Protein AF-A0A931WJX2-F1 (afdb_monomer_lite)

Secondary structure (DSSP, 8-state):
--GGG-TT--TTS------GGGS---HHHHHHHHTT--SHHHHHHHHTT--SS-EEEEEE-TTS-EEEEEES--B--SS---SS---SSSSTT----B--GGGS-EEES-TTS----SSS--S-TTS-S---S-PPPTHHHHHHHHHHHT-SS--HHHHHHHTT--B-HHHHHHHHHHHHHHHHHHHH-HHHHHHHHHHHH--SB--TT-HHHHHHHHHHHHHHHHHHHHHHHHHHHHHHHTSTTTTHHHHHHHHH-TT-TT--TT-HHHHHHHHHHHHHHHHHHHH-S-GGG--GGGTSEEEEE-GGGGSTTTHHHHEEEEEE----TTSSS--B-BTTBTT-B-B--S-EEE--TT-GGG-EEE-SS-S---TTSGGGSTTHHHHHHT--EEPP--HHHHHTS-----PPPP-

Radius of gyration: 24.76 Å; chains: 1; bounding box: 63×55×70 Å

Structure (mmCIF, N/CA/C/O backbone):
data_AF-A0A931WJX2-F1
#
_entry.id   AF-A0A931WJX2-F1
#
loop_
_atom_site.group_PDB
_atom_site.id
_atom_site.type_symbol
_atom_site.label_atom_id
_atom_site.label_alt_id
_atom_site.label_comp_id
_atom_site.label_asym_id
_atom_site.label_entity_id
_atom_site.label_seq_id
_atom_site.pdbx_PDB_ins_code
_atom_site.Cartn_x
_atom_site.Cartn_y
_atom_site.Cartn_z
_atom_site.occupancy
_atom_site.B_iso_or_equiv
_atom_site.auth_seq_id
_atom_site.auth_comp_id
_atom_site.auth_asym_id
_atom_site.auth_atom_id
_atom_site.pdbx_PDB_model_num
ATOM 1 N N . VAL A 1 1 ? -27.799 8.468 -10.205 1.00 85.56 1 VAL A N 1
ATOM 2 C CA . VAL A 1 1 ? -27.253 8.020 -11.503 1.00 85.56 1 VAL A CA 1
ATOM 3 C C . VAL A 1 1 ? -25.796 8.450 -11.545 1.00 85.56 1 VAL A C 1
ATOM 5 O O . VAL A 1 1 ? -25.515 9.565 -11.134 1.00 85.56 1 VAL A O 1
ATOM 8 N N . ILE A 1 2 ? -24.864 7.566 -11.906 1.00 89.44 2 ILE A N 1
ATOM 9 C CA . ILE A 1 2 ? -23.428 7.899 -11.946 1.00 89.44 2 ILE A CA 1
ATOM 10 C C . ILE A 1 2 ? -22.993 8.450 -13.304 1.00 89.44 2 ILE A C 1
ATOM 12 O O . ILE A 1 2 ? -22.030 9.207 -13.354 1.00 89.44 2 ILE A O 1
ATOM 16 N N . SER A 1 3 ? -23.714 8.132 -14.385 1.00 88.25 3 SER A N 1
ATOM 17 C CA . SER A 1 3 ? -23.428 8.688 -15.715 1.00 88.25 3 SER A CA 1
ATOM 18 C C . SER A 1 3 ? -23.551 10.212 -15.769 1.00 88.25 3 SER A C 1
ATOM 20 O O . SER A 1 3 ? -22.863 10.830 -16.569 1.00 88.25 3 SER A O 1
ATOM 22 N N . ASP A 1 4 ? -24.325 10.830 -14.871 1.00 85.69 4 ASP A N 1
ATOM 23 C CA . ASP A 1 4 ? -24.457 12.294 -14.769 1.00 85.69 4 ASP A CA 1
ATOM 24 C C . ASP A 1 4 ? -23.135 12.993 -14.404 1.00 85.69 4 ASP A C 1
ATOM 26 O O . ASP A 1 4 ? -22.969 14.186 -14.647 1.00 85.69 4 ASP A O 1
ATOM 30 N N . PHE A 1 5 ? -22.186 12.251 -13.828 1.00 84.19 5 PHE A N 1
ATOM 31 C CA . PHE A 1 5 ? -20.874 12.748 -13.410 1.00 84.19 5 PHE A CA 1
ATOM 32 C C . PHE A 1 5 ? -19.739 12.285 -14.333 1.00 84.19 5 PHE A C 1
ATOM 34 O O . PHE A 1 5 ? -18.572 12.551 -14.049 1.00 84.19 5 PHE A O 1
ATOM 41 N N . LEU A 1 6 ? -20.059 11.579 -15.423 1.00 79.62 6 LEU A N 1
ATOM 42 C CA . LEU A 1 6 ? -19.090 11.074 -16.390 1.00 79.62 6 LEU A CA 1
ATOM 43 C C . LEU A 1 6 ? -19.110 11.964 -17.644 1.00 79.62 6 LEU A C 1
ATOM 45 O O . LEU A 1 6 ? -20.083 11.912 -18.395 1.00 79.62 6 LEU A O 1
ATOM 49 N N . PRO A 1 7 ? -18.047 12.750 -17.912 1.00 72.19 7 PRO A N 1
ATOM 50 C CA . PRO A 1 7 ? -18.023 13.714 -19.019 1.00 72.19 7 PRO A CA 1
ATOM 51 C C . PRO A 1 7 ? -18.296 13.095 -20.397 1.00 72.19 7 PRO A C 1
ATOM 53 O O . PRO A 1 7 ? -18.894 13.742 -21.252 1.00 72.19 7 PRO A O 1
ATOM 56 N N . ASP A 1 8 ? -17.885 11.836 -20.578 1.00 74.56 8 ASP A N 1
ATOM 57 C CA . ASP A 1 8 ? -17.949 11.103 -21.847 1.00 74.56 8 ASP A CA 1
ATOM 58 C C . ASP A 1 8 ? -19.025 9.998 -21.853 1.00 74.56 8 ASP A C 1
ATOM 60 O O . ASP A 1 8 ? -19.031 9.149 -22.746 1.00 74.56 8 ASP A O 1
ATOM 64 N N . ALA A 1 9 ? -19.908 9.931 -20.847 1.00 71.81 9 ALA A N 1
ATOM 65 C CA . ALA A 1 9 ? -20.937 8.892 -20.826 1.00 71.81 9 ALA A CA 1
ATOM 66 C C . ALA A 1 9 ? -21.975 9.114 -21.933 1.00 71.81 9 ALA A C 1
ATOM 68 O O . ALA A 1 9 ? -22.427 10.235 -22.182 1.00 71.81 9 ALA A O 1
ATOM 69 N N . SER A 1 10 ? -22.384 8.019 -22.581 1.00 70.94 10 SER A N 1
ATOM 70 C CA . SER A 1 10 ? -23.485 8.062 -23.539 1.00 70.94 10 SER A CA 1
ATOM 71 C C . SER A 1 10 ? -24.748 8.596 -22.865 1.00 70.94 10 SER A C 1
ATOM 73 O O . SER A 1 10 ? -25.113 8.162 -21.776 1.00 70.94 10 SER A O 1
ATOM 75 N N . LYS A 1 11 ? -25.464 9.497 -23.544 1.00 70.31 11 LYS A N 1
ATOM 76 C CA . LYS A 1 11 ? -26.788 9.956 -23.095 1.00 70.31 11 LYS A CA 1
ATOM 77 C C . LYS A 1 11 ? -27.898 8.935 -23.369 1.00 70.31 11 LYS A C 1
ATOM 79 O O . LYS A 1 11 ? -29.012 9.128 -22.895 1.00 70.31 11 LYS A O 1
ATOM 84 N N . SER A 1 12 ? -27.618 7.887 -24.150 1.00 78.38 12 SER A N 1
ATOM 85 C CA . SER A 1 12 ? -28.596 6.845 -24.483 1.00 78.38 12 SER A CA 1
ATOM 86 C C . SER A 1 12 ? -28.717 5.759 -23.414 1.00 78.38 12 SER A C 1
ATOM 88 O O . SER A 1 12 ? -29.736 5.079 -23.372 1.00 78.38 12 SER A O 1
ATOM 90 N N . GLU A 1 13 ? -27.706 5.588 -22.557 1.00 79.88 13 GLU A N 1
ATOM 91 C CA . GLU A 1 13 ? -27.680 4.559 -21.517 1.00 79.88 13 GLU A CA 1
ATOM 92 C C . GLU A 1 13 ? -27.303 5.172 -20.170 1.00 79.88 13 GLU A C 1
ATOM 94 O O . GLU A 1 13 ? -26.271 5.820 -20.012 1.00 79.88 13 GLU A O 1
ATOM 99 N N . ILE A 1 14 ? -28.165 4.959 -19.180 1.00 88.81 14 ILE A N 1
ATOM 100 C CA . ILE A 1 14 ? -28.001 5.507 -17.838 1.00 88.81 14 ILE A CA 1
ATOM 101 C C . ILE A 1 14 ? -27.232 4.498 -16.987 1.00 88.81 14 ILE A C 1
ATOM 103 O O . ILE A 1 14 ? -27.689 3.374 -16.778 1.00 88.81 14 ILE A O 1
ATOM 107 N N . LEU A 1 15 ? -26.098 4.918 -16.425 1.00 91.25 15 LEU A N 1
ATOM 108 C CA . LEU A 1 15 ? -25.364 4.111 -15.453 1.00 91.25 15 LEU A CA 1
ATOM 109 C C . LEU A 1 15 ? -25.856 4.430 -14.042 1.00 91.25 15 LEU A C 1
ATOM 111 O O . LEU A 1 15 ? -25.784 5.570 -13.579 1.00 91.25 15 LEU A O 1
ATOM 115 N N . ALA A 1 16 ? -26.327 3.414 -13.325 1.00 91.31 16 ALA A N 1
ATOM 116 C CA . ALA A 1 16 ? -26.722 3.514 -11.925 1.00 91.31 16 ALA A CA 1
ATOM 117 C C . ALA A 1 16 ? -25.776 2.701 -11.034 1.00 91.31 16 ALA A C 1
ATOM 119 O O . ALA A 1 16 ? -25.249 1.669 -11.438 1.00 91.31 16 ALA A O 1
ATOM 120 N N . PHE A 1 17 ? -25.575 3.168 -9.802 1.00 92.00 17 PHE A N 1
ATOM 121 C CA . PHE A 1 17 ? -24.733 2.501 -8.814 1.00 92.00 17 PHE A CA 1
ATOM 122 C C . PHE A 1 17 ? -25.573 2.090 -7.607 1.00 92.00 17 PHE A C 1
ATOM 124 O O . PHE A 1 17 ? -26.242 2.925 -6.997 1.00 92.00 17 PHE A O 1
ATOM 131 N N . LYS A 1 18 ? -25.524 0.799 -7.265 1.00 91.62 18 LYS A N 1
ATOM 132 C CA . LYS A 1 18 ? -26.160 0.225 -6.076 1.00 91.62 18 LYS A CA 1
ATOM 133 C C . LYS A 1 18 ? -25.072 -0.268 -5.129 1.00 91.62 18 LYS A C 1
ATOM 135 O O . LYS A 1 18 ? -24.287 -1.142 -5.492 1.00 91.62 18 LYS A O 1
ATOM 140 N N . TRP A 1 19 ? -25.038 0.291 -3.924 1.00 92.44 19 TRP A N 1
ATOM 141 C CA . TRP A 1 19 ? -24.033 -0.001 -2.905 1.00 92.44 19 TRP A CA 1
ATOM 142 C C . TRP A 1 19 ? -24.701 -0.218 -1.555 1.00 92.44 19 TRP A C 1
ATOM 144 O O . TRP A 1 19 ? -25.616 0.520 -1.203 1.00 92.44 19 TRP A O 1
ATOM 154 N N . SER A 1 20 ? -24.237 -1.213 -0.797 1.00 92.94 20 SER A N 1
ATOM 155 C CA . SER A 1 20 ? -24.755 -1.510 0.541 1.00 92.94 20 SER A CA 1
ATOM 156 C C . SER A 1 20 ? -24.604 -0.334 1.508 1.00 92.94 20 SER A C 1
ATOM 158 O O . SER A 1 20 ? -25.434 -0.191 2.395 1.00 92.94 20 SER A O 1
ATOM 160 N N . ALA A 1 21 ? -23.625 0.558 1.305 1.00 92.94 21 ALA A N 1
ATOM 161 C CA . ALA A 1 21 ? -23.468 1.768 2.118 1.00 92.94 21 ALA A CA 1
ATOM 162 C C . ALA A 1 21 ? -24.577 2.815 1.917 1.00 92.94 21 ALA A C 1
ATOM 164 O O . ALA A 1 21 ? -24.629 3.794 2.652 1.00 92.94 21 ALA A O 1
ATOM 165 N N . HIS A 1 22 ? -25.450 2.640 0.921 1.00 92.81 22 HIS A N 1
ATOM 166 C CA . HIS A 1 22 ? -26.639 3.477 0.756 1.00 92.81 22 HIS A CA 1
ATOM 167 C C . HIS A 1 22 ? -27.839 2.970 1.577 1.00 92.81 22 HIS A C 1
ATOM 169 O O . HIS A 1 22 ? -28.900 3.590 1.537 1.00 92.81 22 HIS A O 1
ATOM 175 N N . GLU A 1 23 ? -27.711 1.846 2.289 1.00 90.44 23 GLU A N 1
ATOM 176 C CA . GLU A 1 23 ? -28.765 1.344 3.174 1.00 90.44 23 GLU A CA 1
ATOM 177 C C . GLU A 1 23 ? -28.666 1.942 4.586 1.00 90.44 23 GLU A C 1
ATOM 179 O O . GLU A 1 23 ? -27.559 2.189 5.063 1.00 90.44 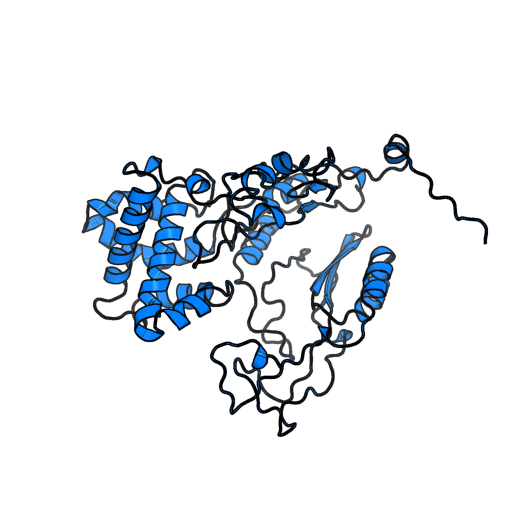23 GLU A O 1
ATOM 184 N N . PRO A 1 24 ? -29.798 2.118 5.299 1.00 92.06 24 PRO A N 1
ATOM 185 C CA . PRO A 1 24 ? -29.788 2.479 6.713 1.00 92.06 24 PRO A CA 1
ATOM 186 C C . PRO A 1 24 ? -29.029 1.454 7.549 1.00 92.06 24 PRO A C 1
ATOM 188 O O . PRO A 1 24 ? -29.237 0.248 7.400 1.00 92.06 24 PRO A O 1
ATOM 191 N N . SER A 1 25 ? -28.202 1.940 8.467 1.00 91.00 25 SER A N 1
ATOM 192 C CA . SER A 1 25 ? -27.205 1.119 9.136 1.00 91.00 25 SER A CA 1
ATOM 193 C C . SER A 1 25 ? -26.960 1.517 10.597 1.00 91.00 25 SER A C 1
ATOM 195 O O . SER A 1 25 ? -27.459 2.536 11.077 1.00 91.00 25 SER A O 1
ATOM 197 N N . GLN A 1 26 ? -26.276 0.645 11.348 1.00 94.00 26 GLN A N 1
ATOM 198 C CA . GLN A 1 26 ? -26.074 0.766 12.800 1.00 94.00 26 GLN A CA 1
ATOM 199 C C . GLN A 1 26 ? -24.585 0.689 13.183 1.00 94.00 26 GLN A C 1
ATOM 201 O O . GLN A 1 26 ? -24.239 0.155 14.235 1.00 94.00 26 GLN A O 1
ATOM 206 N N . GLU A 1 27 ? -23.677 1.234 12.371 1.00 93.94 27 GLU A N 1
ATOM 207 C CA . GLU A 1 27 ? -22.226 1.160 12.611 1.00 93.94 27 GLU A CA 1
ATOM 208 C C . GLU A 1 27 ? -21.826 1.758 13.966 1.00 93.94 27 GLU A C 1
ATOM 210 O O . GLU A 1 27 ? -20.918 1.248 14.613 1.00 93.94 27 GLU A O 1
ATOM 215 N N . PHE A 1 28 ? -22.526 2.779 14.473 1.00 94.88 28 PHE A N 1
ATOM 216 C CA . PHE A 1 28 ? -22.262 3.296 15.824 1.00 94.88 28 PHE A CA 1
ATOM 217 C C . PHE A 1 28 ? -22.515 2.255 16.921 1.00 94.88 28 PHE A C 1
ATOM 219 O O . PHE A 1 28 ? -21.766 2.196 17.896 1.00 94.88 28 PHE A O 1
ATOM 226 N N . ARG A 1 29 ? -23.527 1.395 16.750 1.00 95.88 29 ARG A N 1
ATOM 227 C CA . ARG A 1 29 ? -23.770 0.260 17.648 1.00 95.88 29 ARG A CA 1
ATOM 228 C C . ARG A 1 29 ? -22.640 -0.757 17.549 1.00 95.88 29 ARG A C 1
ATOM 230 O O . ARG A 1 29 ? -22.229 -1.283 18.579 1.00 95.88 29 ARG A O 1
ATOM 237 N N . VAL A 1 30 ? -22.129 -1.000 16.341 1.00 96.94 30 VAL A N 1
ATOM 238 C CA . VAL A 1 30 ? -20.972 -1.876 16.112 1.00 96.94 30 VAL A CA 1
ATOM 239 C C . VAL A 1 30 ? -19.754 -1.343 16.862 1.00 96.94 30 VAL A C 1
ATOM 241 O O . VAL A 1 30 ? -19.161 -2.070 17.653 1.00 96.94 30 VAL A O 1
ATOM 244 N N . VAL A 1 31 ? -19.417 -0.062 16.670 1.00 96.19 31 VAL A N 1
ATOM 245 C CA . VAL A 1 31 ? -18.280 0.589 17.335 1.00 96.19 31 VAL A CA 1
ATOM 246 C C . VAL A 1 31 ? -18.440 0.529 18.853 1.00 96.19 31 VAL A C 1
ATOM 248 O O . VAL A 1 31 ? -17.511 0.112 19.539 1.00 96.19 31 VAL A O 1
ATOM 251 N N . TYR A 1 32 ? -19.609 0.884 19.389 1.00 97.56 32 TYR A N 1
ATOM 252 C CA . TYR A 1 32 ? -19.867 0.804 20.827 1.00 97.56 32 TYR A CA 1
ATOM 253 C C . TYR A 1 32 ? -19.722 -0.628 21.360 1.00 97.56 32 TYR A C 1
ATOM 255 O O . TYR A 1 32 ? -19.003 -0.854 22.329 1.00 97.56 32 TYR A O 1
ATOM 263 N N . GLY A 1 33 ? -20.372 -1.597 20.712 1.00 98.00 33 GLY A N 1
ATOM 264 C CA . GLY A 1 33 ? -20.390 -2.990 21.148 1.00 98.00 33 GLY A CA 1
ATOM 265 C C . GLY A 1 33 ? -19.013 -3.648 21.094 1.00 98.00 33 GLY A C 1
ATOM 266 O O . GLY A 1 33 ? -18.593 -4.257 22.072 1.00 98.00 33 GLY A O 1
ATOM 267 N N . VAL A 1 34 ? -18.253 -3.438 20.014 1.00 97.38 34 VAL A N 1
ATOM 268 C CA . VAL A 1 34 ? -16.877 -3.947 19.881 1.00 97.38 34 VAL A CA 1
ATOM 269 C C . VAL A 1 34 ? -15.968 -3.416 20.991 1.00 97.38 34 VAL A C 1
ATOM 271 O O . VAL A 1 34 ? -15.200 -4.186 21.557 1.00 97.38 34 VAL A O 1
ATOM 274 N N . ASN A 1 35 ? -16.081 -2.134 21.354 1.00 96.19 35 ASN A N 1
ATOM 275 C CA . ASN A 1 35 ? -15.284 -1.540 22.436 1.00 96.19 35 ASN A CA 1
ATOM 276 C C . ASN A 1 35 ? -15.730 -1.979 23.846 1.00 96.19 35 ASN A C 1
ATOM 278 O O . ASN A 1 35 ? -15.063 -1.662 24.830 1.00 96.19 35 ASN A O 1
ATOM 282 N N . ARG A 1 36 ? -16.864 -2.677 23.968 1.00 97.06 36 ARG A N 1
ATOM 283 C CA . ARG A 1 36 ? -17.419 -3.180 25.236 1.00 97.06 36 ARG A CA 1
ATOM 284 C C . ARG A 1 36 ? -17.397 -4.704 25.342 1.00 97.06 36 ARG A C 1
ATOM 286 O O . ARG A 1 36 ? -17.668 -5.222 26.422 1.00 97.06 36 ARG A O 1
ATOM 293 N N . ALA A 1 37 ? -17.093 -5.400 24.250 1.00 98.00 37 ALA A N 1
ATOM 294 C CA . ALA A 1 37 ? -17.086 -6.850 24.190 1.00 98.00 37 ALA A CA 1
ATOM 295 C C . ALA A 1 37 ? -16.006 -7.430 25.109 1.00 98.00 37 ALA A C 1
ATOM 297 O O . ALA A 1 37 ? -14.830 -7.083 25.007 1.00 98.00 37 ALA A O 1
ATOM 298 N N . SER A 1 38 ? -16.409 -8.357 25.971 1.00 96.44 38 SER A N 1
ATOM 299 C CA . SER A 1 38 ? -15.513 -9.033 26.915 1.00 96.44 38 SER A CA 1
ATOM 300 C C . SER A 1 38 ? -14.989 -10.364 26.374 1.00 96.44 38 SER A C 1
ATOM 302 O O . SER A 1 38 ? -14.020 -10.908 26.894 1.00 96.44 38 SER A O 1
ATOM 304 N N . HIS A 1 39 ? -15.619 -10.901 25.326 1.00 97.31 39 HIS A N 1
ATOM 305 C CA . HIS A 1 39 ? -15.236 -12.164 24.702 1.00 97.31 39 HIS A CA 1
ATOM 306 C C . HIS A 1 39 ? -15.654 -12.229 23.224 1.00 97.31 39 HIS A C 1
ATOM 308 O O . HIS A 1 39 ? -16.495 -11.459 22.754 1.00 97.31 39 HIS A O 1
ATOM 314 N N . TRP A 1 40 ? -15.131 -13.222 22.501 1.00 98.00 40 TRP A N 1
ATOM 315 C CA . TRP A 1 40 ? -15.363 -13.434 21.066 1.00 98.00 40 TRP A CA 1
ATOM 316 C C . TRP A 1 40 ? -16.837 -13.387 20.638 1.00 98.00 40 TRP A C 1
ATOM 318 O O . TRP A 1 40 ? -17.182 -12.736 19.656 1.00 98.00 40 TRP A O 1
ATOM 328 N N . LYS A 1 41 ? -17.735 -14.039 21.387 1.00 98.00 41 LYS A N 1
ATOM 329 C CA . LYS A 1 41 ? -19.167 -14.030 21.049 1.00 98.00 41 LYS A CA 1
ATOM 330 C C . LYS A 1 41 ? -19.796 -12.626 21.100 1.00 98.00 41 LYS A C 1
ATOM 332 O O . LYS A 1 41 ? -20.479 -12.264 20.156 1.00 98.00 41 LYS A O 1
ATOM 337 N N . GLU A 1 42 ? -19.545 -11.819 22.134 1.00 98.31 42 GLU A N 1
ATOM 338 C CA . GLU A 1 42 ? -20.048 -10.433 22.206 1.00 98.31 42 GLU A CA 1
ATOM 339 C C . GLU A 1 42 ? -19.462 -9.550 21.096 1.00 98.31 42 GLU A C 1
ATOM 341 O O . GLU A 1 42 ? -20.147 -8.680 20.549 1.00 98.31 42 GLU A O 1
ATOM 346 N N . PHE A 1 43 ? -18.202 -9.805 20.732 1.00 98.31 43 PHE A N 1
ATOM 347 C CA . PHE A 1 43 ? -17.547 -9.150 19.606 1.00 98.31 43 PHE A CA 1
ATOM 348 C C . PHE A 1 43 ? -18.282 -9.466 18.293 1.00 98.31 43 PHE A C 1
ATOM 350 O O . PHE A 1 43 ? -18.669 -8.547 17.574 1.00 98.31 43 PHE A O 1
ATOM 357 N N . LEU A 1 44 ? -18.574 -10.742 18.017 1.00 98.31 44 LEU A N 1
ATOM 358 C CA . LEU A 1 44 ? -19.362 -11.156 16.849 1.00 98.31 44 LEU A CA 1
ATOM 359 C C . LEU A 1 44 ? -20.799 -10.619 16.871 1.00 98.31 44 LEU A C 1
ATOM 361 O O . LEU A 1 44 ? -21.276 -10.124 15.850 1.00 98.31 44 LEU A O 1
ATOM 365 N N . ASP A 1 45 ? -21.475 -10.684 18.019 1.00 97.75 45 ASP A N 1
ATOM 366 C CA . ASP A 1 45 ? -22.843 -10.183 18.183 1.00 97.75 45 ASP A CA 1
ATOM 367 C C . ASP A 1 45 ? -22.904 -8.686 17.817 1.00 97.75 45 ASP A C 1
ATOM 369 O O . ASP A 1 45 ? -23.821 -8.247 17.121 1.00 97.75 45 ASP A O 1
ATOM 373 N N . SER A 1 46 ? -21.878 -7.911 18.189 1.00 97.75 46 SER A N 1
ATOM 374 C CA . SER A 1 46 ? -21.745 -6.495 17.819 1.00 97.75 46 SER A CA 1
ATOM 375 C C . SER A 1 46 ? -21.489 -6.297 16.323 1.00 97.75 46 SER A C 1
ATOM 377 O O . SER A 1 46 ? -22.111 -5.437 15.701 1.00 97.75 46 SER A O 1
ATOM 379 N N . LEU A 1 47 ? -20.607 -7.103 15.726 1.00 97.81 47 LEU A N 1
ATOM 380 C CA . LEU A 1 47 ? -20.269 -7.024 14.301 1.00 97.81 47 LEU A CA 1
ATOM 381 C C . LEU A 1 47 ? -21.409 -7.449 13.369 1.00 97.81 47 LEU A C 1
ATOM 383 O O . LEU A 1 47 ? -21.422 -7.036 12.211 1.00 97.81 47 LEU A O 1
ATOM 387 N N . SER A 1 48 ? -22.398 -8.199 13.861 1.00 96.44 48 SER A N 1
ATOM 388 C CA . SER A 1 48 ? -23.585 -8.574 13.079 1.00 96.44 48 SER A CA 1
ATOM 389 C C . SER A 1 48 ? -24.413 -7.371 12.588 1.00 96.44 48 SER A C 1
ATOM 391 O O . SER A 1 48 ? -25.179 -7.496 11.633 1.00 96.44 48 SER A O 1
ATOM 393 N N . PHE A 1 49 ? -24.230 -6.193 13.198 1.00 96.12 49 PHE A N 1
ATOM 394 C CA . PHE A 1 49 ? -24.874 -4.937 12.797 1.00 96.12 49 PHE A CA 1
ATOM 395 C C . PHE A 1 49 ? -24.097 -4.148 11.725 1.00 96.12 49 PHE A C 1
ATOM 397 O O . PHE A 1 49 ? -24.588 -3.117 11.264 1.00 96.12 49 PHE A O 1
ATOM 404 N N . GLN A 1 50 ? -22.904 -4.604 11.321 1.00 96.31 50 GLN A N 1
ATOM 405 C CA . GLN A 1 50 ? -22.071 -3.935 10.319 1.00 96.31 50 GLN A CA 1
ATOM 406 C C . GLN A 1 50 ? -22.682 -4.079 8.921 1.00 96.31 50 GLN A C 1
ATOM 408 O O . GLN A 1 50 ? -22.849 -5.193 8.419 1.00 96.31 50 GLN A O 1
ATOM 413 N N . ILE A 1 51 ? -22.963 -2.956 8.253 1.00 95.50 51 ILE A N 1
ATOM 414 C CA . ILE A 1 51 ? -23.472 -2.955 6.875 1.00 95.50 51 ILE A CA 1
ATOM 415 C C . ILE A 1 51 ? -22.384 -2.548 5.896 1.00 95.50 51 ILE A C 1
ATOM 417 O O . ILE A 1 51 ? -22.101 -3.297 4.957 1.00 95.50 51 ILE A O 1
ATOM 421 N N . ALA A 1 52 ? -21.768 -1.389 6.112 1.00 94.06 52 ALA A N 1
ATOM 422 C CA . ALA A 1 52 ? -20.694 -0.896 5.269 1.00 94.06 52 ALA A CA 1
ATOM 423 C C . ALA A 1 52 ? -19.755 0.050 6.047 1.00 94.06 52 ALA A C 1
ATOM 425 O O . ALA A 1 52 ? -20.169 0.669 7.021 1.00 94.06 52 ALA A O 1
ATOM 426 N N . PRO A 1 53 ? -18.494 0.210 5.615 1.00 93.38 53 PRO A N 1
ATOM 427 C CA . PRO A 1 53 ? -17.823 -0.611 4.611 1.00 93.38 53 PRO A CA 1
ATOM 428 C C . PRO A 1 53 ? -17.634 -2.054 5.099 1.00 93.38 53 PRO A C 1
ATOM 430 O O . PRO A 1 53 ? -17.689 -2.331 6.298 1.00 93.38 53 PRO A O 1
ATOM 433 N N . THR A 1 54 ? -17.424 -2.983 4.166 1.00 94.50 54 THR A N 1
ATOM 434 C CA . THR A 1 54 ? -17.016 -4.346 4.517 1.00 94.50 54 THR A CA 1
ATOM 435 C C . THR A 1 54 ? -15.569 -4.311 4.998 1.00 94.50 54 THR A C 1
ATOM 437 O O . THR A 1 54 ? -14.689 -3.865 4.260 1.00 94.50 54 THR A O 1
ATOM 440 N N . LEU A 1 55 ? -15.320 -4.760 6.227 1.00 95.81 55 LEU A N 1
ATOM 441 C CA . LEU A 1 55 ? -14.016 -4.665 6.881 1.00 95.81 55 LEU A CA 1
ATOM 442 C C . LEU A 1 55 ? -13.543 -6.023 7.400 1.00 95.81 55 LEU A C 1
ATOM 444 O O . LEU A 1 55 ? -14.330 -6.865 7.835 1.00 95.81 55 LEU A O 1
ATOM 448 N N . ASN A 1 56 ? -12.224 -6.190 7.381 1.00 97.56 56 ASN A N 1
ATOM 449 C CA . ASN A 1 56 ? -11.517 -7.245 8.092 1.00 97.56 56 ASN A CA 1
ATOM 450 C C . ASN A 1 56 ? -11.403 -6.849 9.569 1.00 97.56 56 ASN A C 1
ATOM 452 O O . ASN A 1 56 ? -10.674 -5.911 9.889 1.00 97.56 56 ASN A O 1
ATOM 456 N N . TYR A 1 57 ? -12.088 -7.563 10.458 1.00 97.75 57 TYR A N 1
ATOM 457 C CA . TYR A 1 57 ? -11.945 -7.392 11.901 1.00 97.75 57 TYR A CA 1
ATOM 458 C C . TYR A 1 57 ? -11.012 -8.462 12.454 1.00 97.75 57 TYR A C 1
ATOM 460 O O . TYR A 1 57 ? -11.209 -9.651 12.207 1.00 97.75 57 TYR A O 1
ATOM 468 N N . VAL A 1 58 ? -10.008 -8.034 13.216 1.00 97.69 58 VAL A N 1
ATOM 469 C CA . VAL A 1 58 ? -9.115 -8.914 13.977 1.00 97.69 58 VAL A CA 1
ATOM 470 C C . VAL A 1 58 ? -9.388 -8.741 15.468 1.00 97.69 58 VAL A C 1
ATOM 472 O O . VAL A 1 58 ? -9.663 -7.635 15.931 1.00 97.69 58 VAL A O 1
ATOM 475 N N . TYR A 1 59 ? -9.340 -9.844 16.203 1.00 98.12 59 TYR A N 1
ATOM 476 C CA . TYR A 1 59 ? -9.654 -9.937 17.624 1.00 98.12 59 TYR A CA 1
ATOM 477 C C . TYR A 1 59 ? -8.510 -10.617 18.362 1.00 98.12 59 TYR A C 1
ATOM 479 O O . TYR A 1 59 ? -7.902 -11.549 17.832 1.00 98.12 59 TYR A O 1
ATOM 487 N N . ALA A 1 60 ? -8.261 -10.188 19.593 1.00 97.38 60 ALA A N 1
ATOM 488 C CA . ALA A 1 60 ? -7.444 -10.923 20.540 1.00 97.38 60 ALA A CA 1
ATOM 489 C C . ALA A 1 60 ? -7.862 -10.581 21.982 1.00 97.38 60 ALA A C 1
ATOM 491 O O . ALA A 1 60 ? -8.372 -9.484 22.221 1.00 97.38 60 ALA A O 1
ATOM 492 N N . ASP A 1 61 ? -7.648 -11.494 22.934 1.00 96.25 61 ASP A N 1
ATOM 493 C CA . ASP A 1 61 ? -7.983 -11.285 24.351 1.00 96.25 61 ASP A CA 1
ATOM 494 C C . ASP A 1 61 ? -6.882 -11.704 25.341 1.00 96.25 61 ASP A C 1
ATOM 496 O O . ASP A 1 61 ? -5.858 -12.287 24.984 1.00 96.25 61 ASP A O 1
ATOM 500 N N . ILE A 1 62 ? -7.099 -11.380 26.621 1.00 95.38 62 ILE A N 1
ATOM 501 C CA . ILE A 1 62 ? -6.165 -11.680 27.720 1.00 95.38 62 ILE A CA 1
ATOM 502 C C . ILE A 1 62 ? -6.087 -13.173 28.074 1.00 95.38 62 ILE A C 1
ATOM 504 O O . ILE A 1 62 ? -5.238 -13.562 28.873 1.00 95.38 62 ILE A O 1
ATOM 508 N N . HIS A 1 63 ? -6.957 -14.008 27.502 1.00 95.81 63 HIS A N 1
ATOM 509 C CA . HIS A 1 63 ? -6.917 -15.462 27.652 1.00 95.81 63 HIS A CA 1
ATOM 510 C C . HIS A 1 63 ? -6.077 -16.128 26.553 1.00 95.81 63 HIS A C 1
ATOM 512 O O . HIS A 1 63 ? -5.922 -17.348 26.557 1.00 95.81 63 HIS A O 1
ATOM 518 N N . GLY A 1 64 ? -5.505 -15.334 25.642 1.00 95.06 64 GLY A N 1
ATOM 519 C CA . GLY A 1 64 ? -4.668 -15.809 24.548 1.00 95.06 64 GLY A CA 1
ATOM 520 C C . GLY A 1 64 ? -5.460 -16.240 23.318 1.00 95.06 64 GLY A C 1
ATOM 521 O O . GLY A 1 64 ? -4.877 -16.861 22.430 1.00 95.06 64 GLY A O 1
ATOM 522 N N . ASN A 1 65 ? -6.760 -15.927 23.240 1.00 98.00 65 ASN A N 1
ATOM 523 C CA . ASN A 1 65 ? -7.522 -16.195 22.029 1.00 98.00 65 ASN A CA 1
ATOM 524 C C . ASN A 1 65 ? -7.211 -15.150 20.957 1.00 98.00 65 ASN A C 1
ATOM 526 O O . ASN A 1 65 ? -7.014 -13.976 21.269 1.00 98.00 65 ASN A O 1
ATOM 530 N N . ILE A 1 66 ? -7.249 -15.565 19.691 1.00 98.19 66 ILE A N 1
ATOM 531 C CA . ILE A 1 66 ? -7.194 -14.684 18.522 1.00 98.19 66 ILE A CA 1
ATOM 532 C C . ILE A 1 66 ? -8.312 -15.040 17.542 1.00 98.19 66 ILE A C 1
ATOM 534 O O . ILE A 1 66 ? -8.680 -16.205 17.385 1.00 98.19 66 ILE A O 1
ATOM 538 N N . GLY A 1 67 ? -8.855 -14.037 16.863 1.00 98.31 67 GLY A N 1
ATOM 539 C CA . GLY A 1 67 ? -9.951 -14.216 15.920 1.00 98.31 67 GLY A CA 1
ATOM 540 C C . GLY A 1 67 ? -9.864 -13.291 14.716 1.00 98.31 67 GLY A C 1
ATOM 541 O O . GLY A 1 67 ? -9.221 -12.243 14.742 1.00 98.31 67 GLY A O 1
ATOM 542 N N . TYR A 1 68 ? -10.534 -13.698 13.649 1.00 98.12 68 TYR A N 1
ATOM 543 C CA . TYR A 1 68 ? -10.760 -12.910 12.450 1.00 98.12 68 TYR A CA 1
ATOM 544 C C . TYR A 1 68 ? -12.200 -13.100 12.005 1.00 98.12 68 TYR A C 1
ATOM 546 O O . TYR A 1 68 ? -12.719 -14.215 12.031 1.00 98.12 68 TYR A O 1
ATOM 554 N N . THR A 1 69 ? -12.836 -12.028 11.556 1.00 97.50 69 THR A N 1
ATOM 555 C CA . THR A 1 69 ? -14.076 -12.125 10.794 1.00 97.50 69 THR A CA 1
ATOM 556 C C . THR A 1 69 ? -14.134 -11.012 9.764 1.00 97.50 69 THR A C 1
ATOM 558 O O . THR A 1 69 ? -13.751 -9.870 10.027 1.00 97.50 69 THR A O 1
ATOM 561 N N . LEU A 1 70 ? -14.660 -11.335 8.591 1.00 97.75 70 LEU A N 1
ATOM 562 C CA . LEU A 1 70 ? -15.188 -10.326 7.690 1.00 97.75 70 LEU A CA 1
ATOM 563 C C . LEU A 1 70 ? -16.536 -9.846 8.244 1.00 97.75 70 LEU A C 1
ATOM 565 O O . LEU A 1 70 ? -17.351 -10.671 8.661 1.00 97.75 70 LEU A O 1
ATOM 569 N N . ALA A 1 71 ? -16.787 -8.538 8.253 1.00 97.00 71 ALA A N 1
ATOM 570 C CA . ALA A 1 71 ? -18.095 -7.994 8.616 1.00 97.00 71 ALA A CA 1
ATOM 571 C C . ALA A 1 71 ? -18.519 -6.886 7.647 1.00 97.00 71 ALA A C 1
ATOM 573 O O . ALA A 1 71 ? -17.702 -6.067 7.226 1.00 97.00 71 ALA A O 1
ATOM 574 N N . GLY A 1 72 ? -19.799 -6.887 7.283 1.00 96.06 72 GLY A N 1
ATOM 575 C CA . GLY A 1 72 ? -20.391 -6.043 6.247 1.00 96.06 72 GLY A CA 1
ATOM 576 C C . GLY A 1 72 ? -21.377 -6.832 5.389 1.00 96.06 72 GLY A C 1
ATOM 577 O O . GLY A 1 72 ? -21.260 -8.048 5.234 1.00 96.06 72 GLY A O 1
ATOM 578 N N . LYS A 1 73 ? -22.356 -6.144 4.802 1.00 95.69 73 LYS A N 1
ATOM 579 C CA . LYS A 1 73 ? -23.360 -6.767 3.938 1.00 95.69 73 LYS A CA 1
ATOM 580 C C . LYS A 1 73 ? -22.782 -7.073 2.560 1.00 95.69 73 LYS A C 1
ATOM 582 O O . LYS A 1 73 ? -22.413 -6.165 1.813 1.00 95.69 73 LYS A O 1
ATOM 587 N N . ILE A 1 74 ? -22.787 -8.354 2.195 1.00 95.00 74 ILE A N 1
ATOM 588 C CA . ILE A 1 74 ? -22.365 -8.837 0.875 1.00 95.00 74 ILE A CA 1
ATOM 589 C C . ILE A 1 74 ? -23.596 -9.316 0.105 1.00 95.00 74 ILE A C 1
ATOM 591 O O . ILE A 1 74 ? -24.292 -10.218 0.578 1.00 95.00 74 ILE A O 1
ATOM 595 N N . PRO A 1 75 ? -23.925 -8.709 -1.047 1.00 94.38 75 PRO A N 1
ATOM 596 C CA . PRO A 1 75 ? -25.138 -9.047 -1.775 1.00 94.38 75 PRO A CA 1
ATOM 597 C C . PRO A 1 75 ? -25.051 -10.430 -2.424 1.00 94.38 75 PRO A C 1
ATOM 599 O O . PRO A 1 75 ? -24.062 -10.757 -3.081 1.00 94.38 75 PRO A O 1
ATOM 602 N N . LYS A 1 76 ? -26.133 -11.206 -2.313 1.00 94.00 76 LYS A N 1
ATOM 603 C CA . LYS A 1 76 ? -26.317 -12.449 -3.073 1.00 94.00 76 LYS A CA 1
ATOM 604 C C . LYS A 1 76 ? -26.652 -12.096 -4.518 1.00 94.00 76 LYS A C 1
ATOM 606 O O . LYS A 1 76 ? -27.673 -11.455 -4.777 1.00 94.00 76 LYS A O 1
ATOM 611 N N . ARG A 1 77 ? -25.800 -12.501 -5.459 1.00 90.19 77 ARG A N 1
ATOM 612 C CA . ARG A 1 77 ? -26.004 -12.268 -6.896 1.00 90.19 77 ARG A CA 1
ATOM 613 C C . ARG A 1 77 ? -26.380 -13.583 -7.589 1.00 90.19 77 ARG A C 1
ATOM 615 O O . ARG A 1 77 ? -25.724 -14.585 -7.322 1.00 90.19 77 ARG A O 1
ATOM 622 N N . PRO A 1 78 ? -27.409 -13.594 -8.456 1.00 87.00 78 PRO A N 1
ATOM 623 C CA . PRO A 1 78 ? -27.872 -14.812 -9.131 1.00 87.00 78 PRO A CA 1
ATOM 624 C C . PRO A 1 78 ? -26.967 -15.258 -10.292 1.00 87.00 78 PRO A C 1
ATOM 626 O O . PRO A 1 78 ? -27.127 -16.361 -10.807 1.00 87.00 78 PRO A O 1
ATOM 629 N N . HIS A 1 79 ? -26.013 -14.417 -10.694 1.00 85.12 79 HIS A N 1
ATOM 630 C CA . HIS A 1 79 ? -25.098 -14.657 -11.805 1.00 85.12 79 HIS A CA 1
ATOM 631 C C . HIS A 1 79 ? -23.638 -14.517 -11.358 1.00 85.12 79 HIS A C 1
ATOM 633 O O . HIS A 1 79 ? -23.375 -13.860 -10.340 1.00 85.12 79 HIS A O 1
ATOM 639 N N . PRO A 1 80 ? -22.687 -15.087 -12.127 1.00 81.62 80 PRO A N 1
ATOM 640 C CA . PRO A 1 80 ? -21.266 -14.816 -11.953 1.00 81.62 80 PRO A CA 1
ATOM 641 C C . PRO A 1 80 ? -20.968 -13.315 -11.910 1.00 81.62 80 PRO A C 1
ATOM 643 O O . PRO A 1 80 ? -21.722 -12.481 -12.420 1.00 81.62 80 PRO A O 1
ATOM 646 N N . ASN A 1 81 ? -19.852 -12.967 -11.282 1.00 80.50 81 ASN A N 1
ATOM 647 C CA . ASN A 1 81 ? -19.379 -11.594 -11.232 1.00 80.50 81 ASN A CA 1
ATOM 648 C C . ASN A 1 81 ? -19.149 -11.023 -12.640 1.00 80.50 81 ASN A C 1
ATOM 650 O O . ASN A 1 81 ? -18.714 -11.710 -13.558 1.00 80.50 81 ASN A O 1
ATOM 654 N N . SER A 1 82 ? -19.417 -9.727 -12.779 1.00 83.88 82 SER A N 1
ATOM 655 C CA . SER A 1 82 ? -19.143 -8.959 -13.989 1.00 83.88 82 SER A CA 1
ATOM 656 C C . SER A 1 82 ? -18.287 -7.754 -13.630 1.00 83.88 82 SER A C 1
ATOM 658 O O . SER A 1 82 ? -18.542 -7.086 -12.625 1.00 83.88 82 SER A O 1
ATOM 660 N N . PHE A 1 83 ? -17.292 -7.470 -14.466 1.00 83.75 83 PHE A N 1
ATOM 661 C CA . PHE A 1 83 ? -16.533 -6.217 -14.428 1.00 83.75 83 PHE A CA 1
ATOM 662 C C . PHE A 1 83 ? -17.211 -5.094 -15.224 1.00 83.75 83 PHE A C 1
ATOM 664 O O . PHE A 1 83 ? -16.765 -3.951 -15.176 1.00 83.75 83 PHE A O 1
ATOM 671 N N . PHE A 1 84 ? -18.295 -5.409 -15.934 1.00 87.62 84 PHE A N 1
ATOM 672 C CA . PHE A 1 84 ? -19.075 -4.462 -16.720 1.00 87.62 84 PHE A CA 1
ATOM 673 C C . PHE A 1 84 ? -20.398 -4.123 -16.027 1.00 87.62 84 PHE A C 1
ATOM 675 O O . PHE A 1 84 ? -20.944 -4.974 -15.309 1.00 87.62 84 PHE A O 1
ATOM 682 N N . PRO A 1 85 ? -20.944 -2.914 -16.264 1.00 89.12 85 PRO A N 1
ATOM 683 C CA . PRO A 1 85 ? -22.320 -2.596 -15.908 1.00 89.12 85 PRO A CA 1
ATOM 684 C C . PRO A 1 85 ? -23.287 -3.664 -16.428 1.00 89.12 85 PRO A C 1
ATOM 686 O O . PRO A 1 85 ? -23.106 -4.206 -17.517 1.00 89.12 85 PRO A O 1
ATOM 689 N N . LEU A 1 86 ? -24.305 -3.975 -15.629 1.00 91.25 86 LEU A N 1
ATOM 690 C CA . LEU A 1 86 ? -25.290 -5.012 -15.927 1.00 91.25 86 LEU A CA 1
ATOM 691 C C . LEU A 1 86 ? -26.649 -4.378 -16.262 1.00 91.25 86 LEU A C 1
ATOM 693 O O . LEU A 1 86 ? -26.963 -3.322 -15.703 1.00 91.25 86 LEU A O 1
ATOM 697 N N . PRO A 1 87 ? -27.471 -5.013 -17.120 1.00 91.75 87 PRO A N 1
ATOM 698 C CA . PRO A 1 87 ? -28.833 -4.571 -17.406 1.00 91.75 87 PRO A CA 1
ATOM 699 C C . PRO A 1 87 ? -29.664 -4.371 -16.132 1.00 91.75 87 PRO A C 1
ATOM 701 O O . PRO A 1 87 ? -29.991 -5.323 -15.426 1.00 91.75 87 PRO A O 1
ATOM 704 N N . GLY A 1 88 ? -30.020 -3.120 -15.836 1.00 90.56 88 GLY A N 1
ATOM 705 C CA . GLY A 1 88 ? -30.826 -2.775 -14.658 1.00 90.56 88 GLY A CA 1
ATOM 706 C C . GLY A 1 88 ? -32.338 -2.883 -14.876 1.00 90.56 88 GLY A C 1
ATOM 707 O O . GLY A 1 88 ? -33.093 -2.839 -13.913 1.00 90.56 88 GLY A O 1
ATOM 708 N N . TRP A 1 89 ? -32.791 -3.002 -16.127 1.00 89.81 89 TRP A N 1
ATOM 709 C CA . TRP A 1 89 ? -34.215 -2.977 -16.489 1.00 89.81 89 TRP A CA 1
ATOM 710 C C . TRP A 1 89 ? -34.892 -4.352 -16.483 1.00 89.81 89 TRP A C 1
ATOM 712 O O . TRP A 1 89 ? -36.118 -4.404 -16.455 1.00 89.81 89 TRP A O 1
ATOM 722 N N . SER A 1 90 ? -34.136 -5.455 -16.533 1.00 91.06 90 SER A N 1
ATOM 723 C CA . SER A 1 90 ? -34.724 -6.803 -16.593 1.00 91.06 90 SER A CA 1
ATOM 724 C C . SER A 1 90 ? -35.023 -7.405 -15.217 1.00 91.06 90 SER A C 1
ATOM 726 O O . SER A 1 90 ? -35.839 -8.314 -15.114 1.00 91.06 90 SER A O 1
ATOM 728 N N . GLY A 1 91 ? -34.369 -6.917 -14.157 1.00 90.19 91 GLY A N 1
ATOM 729 C CA . GLY A 1 91 ? -34.439 -7.500 -12.810 1.00 90.19 91 GLY A CA 1
ATOM 730 C C . GLY A 1 91 ? -33.655 -8.814 -12.640 1.00 90.19 91 GLY A C 1
ATOM 731 O O . GLY A 1 91 ? -33.518 -9.310 -11.516 1.00 90.19 91 GLY A O 1
ATOM 732 N N . ASP A 1 92 ? -33.079 -9.366 -13.715 1.00 91.88 92 ASP A N 1
ATOM 733 C CA . ASP A 1 92 ? -32.305 -10.620 -13.681 1.00 91.88 92 ASP A CA 1
ATOM 734 C C . ASP A 1 92 ? -31.064 -10.497 -12.789 1.00 91.88 92 ASP A C 1
ATOM 736 O O . ASP A 1 92 ? -30.691 -11.427 -12.078 1.00 91.88 92 ASP A O 1
ATOM 740 N N . TYR A 1 93 ? -30.457 -9.308 -12.766 1.00 92.56 93 TYR A N 1
ATOM 741 C CA . TYR A 1 93 ? -29.233 -9.015 -12.020 1.00 92.56 93 TYR A CA 1
ATOM 742 C C . TYR A 1 93 ? -29.484 -8.404 -10.633 1.00 92.56 93 TYR A C 1
ATOM 744 O O . TYR A 1 93 ? -28.535 -8.006 -9.946 1.00 92.56 93 TYR A O 1
ATOM 752 N N . ASP A 1 94 ? -30.745 -8.346 -10.190 1.00 93.00 94 ASP A N 1
ATOM 753 C CA . ASP A 1 94 ? -31.087 -7.822 -8.872 1.00 93.00 94 ASP A CA 1
ATOM 754 C C . ASP A 1 94 ? -30.544 -8.700 -7.743 1.00 93.00 94 ASP A C 1
ATOM 756 O O . ASP A 1 94 ? -30.607 -9.933 -7.771 1.00 93.00 94 ASP A O 1
ATOM 760 N N . TRP A 1 95 ? -30.054 -8.035 -6.695 1.00 93.88 95 TRP A N 1
ATOM 761 C CA . TRP A 1 95 ? -29.575 -8.693 -5.481 1.00 93.88 95 TRP A CA 1
ATOM 762 C C . TRP A 1 95 ? -30.700 -9.503 -4.830 1.00 93.88 95 TRP A C 1
ATOM 764 O O . TRP A 1 95 ? -31.782 -8.977 -4.569 1.00 93.88 95 TRP A O 1
ATOM 774 N N . LYS A 1 96 ? -30.431 -10.769 -4.504 1.00 94.56 96 LYS A N 1
ATOM 775 C CA . LYS A 1 96 ? -31.371 -11.676 -3.827 1.00 94.56 96 LYS A CA 1
ATOM 776 C C . LYS A 1 96 ? -31.107 -11.687 -2.319 1.00 94.56 96 LYS A C 1
ATOM 778 O O . LYS A 1 96 ? -30.812 -12.719 -1.720 1.00 94.56 96 LYS A O 1
ATOM 783 N N . GLY A 1 97 ? -31.156 -10.497 -1.723 1.00 94.81 97 GLY A N 1
ATOM 784 C CA . GLY A 1 97 ? -30.773 -10.265 -0.330 1.00 94.81 97 GLY A CA 1
ATOM 785 C C . GLY A 1 97 ? -29.257 -10.294 -0.112 1.00 94.81 97 GLY A C 1
ATOM 786 O O . GLY A 1 97 ? -28.474 -9.970 -1.008 1.00 94.81 97 GLY A O 1
ATOM 787 N N . TYR A 1 98 ? -28.853 -10.679 1.097 1.00 95.88 98 TYR A N 1
ATOM 788 C CA . TYR A 1 98 ? -27.467 -10.643 1.568 1.00 95.88 98 TYR A CA 1
ATOM 789 C C . TYR A 1 98 ? -27.009 -12.012 2.070 1.00 95.88 98 TYR A C 1
ATOM 791 O O . TYR A 1 98 ? -27.832 -12.839 2.472 1.00 95.88 98 TYR A O 1
ATOM 799 N N . LEU A 1 99 ? -25.697 -12.252 2.038 1.00 96.19 99 LEU A N 1
ATOM 800 C CA . LEU A 1 99 ? -25.082 -13.366 2.757 1.00 96.19 99 LEU A CA 1
ATOM 801 C C . LEU A 1 99 ? -25.368 -13.219 4.264 1.00 96.19 99 LEU A C 1
ATOM 803 O O . LEU A 1 99 ? -25.170 -12.125 4.803 1.00 96.19 99 LEU A O 1
ATOM 807 N N . PRO A 1 100 ? -25.856 -14.277 4.937 1.00 96.19 100 PRO A N 1
ATOM 808 C CA . PRO A 1 100 ? -25.901 -14.353 6.390 1.00 96.19 100 PRO A CA 1
ATOM 809 C C . PRO A 1 100 ? -24.527 -14.076 7.007 1.00 96.19 100 PRO A C 1
ATOM 811 O O . PRO A 1 100 ? -23.493 -14.452 6.457 1.00 96.19 100 PRO A O 1
ATOM 814 N N . PHE A 1 101 ? -24.507 -13.401 8.158 1.00 96.50 101 PHE A N 1
ATOM 815 C CA . PHE A 1 101 ? -23.262 -13.010 8.829 1.00 96.50 101 PHE A CA 1
ATOM 816 C C . PHE A 1 101 ? -22.423 -14.218 9.282 1.00 96.50 101 PHE A C 1
ATOM 818 O O . PHE A 1 101 ? -21.194 -14.167 9.289 1.00 96.50 101 PHE A O 1
ATOM 825 N N . ASP A 1 102 ? -23.080 -15.312 9.659 1.00 95.38 102 ASP A N 1
ATOM 826 C CA . ASP A 1 102 ? -22.461 -16.580 10.046 1.00 95.38 102 ASP A CA 1
ATOM 827 C C . ASP A 1 102 ? -21.842 -17.360 8.879 1.00 95.38 102 ASP A C 1
ATOM 829 O O . ASP A 1 102 ? -20.941 -18.163 9.117 1.00 95.38 102 ASP A O 1
ATOM 833 N N . GLU A 1 103 ? -22.232 -17.054 7.638 1.00 95.31 103 GLU A N 1
ATOM 834 C CA . GLU A 1 103 ? -21.620 -17.580 6.411 1.00 95.31 103 GLU A CA 1
ATOM 835 C C . GLU A 1 103 ? -20.397 -16.760 5.946 1.00 95.31 103 GLU A C 1
ATOM 837 O O . GLU A 1 103 ? -19.717 -17.152 4.994 1.00 95.31 103 GLU A O 1
ATOM 842 N N . LEU A 1 104 ? -20.084 -15.617 6.573 1.00 96.62 104 LEU A N 1
ATOM 843 C CA . LEU A 1 104 ? -18.910 -14.815 6.203 1.00 96.62 104 LEU A CA 1
ATOM 844 C C . LEU A 1 104 ? -17.592 -15.445 6.699 1.00 96.62 104 LEU A C 1
ATOM 846 O O . LEU A 1 104 ? -17.581 -16.070 7.767 1.00 96.62 104 LEU A O 1
ATOM 850 N N . PRO A 1 105 ? -16.462 -15.248 5.977 1.00 96.56 105 PRO A N 1
ATOM 851 C CA . PRO A 1 105 ? -15.165 -15.797 6.365 1.00 96.56 105 PRO A CA 1
ATOM 852 C C . PRO A 1 105 ? -14.784 -15.431 7.800 1.00 96.56 105 PRO A C 1
ATOM 854 O O . PRO A 1 105 ? -14.819 -14.258 8.185 1.00 96.56 105 PRO A O 1
ATOM 857 N N . ARG A 1 106 ? -14.398 -16.444 8.579 1.00 95.62 106 ARG A N 1
ATOM 858 C CA . ARG A 1 106 ? -14.040 -16.311 9.992 1.00 95.62 106 ARG A CA 1
ATOM 859 C C . ARG A 1 106 ? -12.991 -17.326 10.411 1.00 95.62 106 ARG A C 1
ATOM 861 O O . ARG A 1 106 ? -12.972 -18.446 9.911 1.00 95.62 106 ARG A O 1
ATOM 868 N N . LEU A 1 107 ? -12.162 -16.934 11.369 1.00 96.19 107 LEU A N 1
ATOM 869 C CA . LEU A 1 107 ? -11.177 -17.781 12.034 1.00 96.19 107 LEU A CA 1
ATOM 870 C C . LEU A 1 107 ? -11.253 -17.516 13.537 1.00 96.19 107 LEU A C 1
ATOM 872 O O . LEU A 1 107 ? -11.420 -16.372 13.956 1.00 96.19 107 LEU A O 1
ATOM 876 N N . PHE A 1 108 ? -11.097 -18.554 14.350 1.00 98.12 108 PHE A N 1
ATOM 877 C CA . PHE A 1 108 ? -10.952 -18.421 15.796 1.00 98.12 108 PHE A CA 1
ATOM 878 C C . PHE A 1 108 ? -9.951 -19.465 16.280 1.00 98.12 108 PHE A C 1
ATOM 880 O O . PHE A 1 108 ? -10.144 -20.652 16.024 1.00 98.12 108 PHE A O 1
ATOM 887 N N . ASN A 1 109 ? -8.870 -19.011 16.918 1.00 98.12 109 ASN A N 1
ATOM 888 C CA . ASN A 1 109 ? -7.733 -19.830 17.346 1.00 98.12 109 ASN A CA 1
ATOM 889 C C . ASN A 1 109 ? -7.232 -20.807 16.260 1.00 98.12 109 ASN A C 1
ATOM 891 O O . ASN A 1 109 ? -7.258 -22.024 16.469 1.00 98.12 109 ASN A O 1
ATOM 895 N N . PRO A 1 110 ? -6.797 -20.299 15.086 1.00 95.62 110 PRO A N 1
ATOM 896 C CA . PRO A 1 110 ? -6.222 -21.146 14.045 1.00 95.62 110 PRO A CA 1
ATOM 897 C C . PRO A 1 110 ? -4.984 -21.887 14.575 1.00 95.62 110 PRO A C 1
ATOM 899 O O . PRO A 1 110 ? -4.251 -21.366 15.421 1.00 95.62 110 PRO A O 1
ATOM 902 N N . ARG A 1 111 ? -4.736 -23.106 14.077 1.00 94.25 111 ARG A N 1
ATOM 903 C CA . ARG A 1 111 ? -3.641 -23.979 14.554 1.00 94.25 111 ARG A CA 1
ATOM 904 C C . ARG A 1 111 ? -2.264 -23.352 14.353 1.00 94.25 111 ARG A C 1
ATOM 906 O O . ARG A 1 111 ? -1.337 -23.645 15.097 1.00 94.25 111 ARG A O 1
ATOM 913 N N . GLU A 1 112 ? -2.156 -22.494 13.351 1.00 90.69 112 GLU A N 1
ATOM 914 C CA . GLU A 1 112 ? -0.980 -21.728 12.973 1.00 90.69 112 GLU A CA 1
ATOM 915 C C . GLU A 1 112 ? -0.587 -20.691 14.037 1.00 90.69 112 GLU A C 1
ATOM 917 O O . GLU A 1 112 ? 0.542 -20.207 14.019 1.00 90.69 112 GLU A O 1
ATOM 922 N N . GLY A 1 113 ? -1.496 -20.327 14.955 1.00 92.44 113 GLY A N 1
ATOM 923 C CA . GLY A 1 113 ? -1.234 -19.343 16.011 1.00 92.44 113 GLY A CA 1
ATOM 924 C C . GLY A 1 113 ? -1.029 -17.912 15.498 1.00 92.44 113 GLY A C 1
ATOM 925 O O . GLY A 1 113 ? -0.501 -17.068 16.219 1.00 92.44 113 GLY A O 1
ATOM 926 N N . LEU A 1 114 ? -1.436 -17.632 14.256 1.00 93.31 114 LEU A N 1
ATOM 927 C CA . LEU A 1 114 ? -1.260 -16.354 13.576 1.00 93.31 114 LEU A CA 1
ATOM 928 C C . LEU A 1 114 ? -2.525 -15.979 12.806 1.00 93.31 114 LEU A C 1
ATOM 930 O O . LEU A 1 114 ? -3.104 -16.796 12.096 1.00 93.31 114 LEU A O 1
ATOM 934 N N . ILE A 1 115 ? -2.900 -14.707 12.900 1.00 96.06 115 ILE A N 1
ATOM 935 C CA . ILE A 1 115 ? -3.877 -14.065 12.025 1.00 96.06 115 ILE A CA 1
ATOM 936 C C . ILE A 1 115 ? -3.245 -12.779 11.496 1.00 96.06 115 ILE A C 1
ATOM 938 O O . ILE A 1 115 ? -2.823 -11.923 12.272 1.00 96.06 115 ILE A O 1
ATOM 942 N N . ALA A 1 116 ? -3.199 -12.632 10.175 1.00 96.12 116 ALA A N 1
ATOM 943 C CA . ALA A 1 116 ? -2.734 -11.425 9.508 1.00 96.12 116 ALA A CA 1
ATOM 944 C C . ALA A 1 116 ? -3.673 -11.077 8.350 1.00 96.12 116 ALA A C 1
ATOM 946 O O . ALA A 1 116 ? -4.180 -11.954 7.654 1.00 96.12 116 ALA A O 1
ATOM 947 N N . THR A 1 117 ? -3.905 -9.783 8.136 1.00 97.12 117 THR A N 1
ATOM 948 C CA . THR A 1 117 ? -4.661 -9.292 6.979 1.00 97.12 117 THR A CA 1
ATOM 949 C C . THR A 1 117 ? -3.952 -8.068 6.419 1.00 97.12 117 THR A C 1
ATOM 951 O O . THR A 1 117 ? -3.508 -7.202 7.172 1.00 97.12 117 THR A O 1
ATOM 954 N N . ALA A 1 118 ? -3.821 -8.004 5.098 1.00 96.75 118 ALA A N 1
ATOM 955 C CA . ALA A 1 118 ? -3.159 -6.907 4.401 1.00 96.75 118 ALA A CA 1
ATOM 956 C C . ALA A 1 118 ? -3.867 -6.621 3.070 1.00 96.75 118 ALA A C 1
ATOM 958 O O . ALA A 1 118 ? -3.226 -6.545 2.028 1.00 96.75 118 ALA A O 1
ATOM 959 N N . ASN A 1 119 ? -5.206 -6.537 3.111 1.00 95.38 119 ASN A N 1
ATOM 960 C CA . ASN A 1 119 ? -6.096 -6.328 1.952 1.00 95.38 119 ASN A CA 1
ATOM 961 C C . ASN A 1 119 ? -6.020 -7.427 0.869 1.00 95.38 119 ASN A C 1
ATOM 963 O O . ASN A 1 119 ? -6.654 -7.318 -0.180 1.00 95.38 119 ASN A O 1
ATOM 967 N N . ASN A 1 120 ? -5.275 -8.498 1.145 1.00 95.12 120 ASN A N 1
ATOM 968 C CA . ASN A 1 120 ? -5.171 -9.691 0.322 1.00 95.12 120 ASN A CA 1
ATOM 969 C C . ASN A 1 120 ? -6.509 -10.429 0.225 1.00 95.12 120 ASN A C 1
ATOM 971 O O . ASN A 1 120 ? -7.414 -10.226 1.034 1.00 95.12 120 ASN A O 1
ATOM 975 N N . ARG A 1 121 ? -6.601 -11.350 -0.737 1.00 94.62 121 ARG A N 1
ATOM 976 C CA . ARG A 1 121 ? -7.704 -12.312 -0.813 1.00 94.62 121 ARG A CA 1
ATOM 977 C C . ARG A 1 121 ? -7.807 -13.091 0.506 1.00 94.62 121 ARG A C 1
ATOM 979 O O . ARG A 1 121 ? -6.802 -13.609 0.987 1.00 94.62 121 ARG A O 1
ATOM 986 N N . ILE A 1 122 ? -9.015 -13.142 1.065 1.00 93.12 122 ILE A N 1
ATOM 987 C CA . ILE A 1 122 ? -9.314 -13.654 2.420 1.00 93.12 122 ILE A CA 1
ATOM 988 C C . ILE A 1 122 ? -9.985 -15.036 2.438 1.00 93.12 122 ILE A C 1
ATOM 990 O O . ILE A 1 122 ? -10.211 -15.594 3.504 1.00 93.12 122 ILE A O 1
ATOM 994 N N . ALA A 1 123 ? -10.329 -15.570 1.268 1.00 90.62 123 ALA A N 1
ATOM 995 C CA . ALA A 1 123 ? -10.954 -16.875 1.107 1.00 90.62 123 ALA A CA 1
ATOM 996 C C . ALA A 1 123 ? -10.425 -17.546 -0.169 1.00 90.62 123 ALA A C 1
ATOM 998 O O . ALA A 1 123 ? -10.134 -16.862 -1.157 1.00 90.62 123 ALA A O 1
ATOM 999 N N . ASP A 1 124 ? -10.267 -18.866 -0.132 1.00 88.31 124 ASP A N 1
ATOM 1000 C CA . ASP A 1 124 ? -9.822 -19.667 -1.270 1.00 88.31 124 ASP A CA 1
ATOM 1001 C C . ASP A 1 124 ? -11.004 -20.052 -2.182 1.00 88.31 124 ASP A C 1
ATOM 1003 O O . ASP A 1 124 ? -12.126 -19.566 -2.027 1.00 88.31 124 ASP A O 1
ATOM 1007 N N . SER A 1 125 ? -10.751 -20.920 -3.163 1.00 86.00 125 SER A N 1
ATOM 1008 C CA . SER A 1 125 ? -11.778 -21.393 -4.095 1.00 86.00 125 SER A CA 1
ATOM 1009 C C . SER A 1 125 ? -12.821 -22.318 -3.462 1.00 86.00 125 SER A C 1
ATOM 1011 O O . SER A 1 125 ? -13.801 -22.638 -4.129 1.00 86.00 125 SER A O 1
ATOM 1013 N N . ALA A 1 126 ? -12.618 -22.785 -2.225 1.00 90.44 126 ALA A N 1
ATOM 1014 C CA . ALA A 1 126 ? -13.589 -23.617 -1.520 1.00 90.44 126 ALA A CA 1
ATOM 1015 C C . ALA A 1 126 ? -14.708 -22.784 -0.873 1.00 90.44 126 ALA A C 1
ATOM 1017 O O . ALA A 1 126 ? -15.765 -23.329 -0.553 1.00 90.44 126 ALA A O 1
ATOM 1018 N N . TYR A 1 127 ? -14.514 -21.472 -0.699 1.00 92.00 127 TYR A N 1
ATOM 1019 C CA . TYR A 1 127 ? -15.566 -20.589 -0.207 1.00 92.00 127 TYR A CA 1
ATOM 1020 C C . TYR A 1 127 ? -16.675 -20.422 -1.265 1.00 92.00 127 TYR A C 1
ATOM 1022 O O . TYR A 1 127 ? -16.397 -19.985 -2.383 1.00 92.00 127 TYR A O 1
ATOM 1030 N N . PRO A 1 128 ? -17.944 -20.743 -0.944 1.00 89.88 128 PRO A N 1
ATOM 1031 C CA . PRO A 1 128 ? -18.995 -20.918 -1.952 1.00 89.88 128 PRO A CA 1
ATOM 1032 C C . PRO A 1 128 ? -19.560 -19.602 -2.500 1.00 89.88 128 PRO A C 1
ATOM 1034 O O . PRO A 1 128 ? -20.386 -19.617 -3.415 1.00 89.88 128 PRO A O 1
ATOM 1037 N N . HIS A 1 129 ? -19.165 -18.461 -1.933 1.00 90.25 129 HIS A N 1
ATOM 1038 C CA . HIS A 1 129 ? -19.726 -17.166 -2.289 1.00 90.25 129 HIS A CA 1
ATOM 1039 C C . HIS A 1 129 ? -18.684 -16.236 -2.894 1.00 90.25 129 HIS A C 1
ATOM 1041 O O . HIS A 1 129 ? -17.541 -16.144 -2.454 1.00 90.25 129 HIS A O 1
ATOM 1047 N N . TYR A 1 130 ? -19.119 -15.474 -3.891 1.00 89.12 130 TYR A N 1
ATOM 1048 C CA . TYR A 1 130 ? -18.308 -14.412 -4.456 1.00 89.12 130 TYR A CA 1
ATOM 1049 C C . TYR A 1 130 ? -18.126 -13.260 -3.455 1.00 89.12 130 TYR A C 1
ATOM 1051 O O . TYR A 1 130 ? -19.105 -12.730 -2.929 1.00 89.12 130 TYR A O 1
ATOM 1059 N N . LEU A 1 131 ? -16.876 -12.827 -3.260 1.00 90.31 131 LEU A N 1
ATOM 1060 C CA . LEU A 1 131 ? -16.527 -11.665 -2.435 1.00 90.31 131 LEU A CA 1
ATOM 1061 C C . LEU A 1 131 ? -16.066 -10.487 -3.303 1.00 90.31 131 LEU A C 1
ATOM 1063 O O . LEU A 1 131 ? -16.714 -9.441 -3.346 1.00 90.31 131 LEU A O 1
ATOM 1067 N N . SER A 1 132 ? -14.939 -10.653 -3.996 1.00 88.88 132 SER A N 1
ATOM 1068 C CA . SER A 1 132 ? -14.316 -9.639 -4.849 1.00 88.88 132 SER A CA 1
ATOM 1069 C C . SER A 1 132 ? -13.286 -10.292 -5.777 1.00 88.88 132 SER A C 1
ATOM 1071 O O . SER A 1 132 ? -12.790 -11.377 -5.484 1.00 88.88 132 SER A O 1
ATOM 1073 N N . GLU A 1 133 ? -12.916 -9.604 -6.855 1.00 85.12 133 GLU A N 1
ATOM 1074 C CA . GLU A 1 133 ? -11.677 -9.870 -7.606 1.00 85.12 133 GLU A CA 1
ATOM 1075 C C . GLU A 1 133 ? -10.639 -8.751 -7.455 1.00 85.12 133 GLU A C 1
ATOM 1077 O O . GLU A 1 133 ? -9.514 -8.872 -7.929 1.00 85.12 133 GLU A O 1
ATOM 1082 N N . LEU A 1 134 ? -10.995 -7.661 -6.773 1.00 87.25 134 LEU A N 1
ATOM 1083 C CA . LEU A 1 134 ? -10.157 -6.475 -6.601 1.00 87.25 134 LEU A CA 1
ATOM 1084 C C . LEU A 1 134 ? -9.501 -6.477 -5.215 1.00 87.25 134 LEU A C 1
ATOM 1086 O O . LEU A 1 134 ? -9.734 -5.583 -4.404 1.00 87.25 134 LEU A O 1
ATOM 1090 N N . PHE A 1 135 ? -8.715 -7.513 -4.933 1.00 92.38 135 PHE A N 1
ATOM 1091 C CA . PHE A 1 135 ? -7.885 -7.590 -3.727 1.00 92.38 135 PHE A CA 1
ATOM 1092 C C . PHE A 1 135 ? -6.502 -6.999 -3.973 1.00 92.38 135 PHE A C 1
ATOM 1094 O O . PHE A 1 135 ? -6.012 -7.017 -5.103 1.00 92.38 135 PHE A O 1
ATOM 1101 N N . ASP A 1 136 ? -5.842 -6.541 -2.911 1.00 93.38 136 ASP A N 1
ATOM 1102 C CA . ASP A 1 136 ? -4.434 -6.176 -3.016 1.00 93.38 136 ASP A CA 1
ATOM 1103 C C . ASP A 1 136 ? -3.600 -7.414 -3.384 1.00 93.38 136 ASP A C 1
ATOM 1105 O O . ASP A 1 136 ? -3.853 -8.520 -2.878 1.00 93.38 136 ASP A O 1
ATOM 1109 N N . PRO A 1 137 ? -2.561 -7.248 -4.221 1.00 93.75 137 PRO A N 1
ATOM 1110 C CA . PRO A 1 137 ? -1.596 -8.302 -4.478 1.00 93.75 137 PRO A CA 1
ATOM 1111 C C . PRO A 1 137 ? -0.982 -8.837 -3.171 1.00 93.75 137 PRO A C 1
ATOM 1113 O O . PRO A 1 137 ? -0.677 -8.065 -2.257 1.00 93.75 137 PRO A O 1
ATOM 1116 N N . PRO A 1 138 ? -0.703 -10.148 -3.068 1.00 94.75 138 PRO A N 1
ATOM 1117 C CA . PRO A 1 138 ? -0.328 -10.801 -1.820 1.00 94.75 138 PRO A CA 1
ATOM 1118 C C . PRO A 1 138 ? 1.149 -10.570 -1.446 1.00 94.75 138 PRO A C 1
ATOM 1120 O O . PRO A 1 138 ? 1.799 -11.449 -0.886 1.00 94.75 138 PRO A O 1
ATOM 1123 N N . TYR A 1 139 ? 1.738 -9.423 -1.782 1.00 96.75 139 TYR A N 1
ATOM 1124 C CA . TYR A 1 139 ? 3.133 -9.120 -1.450 1.00 96.75 139 TYR A CA 1
ATOM 1125 C C . TYR A 1 139 ? 3.291 -8.773 0.032 1.00 96.75 139 TYR A C 1
ATOM 1127 O O . TYR A 1 139 ? 4.134 -9.373 0.700 1.00 96.75 139 TYR A O 1
ATOM 1135 N N . ARG A 1 140 ? 2.434 -7.884 0.560 1.00 97.19 140 ARG A N 1
ATOM 1136 C CA . ARG A 1 140 ? 2.454 -7.481 1.976 1.00 97.19 140 ARG A CA 1
ATOM 1137 C C . ARG A 1 140 ? 2.135 -8.646 2.903 1.00 97.19 140 ARG A C 1
ATOM 1139 O O . ARG A 1 140 ? 2.895 -8.889 3.833 1.00 97.19 140 ARG A O 1
ATOM 1146 N N . ILE A 1 141 ? 1.064 -9.397 2.624 1.00 97.44 141 ILE A N 1
ATOM 1147 C CA . ILE A 1 141 ? 0.668 -10.531 3.474 1.00 97.44 141 ILE A CA 1
ATOM 1148 C C . ILE A 1 141 ? 1.763 -11.600 3.537 1.00 97.44 141 ILE A C 1
ATOM 1150 O O . ILE A 1 141 ? 2.189 -11.952 4.631 1.00 97.44 141 ILE A O 1
ATOM 1154 N N . ARG A 1 142 ? 2.334 -12.001 2.389 1.00 96.56 142 ARG A N 1
ATOM 1155 C CA . ARG A 1 142 ? 3.426 -12.985 2.357 1.00 96.56 142 ARG A CA 1
ATOM 1156 C C . ARG A 1 142 ? 4.668 -12.485 3.092 1.00 96.56 142 ARG A C 1
ATOM 1158 O O . ARG A 1 142 ? 5.372 -13.276 3.717 1.00 96.56 142 ARG A O 1
ATOM 1165 N N . ARG A 1 143 ? 4.954 -11.175 3.040 1.00 97.50 143 ARG A N 1
ATOM 1166 C CA . ARG A 1 143 ? 6.072 -10.572 3.785 1.00 97.50 143 ARG A CA 1
ATOM 1167 C C . ARG A 1 143 ? 5.818 -10.593 5.294 1.00 97.50 143 ARG A C 1
ATOM 1169 O O . ARG A 1 143 ? 6.731 -10.949 6.032 1.00 97.50 143 ARG A O 1
ATOM 1176 N N . ILE A 1 144 ? 4.598 -10.275 5.735 1.00 97.50 144 ILE A N 1
ATOM 1177 C CA . ILE A 1 144 ? 4.187 -10.355 7.146 1.00 97.50 144 ILE A CA 1
ATOM 1178 C C . ILE A 1 144 ? 4.317 -11.795 7.648 1.00 97.50 144 ILE A C 1
ATOM 1180 O O . ILE A 1 144 ? 4.997 -12.024 8.642 1.00 97.50 144 ILE A O 1
ATOM 1184 N N . GLU A 1 145 ? 3.735 -12.762 6.938 1.00 95.69 145 GLU A N 1
ATOM 1185 C CA . GLU A 1 145 ? 3.798 -14.185 7.294 1.00 95.69 145 GLU A CA 1
ATOM 1186 C C . GLU A 1 145 ? 5.244 -14.673 7.394 1.00 95.69 145 GLU A C 1
ATOM 1188 O O . GLU A 1 145 ? 5.612 -15.267 8.401 1.00 95.69 145 GLU A O 1
ATOM 1193 N N . THR A 1 146 ? 6.088 -14.334 6.411 1.00 95.06 146 THR A N 1
ATOM 1194 C CA . THR A 1 146 ? 7.520 -14.677 6.428 1.00 95.06 146 THR A CA 1
ATOM 1195 C C . THR A 1 146 ? 8.208 -14.154 7.692 1.00 95.06 146 THR A C 1
ATOM 1197 O O . THR A 1 146 ? 8.894 -14.911 8.373 1.00 95.06 146 THR A O 1
ATOM 1200 N N . LEU A 1 147 ? 8.039 -12.867 8.021 1.00 95.88 147 LEU A N 1
ATOM 1201 C CA . LEU A 1 147 ? 8.719 -12.246 9.164 1.00 95.88 147 LEU A CA 1
ATOM 1202 C C . LEU A 1 147 ? 8.204 -12.774 10.505 1.00 95.88 147 LEU A C 1
ATOM 1204 O O . LEU A 1 147 ? 8.978 -12.925 11.451 1.00 95.88 147 LEU A O 1
ATOM 1208 N N . VAL A 1 148 ? 6.906 -13.069 10.587 1.00 94.56 148 VAL A N 1
ATOM 1209 C CA . VAL A 1 148 ? 6.302 -13.609 11.803 1.00 94.56 148 VAL A CA 1
ATOM 1210 C C . VAL A 1 148 ? 6.705 -15.067 12.012 1.00 94.56 148 VAL A C 1
ATOM 1212 O O . VAL A 1 148 ? 7.151 -15.415 13.097 1.00 94.56 148 VAL A O 1
ATOM 1215 N N . GLN A 1 149 ? 6.633 -15.908 10.978 1.00 90.81 149 GLN A N 1
ATOM 1216 C CA . GLN A 1 149 ? 6.956 -17.338 11.071 1.00 90.81 149 GLN A CA 1
ATOM 1217 C C . GLN A 1 149 ? 8.447 -17.615 11.304 1.00 90.81 149 GLN A C 1
ATOM 1219 O O . GLN A 1 149 ? 8.800 -18.659 11.847 1.00 90.81 149 GLN A O 1
ATOM 1224 N N . GLN A 1 150 ? 9.334 -16.686 10.937 1.00 90.25 150 GLN A N 1
ATOM 1225 C CA . GLN A 1 150 ? 10.767 -16.777 11.245 1.00 90.25 150 GLN A CA 1
ATOM 1226 C C . GLN A 1 150 ? 11.079 -16.666 12.746 1.00 90.25 150 GLN A C 1
ATOM 1228 O O . GLN A 1 150 ? 12.199 -16.968 13.155 1.00 90.25 150 GLN A O 1
ATOM 1233 N N . ASN A 1 151 ? 10.114 -16.247 13.571 1.00 83.62 151 ASN A N 1
ATOM 1234 C CA . ASN A 1 151 ? 10.307 -15.999 14.993 1.00 83.62 151 ASN A CA 1
ATOM 1235 C C . ASN A 1 151 ? 9.277 -16.778 15.820 1.00 83.62 151 ASN A C 1
ATOM 1237 O O . ASN A 1 151 ? 8.076 -16.577 15.690 1.00 83.62 151 ASN A O 1
ATOM 1241 N N . ALA A 1 152 ? 9.738 -17.628 16.741 1.00 78.62 152 ALA A N 1
ATOM 1242 C CA . ALA A 1 152 ? 8.838 -18.409 17.598 1.00 78.62 152 ALA A CA 1
ATOM 1243 C C . ALA A 1 152 ? 8.029 -17.541 18.585 1.00 78.62 152 ALA A C 1
ATOM 1245 O O . ALA A 1 152 ? 6.963 -17.947 19.044 1.00 78.62 152 ALA A O 1
ATOM 1246 N N . ARG A 1 153 ? 8.550 -16.361 18.949 1.00 88.19 153 ARG A N 1
ATOM 1247 C CA . ARG A 1 153 ? 7.893 -15.356 19.796 1.00 88.19 153 ARG A CA 1
ATOM 1248 C C . ARG A 1 153 ? 8.292 -13.966 19.319 1.00 88.19 153 ARG A C 1
ATOM 1250 O O . ARG A 1 153 ? 9.461 -13.739 19.022 1.00 88.19 153 ARG A O 1
ATOM 1257 N N . LEU A 1 154 ? 7.335 -13.044 19.291 1.00 91.81 154 LEU A N 1
ATOM 1258 C CA . LEU A 1 154 ? 7.545 -11.655 18.888 1.00 91.81 154 LEU A CA 1
ATOM 1259 C C . LEU A 1 154 ? 7.270 -10.725 20.067 1.00 91.81 154 LEU A C 1
ATOM 1261 O O . LEU A 1 154 ? 6.222 -10.806 20.704 1.00 91.81 154 LEU A O 1
ATOM 1265 N N . SER A 1 155 ? 8.204 -9.821 20.343 1.00 92.19 155 SER A N 1
ATOM 1266 C CA . SER A 1 155 ? 8.000 -8.715 21.277 1.00 92.19 155 SER A CA 1
ATOM 1267 C C . SER A 1 155 ? 7.296 -7.535 20.597 1.00 92.19 155 SER A C 1
ATOM 1269 O O . SER A 1 155 ? 7.255 -7.419 19.370 1.00 92.19 155 SER A O 1
ATOM 1271 N N . ALA A 1 156 ? 6.825 -6.568 21.390 1.00 91.69 156 ALA A N 1
ATOM 1272 C CA . ALA A 1 156 ? 6.338 -5.294 20.857 1.00 91.69 156 ALA A CA 1
ATOM 1273 C C . ALA A 1 156 ? 7.404 -4.557 20.015 1.00 91.69 156 ALA A C 1
ATOM 1275 O O . ALA A 1 156 ? 7.070 -3.856 19.062 1.00 91.69 156 ALA A O 1
ATOM 1276 N N . ALA A 1 157 ? 8.694 -4.727 20.331 1.00 92.50 157 ALA A N 1
ATOM 1277 C CA . ALA A 1 157 ? 9.781 -4.146 19.546 1.00 92.50 157 ALA A CA 1
ATOM 1278 C C . ALA A 1 157 ? 9.977 -4.861 18.197 1.00 92.50 157 ALA A C 1
ATOM 1280 O O . ALA A 1 157 ? 10.299 -4.203 17.209 1.00 92.50 157 ALA A O 1
ATOM 1281 N N . ASP A 1 158 ? 9.747 -6.176 18.130 1.00 95.25 158 ASP A N 1
ATOM 1282 C CA . ASP A 1 158 ? 9.739 -6.915 16.862 1.00 95.25 158 ASP A CA 1
ATOM 1283 C C . ASP A 1 158 ? 8.601 -6.438 15.959 1.00 95.25 158 ASP A C 1
ATOM 1285 O O . ASP A 1 158 ? 8.830 -6.126 14.793 1.00 95.25 158 ASP A O 1
ATOM 1289 N N . MET A 1 159 ? 7.392 -6.282 16.510 1.00 96.06 159 MET A N 1
ATOM 1290 C CA . MET A 1 159 ? 6.242 -5.767 15.759 1.00 96.06 159 MET A CA 1
ATOM 1291 C C . MET A 1 159 ? 6.492 -4.355 15.218 1.00 96.06 159 MET A C 1
ATOM 1293 O O . MET A 1 159 ? 6.149 -4.066 14.072 1.00 96.06 159 MET A O 1
ATOM 1297 N N . ALA A 1 160 ? 7.151 -3.495 16.004 1.00 96.31 160 ALA A N 1
ATOM 1298 C CA . ALA A 1 160 ? 7.558 -2.164 15.561 1.00 96.31 160 ALA A CA 1
ATOM 1299 C C . ALA A 1 160 ? 8.526 -2.221 14.370 1.00 96.31 160 ALA A C 1
ATOM 1301 O O . ALA A 1 160 ? 8.366 -1.440 13.434 1.00 96.31 160 ALA A O 1
ATOM 1302 N N . ARG A 1 161 ? 9.485 -3.160 14.371 1.00 96.62 161 ARG A N 1
ATOM 1303 C CA . ARG A 1 161 ? 10.393 -3.388 13.235 1.00 96.62 161 ARG A CA 1
ATOM 1304 C C . ARG A 1 161 ? 9.656 -3.911 12.005 1.00 96.62 161 ARG A C 1
ATOM 1306 O O . ARG A 1 161 ? 9.890 -3.405 10.915 1.00 96.62 161 ARG A O 1
ATOM 1313 N N . ILE A 1 162 ? 8.743 -4.869 12.174 1.00 97.69 162 ILE A N 1
ATOM 1314 C CA . ILE A 1 162 ? 7.942 -5.424 11.070 1.00 97.69 162 ILE A CA 1
ATOM 1315 C C . ILE A 1 162 ? 7.104 -4.323 10.404 1.00 97.69 162 ILE A C 1
ATOM 1317 O O . ILE A 1 162 ? 7.080 -4.238 9.179 1.00 97.69 162 ILE A O 1
ATOM 1321 N N . GLN A 1 163 ? 6.479 -3.430 11.183 1.00 98.19 163 GLN A N 1
ATOM 1322 C CA . GLN A 1 163 ? 5.726 -2.280 10.654 1.00 98.19 163 GLN A CA 1
ATOM 1323 C C . GLN A 1 163 ? 6.586 -1.309 9.819 1.00 98.19 163 GLN A C 1
ATOM 1325 O O . GLN A 1 163 ? 6.032 -0.519 9.055 1.00 98.19 163 GLN A O 1
ATOM 1330 N N . GLN A 1 164 ? 7.917 -1.362 9.951 1.00 98.12 164 GLN A N 1
ATOM 1331 C CA . GLN A 1 164 ? 8.880 -0.554 9.196 1.00 98.12 164 GLN A CA 1
ATOM 1332 C C . GLN A 1 164 ? 9.551 -1.322 8.043 1.00 98.12 164 GLN A C 1
ATOM 1334 O O . GLN A 1 164 ? 10.458 -0.781 7.414 1.00 98.12 164 GLN A O 1
ATOM 1339 N N . ASP A 1 165 ? 9.133 -2.555 7.738 1.00 98.56 165 ASP A N 1
ATOM 1340 C CA . ASP A 1 165 ? 9.732 -3.338 6.655 1.00 98.56 165 ASP A CA 1
ATOM 1341 C C . ASP A 1 165 ? 9.441 -2.727 5.274 1.00 98.56 165 ASP A C 1
ATOM 1343 O O . ASP A 1 165 ? 8.303 -2.392 4.929 1.00 98.56 165 ASP A O 1
ATOM 1347 N N . ILE A 1 166 ? 10.506 -2.600 4.484 1.00 98.50 166 ILE A N 1
ATOM 1348 C CA . ILE A 1 166 ? 10.549 -1.894 3.196 1.00 98.50 166 ILE A CA 1
ATOM 1349 C C . ILE A 1 166 ? 11.056 -2.790 2.059 1.00 98.50 166 ILE A C 1
ATOM 1351 O O . ILE A 1 166 ? 11.548 -2.284 1.051 1.00 98.50 166 ILE A O 1
ATOM 1355 N N . ILE A 1 167 ? 10.977 -4.116 2.213 1.00 98.56 167 ILE A N 1
ATOM 1356 C CA . ILE A 1 167 ? 11.389 -5.052 1.162 1.00 98.56 167 ILE A CA 1
ATOM 1357 C C . ILE A 1 167 ? 10.244 -5.257 0.166 1.00 98.56 167 ILE A C 1
ATOM 1359 O O . ILE A 1 167 ? 9.196 -5.810 0.506 1.00 98.56 167 ILE A O 1
ATOM 1363 N N . SER A 1 168 ? 10.456 -4.857 -1.088 1.00 98.00 168 SER A N 1
ATOM 1364 C CA . SER A 1 168 ? 9.485 -5.032 -2.170 1.00 98.00 168 SER A CA 1
ATOM 1365 C C . SER A 1 168 ? 9.608 -6.416 -2.808 1.00 98.00 168 SER A C 1
ATOM 1367 O O . SER A 1 168 ? 10.403 -6.654 -3.720 1.00 98.00 168 SER A O 1
ATOM 1369 N N . ASN A 1 169 ? 8.789 -7.365 -2.346 1.00 97.00 169 ASN A N 1
ATOM 1370 C CA . ASN A 1 169 ? 8.725 -8.704 -2.948 1.00 97.00 169 ASN A CA 1
ATOM 1371 C C . ASN A 1 169 ? 8.250 -8.674 -4.410 1.00 97.00 169 ASN A C 1
ATOM 1373 O O . ASN A 1 169 ? 8.656 -9.527 -5.195 1.00 97.00 169 ASN A O 1
ATOM 1377 N N . HIS A 1 170 ? 7.442 -7.680 -4.782 1.00 96.56 170 HIS A N 1
ATOM 1378 C CA . HIS A 1 170 ? 7.049 -7.444 -6.169 1.00 96.56 170 HIS A CA 1
ATOM 1379 C C . HIS A 1 170 ? 8.257 -7.107 -7.047 1.00 96.56 170 HIS A C 1
ATOM 1381 O O . HIS A 1 170 ? 8.450 -7.720 -8.095 1.00 96.56 170 HIS A O 1
ATOM 1387 N N . ALA A 1 171 ? 9.105 -6.176 -6.601 1.00 97.56 171 ALA A N 1
ATOM 1388 C CA . ALA A 1 171 ? 10.283 -5.795 -7.363 1.00 97.56 171 ALA A CA 1
ATOM 1389 C C . ALA A 1 171 ? 11.246 -6.970 -7.559 1.00 97.56 171 ALA A C 1
ATOM 1391 O O . ALA A 1 171 ? 11.755 -7.188 -8.658 1.00 97.56 171 ALA A O 1
ATOM 1392 N N . LYS A 1 172 ? 11.426 -7.784 -6.514 1.00 97.81 172 LYS A N 1
ATOM 1393 C CA . LYS A 1 172 ? 12.230 -9.011 -6.579 1.00 97.81 172 LYS A CA 1
ATOM 1394 C C . LYS A 1 172 ? 11.672 -10.019 -7.584 1.00 97.81 172 LYS A C 1
ATOM 1396 O O . LYS A 1 172 ? 12.451 -10.606 -8.329 1.00 97.81 172 LYS A O 1
ATOM 1401 N N . GLU A 1 173 ? 10.353 -10.213 -7.618 1.00 97.69 173 GLU A N 1
ATOM 1402 C CA . GLU A 1 173 ? 9.683 -11.097 -8.581 1.00 97.69 173 GLU A CA 1
ATOM 1403 C C . GLU A 1 173 ? 9.907 -10.621 -10.024 1.00 97.69 173 GLU A C 1
ATOM 1405 O O . GLU A 1 173 ? 10.392 -11.384 -10.862 1.00 97.69 173 GLU A O 1
ATOM 1410 N N . VAL A 1 174 ? 9.661 -9.337 -10.298 1.00 97.94 174 VAL A N 1
ATOM 1411 C CA . VAL A 1 174 ? 9.868 -8.747 -11.629 1.00 97.94 174 VAL A CA 1
ATOM 1412 C C . VAL A 1 174 ? 11.333 -8.851 -12.066 1.00 97.94 174 VAL A C 1
ATOM 1414 O O . VAL A 1 174 ? 11.619 -9.306 -13.173 1.00 97.94 174 VAL A O 1
ATOM 1417 N N . LEU A 1 175 ? 12.286 -8.489 -11.204 1.00 98.38 175 LEU A N 1
ATOM 1418 C CA . LEU A 1 175 ? 13.712 -8.572 -11.532 1.00 98.38 175 LEU A CA 1
ATOM 1419 C C . LEU A 1 175 ? 14.189 -10.017 -11.718 1.00 98.38 175 LEU A C 1
ATOM 1421 O O . LEU A 1 175 ? 15.058 -10.266 -12.552 1.00 98.38 175 LEU A O 1
ATOM 1425 N N . ALA A 1 176 ? 13.606 -10.984 -11.003 1.00 98.06 176 ALA A N 1
ATOM 1426 C CA . ALA A 1 176 ? 13.886 -12.397 -11.235 1.00 98.06 176 ALA A CA 1
ATOM 1427 C C . ALA A 1 176 ? 13.449 -12.836 -12.642 1.00 98.06 176 ALA A C 1
ATOM 1429 O O . ALA A 1 176 ? 14.216 -13.513 -13.328 1.00 98.06 176 ALA A O 1
ATOM 1430 N N . HIS A 1 177 ? 12.273 -12.402 -13.108 1.00 97.88 177 HIS A N 1
ATOM 1431 C CA . HIS A 1 177 ? 11.799 -12.672 -14.470 1.00 97.88 177 HIS A CA 1
ATOM 1432 C C . HIS A 1 177 ? 12.674 -12.034 -15.557 1.00 97.88 177 HIS A C 1
ATOM 1434 O O . HIS A 1 177 ? 12.891 -12.639 -16.611 1.00 97.88 177 HIS A O 1
ATOM 1440 N N . LEU A 1 178 ? 13.203 -10.836 -15.291 1.00 98.12 178 LEU A N 1
ATOM 1441 C CA . LEU A 1 178 ? 14.009 -10.063 -16.239 1.00 98.12 178 LEU A CA 1
ATOM 1442 C C . LEU A 1 178 ? 15.519 -10.319 -16.134 1.00 98.12 178 LEU A C 1
ATOM 1444 O O . LEU A 1 178 ? 16.279 -9.782 -16.937 1.00 98.12 178 LEU A O 1
ATOM 1448 N N . ARG A 1 179 ? 15.981 -11.151 -15.189 1.00 98.19 179 ARG A N 1
ATOM 1449 C CA . ARG A 1 179 ? 17.413 -11.377 -14.911 1.00 98.19 179 ARG A CA 1
ATOM 1450 C C . ARG A 1 179 ? 18.222 -11.718 -16.166 1.00 98.19 179 ARG A C 1
ATOM 1452 O O . ARG A 1 179 ? 19.317 -11.192 -16.338 1.00 98.19 179 ARG A O 1
ATOM 1459 N N . GLY A 1 180 ? 17.691 -12.586 -17.029 1.00 98.00 180 GLY A N 1
ATOM 1460 C CA . GLY A 1 180 ? 18.355 -12.988 -18.274 1.00 98.00 180 GLY A CA 1
ATOM 1461 C C . GLY A 1 180 ? 18.477 -11.849 -19.290 1.00 98.00 180 GLY A C 1
ATOM 1462 O O . GLY A 1 180 ? 19.545 -11.669 -19.875 1.00 98.00 180 GLY A O 1
ATOM 1463 N N . ASP A 1 181 ? 17.417 -11.052 -19.451 1.00 98.12 181 ASP A N 1
ATOM 1464 C CA . ASP A 1 181 ? 17.411 -9.895 -20.353 1.00 98.12 181 ASP A CA 1
ATOM 1465 C C . ASP A 1 181 ? 18.374 -8.819 -19.850 1.00 98.12 181 ASP A C 1
ATOM 1467 O O . ASP A 1 181 ? 19.221 -8.351 -20.604 1.00 98.12 181 ASP A O 1
ATOM 1471 N N . LEU A 1 182 ? 18.306 -8.497 -18.554 1.00 98.62 182 LEU A N 1
ATOM 1472 C CA . LEU A 1 182 ? 19.193 -7.539 -17.898 1.00 98.62 182 LEU A C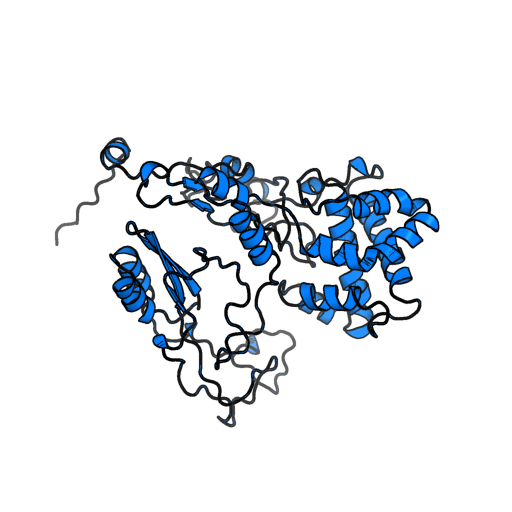A 1
ATOM 1473 C C . LEU A 1 182 ? 20.663 -7.958 -18.033 1.00 98.62 182 LEU A C 1
ATOM 1475 O O . LEU A 1 182 ? 21.491 -7.156 -18.453 1.00 98.62 182 LEU A O 1
ATOM 1479 N N . ALA A 1 183 ? 20.993 -9.223 -17.755 1.00 98.44 183 ALA A N 1
ATOM 1480 C CA . ALA A 1 183 ? 22.357 -9.726 -17.906 1.00 98.44 183 ALA A CA 1
ATOM 1481 C C . ALA A 1 183 ? 22.864 -9.629 -19.355 1.00 98.44 183 ALA A C 1
ATOM 1483 O O . ALA A 1 183 ? 24.040 -9.348 -19.571 1.00 98.44 183 ALA A O 1
ATOM 1484 N N . ALA A 1 184 ? 22.000 -9.847 -20.349 1.00 98.25 184 ALA A N 1
ATOM 1485 C CA . ALA A 1 184 ? 22.369 -9.678 -21.750 1.00 98.25 184 ALA A CA 1
ATOM 1486 C C . ALA A 1 184 ? 22.565 -8.199 -22.124 1.00 98.25 184 ALA A C 1
ATOM 1488 O O . ALA A 1 184 ? 23.561 -7.867 -22.756 1.00 98.25 184 ALA A O 1
ATOM 1489 N N . ILE A 1 185 ? 21.678 -7.312 -21.666 1.00 98.56 185 ILE A N 1
ATOM 1490 C CA . ILE A 1 185 ? 21.793 -5.857 -21.855 1.00 98.56 185 ILE A CA 1
ATOM 1491 C C . ILE A 1 185 ? 23.094 -5.326 -21.244 1.00 98.56 185 ILE A C 1
ATOM 1493 O O . ILE A 1 185 ? 23.804 -4.571 -21.891 1.00 98.56 185 ILE A O 1
ATOM 1497 N N . SER A 1 186 ? 23.445 -5.758 -20.030 1.00 98.06 186 SER A N 1
ATOM 1498 C CA . SER A 1 186 ? 24.681 -5.342 -19.349 1.00 98.06 186 SER A CA 1
ATOM 1499 C C . SER A 1 186 ? 25.950 -5.698 -20.131 1.00 98.06 186 SER A C 1
ATOM 1501 O O . SER A 1 186 ? 26.906 -4.927 -20.122 1.00 98.06 186 SER A O 1
ATOM 1503 N N . ARG A 1 187 ? 25.963 -6.846 -20.826 1.00 97.94 187 ARG A N 1
ATOM 1504 C CA . ARG A 1 187 ? 27.089 -7.240 -21.688 1.00 97.94 187 ARG A CA 1
ATOM 1505 C C . ARG A 1 187 ? 27.135 -6.455 -22.995 1.00 97.94 187 ARG A C 1
ATOM 1507 O O . ARG A 1 187 ? 28.225 -6.133 -23.456 1.00 97.94 187 ARG A O 1
ATOM 1514 N N . ASP A 1 188 ? 25.972 -6.204 -23.589 1.00 98.00 188 ASP A N 1
ATOM 1515 C CA . ASP A 1 188 ? 25.872 -5.712 -24.964 1.00 98.00 188 ASP A CA 1
ATOM 1516 C C . ASP A 1 188 ? 25.831 -4.167 -25.033 1.00 98.00 188 ASP A C 1
ATOM 1518 O O . ASP A 1 188 ? 26.227 -3.597 -26.048 1.00 98.00 188 ASP A O 1
ATOM 1522 N N . ASP A 1 189 ? 25.427 -3.481 -23.953 1.00 97.38 189 ASP A N 1
ATOM 1523 C CA . ASP A 1 189 ? 25.449 -2.017 -23.820 1.00 97.38 189 ASP A CA 1
ATOM 1524 C C . ASP A 1 189 ? 26.198 -1.554 -22.547 1.00 97.38 189 ASP A C 1
ATOM 1526 O O . ASP A 1 189 ? 25.624 -1.512 -21.447 1.00 97.38 189 ASP A O 1
ATOM 1530 N N . PRO A 1 190 ? 27.466 -1.112 -22.682 1.00 96.56 190 PRO A N 1
ATOM 1531 C CA . PRO A 1 190 ? 28.265 -0.604 -21.568 1.00 96.56 190 PRO A CA 1
ATOM 1532 C C . PRO A 1 190 ? 27.649 0.587 -20.820 1.00 96.56 190 PRO A C 1
ATOM 1534 O O . PRO A 1 190 ? 27.913 0.751 -19.628 1.00 96.56 190 PRO A O 1
ATOM 1537 N N . ALA A 1 191 ? 26.819 1.411 -21.473 1.00 96.56 191 ALA A N 1
ATOM 1538 C CA . ALA A 1 191 ? 26.175 2.554 -20.824 1.00 96.56 191 ALA A CA 1
ATOM 1539 C C . ALA A 1 191 ? 25.109 2.115 -19.805 1.00 96.56 191 ALA A C 1
ATOM 1541 O O . ALA A 1 191 ? 24.834 2.834 -18.843 1.00 96.56 191 ALA A O 1
ATOM 1542 N N . LEU A 1 192 ? 24.532 0.923 -19.986 1.00 98.44 192 LEU A N 1
ATOM 1543 C CA . LEU A 1 192 ? 23.522 0.350 -19.095 1.00 98.44 192 LEU A CA 1
ATOM 1544 C C . LEU A 1 192 ? 24.104 -0.658 -18.095 1.00 98.44 192 LEU A C 1
ATOM 1546 O O . LEU A 1 192 ? 23.401 -1.066 -17.168 1.00 98.44 192 LEU A O 1
ATOM 1550 N N . ALA A 1 193 ? 25.386 -1.017 -18.212 1.00 98.44 193 ALA A N 1
ATOM 1551 C CA . ALA A 1 193 ? 26.023 -2.018 -17.359 1.00 98.44 193 ALA A CA 1
ATOM 1552 C C . ALA A 1 193 ? 25.908 -1.692 -15.859 1.00 98.44 193 ALA A C 1
ATOM 1554 O O . ALA A 1 193 ? 25.502 -2.551 -15.075 1.00 98.44 193 ALA A O 1
ATOM 1555 N N . ARG A 1 194 ? 26.190 -0.442 -15.461 1.00 98.44 194 ARG A N 1
ATOM 1556 C CA . ARG A 1 194 ? 26.150 -0.013 -14.052 1.00 98.44 194 ARG A CA 1
ATOM 1557 C C . ARG A 1 194 ? 24.724 0.057 -13.472 1.00 98.44 194 ARG A C 1
ATOM 1559 O O . ARG A 1 194 ? 24.530 -0.441 -12.362 1.00 98.44 194 ARG A O 1
ATOM 1566 N N . PRO A 1 195 ? 23.715 0.622 -14.167 1.00 98.62 195 PRO A N 1
ATOM 1567 C CA . PRO A 1 195 ? 22.317 0.492 -13.751 1.00 98.62 195 PRO A CA 1
ATOM 1568 C C . PRO A 1 195 ? 21.855 -0.962 -13.600 1.00 98.62 195 PRO A C 1
ATOM 1570 O O . PRO A 1 195 ? 21.214 -1.294 -12.603 1.00 98.62 195 PRO A O 1
ATOM 1573 N N . VAL A 1 196 ? 22.212 -1.842 -14.545 1.00 98.81 196 VAL A N 1
ATOM 1574 C CA . VAL A 1 196 ? 21.868 -3.268 -14.459 1.00 98.81 196 VAL A CA 1
ATOM 1575 C C . VAL A 1 196 ? 22.514 -3.928 -13.243 1.00 98.81 196 VAL A C 1
ATOM 1577 O O . VAL A 1 196 ? 21.827 -4.641 -12.518 1.00 98.81 196 VAL A O 1
ATOM 1580 N N . GLU A 1 197 ? 23.803 -3.691 -12.997 1.00 98.50 197 GLU A N 1
ATOM 1581 C CA . GLU A 1 197 ? 24.512 -4.215 -11.822 1.00 98.50 197 GLU A CA 1
ATOM 1582 C C . GLU A 1 197 ? 23.768 -3.839 -10.534 1.00 98.50 197 GLU A C 1
ATOM 1584 O O . GLU A 1 197 ? 23.435 -4.712 -9.733 1.00 98.50 197 GLU A O 1
ATOM 1589 N N . LYS A 1 198 ? 23.380 -2.561 -10.392 1.00 98.56 198 LYS A N 1
ATOM 1590 C CA . LYS A 1 198 ? 22.595 -2.094 -9.242 1.00 98.56 198 LYS A CA 1
ATOM 1591 C C . LYS A 1 198 ? 21.267 -2.828 -9.093 1.00 98.56 198 LYS A C 1
ATOM 1593 O O . LYS A 1 198 ? 20.910 -3.151 -7.968 1.00 98.56 198 LYS A O 1
ATOM 1598 N N . LEU A 1 199 ? 20.549 -3.098 -10.183 1.00 98.75 199 LEU A N 1
ATOM 1599 C CA . LEU A 1 199 ? 19.294 -3.856 -10.138 1.00 98.75 199 LEU A CA 1
ATOM 1600 C C . LEU A 1 199 ? 19.509 -5.334 -9.778 1.00 98.75 199 LEU A C 1
ATOM 1602 O O . LEU A 1 199 ? 18.731 -5.889 -9.008 1.00 98.75 199 LEU A O 1
ATOM 1606 N N . LEU A 1 200 ? 20.537 -5.982 -10.331 1.00 98.31 200 LEU A N 1
ATOM 1607 C CA . LEU A 1 200 ? 20.780 -7.417 -10.138 1.00 98.31 200 LEU A CA 1
ATOM 1608 C C . LEU A 1 200 ? 21.335 -7.763 -8.749 1.00 98.31 200 LEU A C 1
ATOM 1610 O O . LEU A 1 200 ? 21.105 -8.881 -8.279 1.00 98.31 200 LEU A O 1
ATOM 1614 N N . GLU A 1 201 ? 22.041 -6.828 -8.109 1.00 97.50 201 GLU A N 1
ATOM 1615 C CA . GLU A 1 201 ? 22.555 -6.949 -6.735 1.00 97.50 201 GLU A CA 1
ATOM 1616 C C . GLU A 1 201 ? 21.541 -6.521 -5.665 1.00 97.50 201 GLU A C 1
ATOM 1618 O O . GLU A 1 201 ? 21.747 -6.773 -4.477 1.00 97.50 201 GLU A O 1
ATOM 1623 N N . TRP A 1 202 ? 20.454 -5.856 -6.061 1.00 98.56 202 TRP A N 1
ATOM 1624 C CA . TRP A 1 202 ? 19.503 -5.287 -5.118 1.00 98.56 202 TRP A CA 1
ATOM 1625 C C . TRP A 1 202 ? 18.722 -6.361 -4.356 1.00 98.56 202 TRP A C 1
ATOM 1627 O O . TRP A 1 202 ? 18.161 -7.300 -4.921 1.00 98.56 202 TRP A O 1
ATOM 1637 N N . ASP A 1 203 ? 18.628 -6.177 -3.043 1.00 97.44 203 ASP A N 1
ATOM 1638 C CA . ASP A 1 203 ? 17.911 -7.057 -2.119 1.00 97.44 203 ASP A CA 1
ATOM 1639 C C . ASP A 1 203 ? 16.389 -6.809 -2.079 1.00 97.44 203 ASP A C 1
ATOM 1641 O O . ASP A 1 203 ? 15.652 -7.572 -1.438 1.00 97.44 203 ASP A O 1
ATOM 1645 N N . GLY A 1 204 ? 15.918 -5.774 -2.783 1.00 98.12 204 GLY A N 1
ATOM 1646 C CA . GLY A 1 204 ? 14.533 -5.302 -2.794 1.00 98.12 204 GLY A CA 1
ATOM 1647 C C . GLY A 1 204 ? 14.231 -4.211 -1.761 1.00 98.12 204 GLY A C 1
ATOM 1648 O O . GLY A 1 204 ? 13.070 -3.839 -1.617 1.00 98.12 204 GLY A O 1
ATOM 1649 N N . SER A 1 205 ? 15.227 -3.704 -1.026 1.00 98.38 205 SER A N 1
ATOM 1650 C CA . SER A 1 205 ? 15.054 -2.632 -0.041 1.00 98.38 205 SER A CA 1
ATOM 1651 C C . SER A 1 205 ? 14.764 -1.276 -0.687 1.00 98.38 205 SER A C 1
ATOM 1653 O O . SER A 1 205 ? 15.632 -0.666 -1.325 1.00 98.38 205 SER A O 1
ATOM 1655 N N . CYS A 1 206 ? 13.551 -0.763 -0.475 1.00 98.50 206 CYS A N 1
ATOM 1656 C CA . CYS A 1 206 ? 13.123 0.576 -0.886 1.00 98.50 206 CYS A CA 1
ATOM 1657 C C . CYS A 1 206 ? 13.525 1.633 0.158 1.00 98.50 206 CYS A C 1
ATOM 1659 O O . CYS A 1 206 ? 12.696 2.412 0.632 1.00 98.50 206 CYS A O 1
ATOM 1661 N N . SER A 1 207 ? 14.791 1.631 0.588 1.00 98.44 207 SER A N 1
ATOM 1662 C CA . SER A 1 207 ? 15.302 2.617 1.548 1.00 98.44 207 SER A CA 1
ATOM 1663 C C . SER A 1 207 ? 15.448 3.991 0.896 1.00 98.44 207 SER A C 1
ATOM 1665 O O . SER A 1 207 ? 15.605 4.092 -0.318 1.00 98.44 207 SER A O 1
ATOM 1667 N N . LYS A 1 208 ? 15.454 5.060 1.703 1.00 98.25 208 LYS A N 1
ATOM 1668 C CA . LYS A 1 208 ? 15.618 6.449 1.227 1.00 98.25 208 LYS A CA 1
ATOM 1669 C C . LYS A 1 208 ? 16.921 6.639 0.431 1.00 98.25 208 LYS A C 1
ATOM 1671 O O . LYS A 1 208 ? 16.969 7.478 -0.462 1.00 98.25 208 LYS A O 1
ATOM 1676 N N . ASP A 1 209 ? 17.950 5.844 0.714 1.00 98.38 209 ASP A N 1
ATOM 1677 C CA . ASP A 1 209 ? 19.252 5.903 0.040 1.00 98.38 209 ASP A CA 1
ATOM 1678 C C . ASP A 1 209 ? 19.396 4.898 -1.115 1.00 98.38 209 ASP A C 1
ATOM 1680 O O . ASP A 1 209 ? 20.432 4.859 -1.778 1.00 98.38 209 ASP A O 1
ATOM 1684 N N . SER A 1 210 ? 18.370 4.087 -1.391 1.00 98.75 210 SER A N 1
ATOM 1685 C CA . SER A 1 210 ? 18.433 3.050 -2.420 1.00 98.75 210 SER A CA 1
ATOM 1686 C C . SER A 1 210 ? 18.445 3.657 -3.822 1.00 98.75 210 SER A C 1
ATOM 1688 O O . SER A 1 210 ? 17.456 4.221 -4.288 1.00 98.75 210 SER A O 1
ATOM 1690 N N . VAL A 1 211 ? 19.579 3.517 -4.510 1.00 98.81 211 VAL A N 1
ATOM 1691 C CA . VAL A 1 211 ? 19.718 3.851 -5.935 1.00 98.81 211 VAL A CA 1
ATOM 1692 C C . VAL A 1 211 ? 18.946 2.858 -6.803 1.00 98.81 211 VAL A C 1
ATOM 1694 O O . VAL A 1 211 ? 18.246 3.245 -7.736 1.00 98.81 211 VAL A O 1
ATOM 1697 N N . ALA A 1 212 ? 19.038 1.569 -6.470 1.00 98.81 212 ALA A N 1
ATOM 1698 C CA . ALA A 1 212 ? 18.379 0.509 -7.220 1.00 98.81 212 ALA A CA 1
ATOM 1699 C C . ALA A 1 212 ? 16.848 0.626 -7.178 1.00 98.81 212 ALA A C 1
ATOM 1701 O O . ALA A 1 212 ? 16.210 0.372 -8.196 1.00 98.81 212 ALA A O 1
ATOM 1702 N N . ALA A 1 213 ? 16.265 1.081 -6.060 1.00 98.81 213 ALA A N 1
ATOM 1703 C CA . ALA A 1 213 ? 14.828 1.336 -5.974 1.00 98.81 213 ALA A CA 1
ATOM 1704 C C . ALA A 1 213 ? 14.378 2.406 -6.984 1.00 98.81 213 ALA A C 1
ATOM 1706 O O . ALA A 1 213 ? 13.422 2.176 -7.720 1.00 98.81 213 ALA A O 1
ATOM 1707 N N . SER A 1 214 ? 15.094 3.531 -7.101 1.00 98.88 214 SER A N 1
ATOM 1708 C CA . SER A 1 214 ? 14.777 4.563 -8.104 1.00 98.88 214 SER A CA 1
ATOM 1709 C C . SER A 1 214 ? 14.838 4.016 -9.528 1.00 98.88 214 SER A C 1
ATOM 1711 O O . SER A 1 214 ? 13.917 4.240 -10.311 1.00 98.88 214 SER A O 1
ATOM 1713 N N . ILE A 1 215 ? 15.898 3.263 -9.849 1.00 98.88 215 ILE A N 1
ATOM 1714 C CA . ILE A 1 215 ? 16.063 2.639 -11.170 1.00 98.88 215 ILE A CA 1
ATOM 1715 C C . ILE A 1 215 ? 14.916 1.664 -11.433 1.00 98.88 215 ILE A C 1
ATOM 1717 O O . ILE A 1 215 ? 14.316 1.710 -12.504 1.00 98.88 215 ILE A O 1
ATOM 1721 N N . PHE A 1 216 ? 14.568 0.819 -10.460 1.00 98.81 216 PHE A N 1
ATOM 1722 C CA . PHE A 1 216 ? 13.476 -0.137 -10.591 1.00 98.81 216 PHE A CA 1
ATOM 1723 C C . PHE A 1 216 ? 12.132 0.561 -10.808 1.00 98.81 216 PHE A C 1
ATOM 1725 O O . PHE A 1 216 ? 11.409 0.189 -11.724 1.00 98.81 216 PHE A O 1
ATOM 1732 N N . HIS A 1 217 ? 11.788 1.572 -10.006 1.00 98.50 217 HIS A N 1
ATOM 1733 C CA . HIS A 1 217 ? 10.494 2.247 -10.115 1.00 98.50 217 HIS A CA 1
ATOM 1734 C C . HIS A 1 217 ? 10.348 3.021 -11.433 1.00 98.50 217 HIS A C 1
ATOM 1736 O O . HIS A 1 217 ? 9.266 2.991 -12.028 1.00 98.50 217 HIS A O 1
ATOM 1742 N N . ALA A 1 218 ? 11.428 3.640 -11.923 1.00 98.62 218 ALA A N 1
ATOM 1743 C CA . ALA A 1 218 ? 11.459 4.287 -13.234 1.00 98.62 218 ALA A CA 1
ATOM 1744 C C . ALA A 1 218 ? 11.354 3.263 -14.381 1.00 98.62 218 ALA A C 1
ATOM 1746 O O . ALA A 1 218 ? 10.490 3.397 -15.251 1.00 98.62 218 ALA A O 1
ATOM 1747 N N . LEU A 1 219 ? 12.153 2.187 -14.340 1.00 98.69 219 LEU A N 1
ATOM 1748 C CA . LEU A 1 219 ? 12.094 1.084 -15.308 1.00 98.69 219 LEU A CA 1
ATOM 1749 C C . LEU A 1 219 ? 10.702 0.454 -15.340 1.00 98.69 219 LEU A C 1
ATOM 1751 O O . LEU A 1 219 ? 10.127 0.285 -16.408 1.00 98.69 219 LEU A O 1
ATOM 1755 N N . HIS A 1 220 ? 10.151 0.115 -14.176 1.00 97.62 220 HIS A N 1
ATOM 1756 C CA . HIS A 1 220 ? 8.863 -0.549 -14.063 1.00 97.62 220 HIS A CA 1
ATOM 1757 C C . HIS A 1 220 ? 7.755 0.326 -14.640 1.00 97.62 220 HIS A C 1
ATOM 1759 O O . HIS A 1 220 ? 7.007 -0.147 -15.486 1.00 97.62 220 HIS A O 1
ATOM 1765 N N . ARG A 1 221 ? 7.687 1.614 -14.273 1.00 96.06 221 ARG A N 1
ATOM 1766 C CA . ARG A 1 221 ? 6.729 2.560 -14.869 1.00 96.06 221 ARG A CA 1
ATOM 1767 C C . ARG A 1 221 ? 6.864 2.617 -16.392 1.00 96.06 221 ARG A C 1
ATOM 1769 O O . ARG A 1 221 ? 5.856 2.557 -17.090 1.00 96.06 221 ARG A O 1
ATOM 1776 N N . CYS A 1 222 ? 8.090 2.705 -16.899 1.00 96.88 222 CYS A N 1
ATOM 1777 C CA . CYS A 1 222 ? 8.352 2.739 -18.331 1.00 96.88 222 CYS A CA 1
ATOM 1778 C C . CYS A 1 222 ? 7.910 1.439 -19.034 1.00 96.88 222 CYS A C 1
ATOM 1780 O O . CYS A 1 222 ? 7.271 1.509 -20.086 1.00 96.88 222 CYS A O 1
ATOM 1782 N N . LEU A 1 223 ? 8.158 0.273 -18.423 1.00 96.75 223 LEU A N 1
ATOM 1783 C CA . LEU A 1 223 ? 7.664 -1.025 -18.892 1.00 96.75 223 LEU A CA 1
ATOM 1784 C C . LEU A 1 223 ? 6.137 -1.051 -18.944 1.00 96.75 223 LEU A C 1
ATOM 1786 O O . LEU A 1 223 ? 5.591 -1.483 -19.950 1.00 96.75 223 LEU A O 1
ATOM 1790 N N . LEU A 1 224 ? 5.446 -0.570 -17.904 1.00 94.81 224 LEU A N 1
ATOM 1791 C CA . LEU A 1 224 ? 3.979 -0.554 -17.880 1.00 94.81 224 LEU A CA 1
ATOM 1792 C C . LEU A 1 224 ? 3.405 0.238 -19.058 1.00 94.81 224 LEU A C 1
ATOM 1794 O O . LEU A 1 224 ? 2.514 -0.245 -19.752 1.00 94.81 224 LEU A O 1
ATOM 1798 N N . LEU A 1 225 ? 3.932 1.441 -19.289 1.00 94.50 225 LEU A N 1
ATOM 1799 C CA . LEU A 1 225 ? 3.458 2.327 -20.349 1.00 94.50 225 LEU A CA 1
ATOM 1800 C C . LEU A 1 225 ? 3.765 1.750 -21.734 1.00 94.50 225 LEU A C 1
ATOM 1802 O O . LEU A 1 225 ? 2.863 1.616 -22.553 1.00 94.50 225 LEU A O 1
ATOM 1806 N N . ASN A 1 226 ? 5.013 1.346 -21.981 1.00 95.19 226 ASN A N 1
ATOM 1807 C CA . ASN A 1 226 ? 5.428 0.846 -23.292 1.00 95.19 226 ASN A CA 1
ATOM 1808 C C . ASN A 1 226 ? 4.866 -0.548 -23.623 1.00 95.19 226 ASN A C 1
ATOM 1810 O O . ASN A 1 226 ? 4.808 -0.902 -24.797 1.00 95.19 226 ASN A O 1
ATOM 1814 N N . LEU A 1 227 ? 4.466 -1.333 -22.618 1.00 95.12 227 LEU A N 1
ATOM 1815 C CA . LEU A 1 227 ? 3.812 -2.628 -22.813 1.00 95.12 227 LEU A CA 1
ATOM 1816 C C . LEU A 1 227 ? 2.321 -2.477 -23.135 1.00 95.12 227 LEU A C 1
ATOM 1818 O O . LEU A 1 227 ? 1.808 -3.217 -23.961 1.00 95.12 227 LEU A O 1
ATOM 1822 N N . LEU A 1 228 ? 1.619 -1.559 -22.462 1.00 94.69 228 LEU A N 1
ATOM 1823 C CA . LEU A 1 228 ? 0.156 -1.468 -22.535 1.00 94.69 228 LEU A CA 1
ATOM 1824 C C . LEU A 1 228 ? -0.347 -0.451 -23.564 1.00 94.69 228 LEU A C 1
ATOM 1826 O O . LEU A 1 228 ? -1.344 -0.711 -24.238 1.00 94.69 228 LEU A O 1
ATOM 1830 N N . ALA A 1 229 ? 0.321 0.699 -23.695 1.00 94.62 229 ALA A N 1
ATOM 1831 C CA . ALA A 1 229 ? -0.140 1.790 -24.554 1.00 94.62 229 ALA A CA 1
ATOM 1832 C C . ALA A 1 229 ? -0.289 1.418 -26.039 1.00 94.62 229 ALA A C 1
ATOM 1834 O O . ALA A 1 229 ? -1.246 1.907 -26.643 1.00 94.62 229 ALA A O 1
ATOM 1835 N N . PRO A 1 230 ? 0.560 0.554 -26.640 1.00 93.50 230 PRO A N 1
ATOM 1836 C CA . PRO A 1 230 ? 0.381 0.146 -28.033 1.00 93.50 230 PRO A CA 1
ATOM 1837 C C . PRO A 1 230 ? -0.973 -0.517 -28.319 1.00 93.50 230 PRO A C 1
ATOM 1839 O O . PRO A 1 230 ? -1.560 -0.256 -29.366 1.00 93.50 230 PRO A O 1
ATOM 1842 N N . ASP A 1 231 ? -1.482 -1.324 -27.382 1.00 92.94 231 ASP A N 1
ATOM 1843 C CA . ASP A 1 231 ? -2.718 -2.095 -27.565 1.00 92.94 231 ASP A CA 1
ATOM 1844 C C . ASP A 1 231 ? -3.948 -1.405 -26.958 1.00 92.94 231 ASP A C 1
ATOM 1846 O O . ASP A 1 231 ? -5.047 -1.473 -27.507 1.00 92.94 231 ASP A O 1
ATOM 1850 N N . LEU A 1 232 ? -3.786 -0.731 -25.814 1.00 94.00 232 LEU A N 1
ATOM 1851 C CA . LEU A 1 232 ? -4.893 -0.097 -25.086 1.00 94.00 232 LEU A CA 1
ATOM 1852 C C . LEU A 1 232 ? -5.080 1.385 -25.443 1.00 94.00 232 LEU A C 1
ATOM 1854 O O . LEU A 1 232 ? -6.132 1.965 -25.168 1.00 94.00 232 LEU A O 1
ATOM 1858 N N . GLY A 1 233 ? -4.060 2.021 -26.018 1.00 95.75 233 GLY A N 1
ATOM 1859 C CA . GLY A 1 233 ? -3.973 3.472 -26.141 1.00 95.75 233 GLY A CA 1
ATOM 1860 C C . GLY A 1 233 ? -3.664 4.168 -24.810 1.00 95.75 233 GLY A C 1
ATOM 1861 O O . GLY A 1 233 ? -3.777 3.598 -23.720 1.00 95.75 233 GLY A O 1
ATOM 1862 N N . GLU A 1 234 ? -3.294 5.446 -24.895 1.00 93.50 234 GLU A N 1
ATOM 1863 C CA . GLU A 1 234 ? -2.821 6.234 -23.745 1.00 93.50 234 GLU A CA 1
ATOM 1864 C C . GLU A 1 234 ? -3.890 6.418 -22.659 1.00 93.50 234 GLU A C 1
ATOM 1866 O O . GLU A 1 234 ? -3.630 6.220 -21.473 1.00 93.50 234 GLU A O 1
ATOM 1871 N N . LYS A 1 235 ? -5.128 6.758 -23.051 1.00 92.12 235 LYS A N 1
ATOM 1872 C CA . LYS A 1 235 ? -6.214 7.060 -22.100 1.00 92.12 235 LYS A CA 1
ATOM 1873 C C . LYS A 1 235 ? -6.578 5.843 -21.245 1.00 92.12 235 LYS A C 1
ATOM 1875 O O . LYS A 1 235 ? -6.729 5.974 -20.032 1.00 92.12 235 LYS A O 1
ATOM 1880 N N . LEU A 1 236 ? -6.728 4.674 -21.871 1.00 92.31 236 LEU A N 1
ATOM 1881 C CA . LEU A 1 236 ? -7.089 3.449 -21.159 1.00 92.31 236 LEU A CA 1
ATOM 1882 C C . LEU A 1 236 ? -5.909 2.912 -20.347 1.00 92.31 236 LEU A C 1
ATOM 1884 O O . LEU A 1 236 ? -6.115 2.500 -19.209 1.00 92.31 236 LEU A O 1
ATOM 1888 N N . THR A 1 237 ? -4.685 2.989 -20.879 1.00 94.06 237 THR A N 1
ATOM 1889 C CA . THR A 1 237 ? -3.468 2.657 -20.124 1.00 94.06 237 THR A CA 1
ATOM 1890 C C . THR A 1 237 ? -3.373 3.491 -18.852 1.00 94.06 237 THR A C 1
ATOM 1892 O O . THR A 1 237 ? -3.251 2.929 -17.768 1.00 94.06 237 THR A O 1
ATOM 1895 N N . ALA A 1 238 ? -3.509 4.816 -18.952 1.00 92.19 238 ALA A N 1
ATOM 1896 C CA . ALA A 1 238 ? -3.486 5.692 -17.787 1.00 92.19 238 ALA A CA 1
ATOM 1897 C C . ALA A 1 238 ? -4.563 5.297 -16.763 1.00 92.19 238 ALA A C 1
ATOM 1899 O O . ALA A 1 238 ? -4.245 5.088 -15.598 1.00 92.19 238 ALA A O 1
ATOM 1900 N N . ALA A 1 239 ? -5.817 5.112 -17.191 1.00 90.81 239 ALA A N 1
ATOM 1901 C CA . ALA A 1 239 ? -6.906 4.726 -16.291 1.00 90.81 239 ALA A CA 1
ATOM 1902 C C . ALA A 1 239 ? -6.681 3.360 -15.611 1.00 90.81 239 ALA A C 1
ATOM 1904 O O . ALA A 1 239 ? -6.960 3.216 -14.421 1.00 90.81 239 ALA A O 1
ATOM 1905 N N . TYR A 1 240 ? -6.160 2.374 -16.345 1.00 91.81 240 TYR A N 1
ATOM 1906 C CA . TYR A 1 240 ? -5.865 1.035 -15.828 1.00 91.81 240 TYR A CA 1
ATOM 1907 C C . TYR A 1 240 ? -4.759 1.053 -14.766 1.00 91.81 240 TYR A C 1
ATOM 1909 O O . TYR A 1 240 ? -4.838 0.354 -13.756 1.00 91.81 240 TYR A O 1
ATOM 1917 N N . LEU A 1 241 ? -3.736 1.886 -14.967 1.00 92.62 241 LEU A N 1
ATOM 1918 C CA . LEU A 1 241 ? -2.614 2.000 -14.039 1.00 92.62 241 LEU A CA 1
ATOM 1919 C C . LEU A 1 241 ? -2.982 2.703 -12.725 1.00 92.62 241 LEU A C 1
ATOM 1921 O O . LEU A 1 241 ? -2.358 2.435 -11.700 1.00 92.62 241 LEU A O 1
ATOM 1925 N N . GLU A 1 242 ? -4.014 3.547 -12.709 1.00 89.69 242 GLU A N 1
ATOM 1926 C CA . GLU A 1 242 ? -4.428 4.278 -11.503 1.00 89.69 242 GLU A CA 1
ATOM 1927 C C . GLU A 1 242 ? -5.086 3.397 -10.425 1.00 89.69 242 GLU A C 1
ATOM 1929 O O . GLU A 1 242 ? -5.191 3.804 -9.264 1.00 89.69 242 GLU A O 1
ATOM 1934 N N . ILE A 1 243 ? -5.493 2.171 -10.761 1.00 84.94 243 ILE A N 1
ATOM 1935 C CA . ILE A 1 243 ? -6.054 1.218 -9.800 1.00 84.94 243 ILE A CA 1
ATOM 1936 C C . ILE A 1 243 ? -4.953 0.239 -9.391 1.00 84.94 243 ILE A C 1
ATOM 1938 O O . ILE A 1 243 ? -4.789 -0.795 -10.027 1.00 84.94 243 ILE A O 1
ATOM 1942 N N . MET A 1 244 ? -4.232 0.538 -8.302 1.00 76.50 244 MET A N 1
ATOM 1943 C CA . MET A 1 244 ? -3.057 -0.216 -7.805 1.00 76.50 244 MET A CA 1
ATOM 1944 C C . MET A 1 244 ? -3.168 -1.747 -7.922 1.00 76.50 244 MET A C 1
ATOM 1946 O O . MET A 1 244 ? -2.208 -2.424 -8.291 1.00 76.50 244 MET A O 1
ATOM 1950 N N . ASN A 1 245 ? -4.342 -2.295 -7.612 1.00 79.81 245 ASN A N 1
ATOM 1951 C CA . ASN A 1 245 ? -4.572 -3.736 -7.517 1.00 79.81 245 ASN A CA 1
ATOM 1952 C C . ASN A 1 245 ? -4.724 -4.434 -8.875 1.00 79.81 245 ASN A C 1
ATOM 1954 O O . ASN A 1 245 ? -4.652 -5.658 -8.938 1.00 79.81 245 ASN A O 1
ATOM 1958 N N . GLN A 1 246 ? -4.931 -3.679 -9.954 1.00 85.06 246 GLN A N 1
ATOM 1959 C CA . GLN A 1 246 ? -5.136 -4.221 -11.294 1.00 85.06 246 GLN A CA 1
ATOM 1960 C C . GLN A 1 246 ? -3.827 -4.561 -12.023 1.00 85.06 246 GLN A C 1
ATOM 1962 O O . GLN A 1 246 ? -3.698 -5.700 -12.468 1.00 85.06 246 GLN A O 1
ATOM 1967 N N . PRO A 1 247 ? -2.831 -3.659 -12.148 1.00 86.94 247 PRO A N 1
ATOM 1968 C CA . PRO A 1 247 ? -1.706 -3.890 -13.049 1.00 86.94 247 PRO A CA 1
ATOM 1969 C C . PRO A 1 247 ? -0.643 -4.848 -12.502 1.00 86.94 247 PRO A C 1
ATOM 1971 O O . PRO A 1 247 ? -0.063 -5.609 -13.275 1.00 86.94 247 PRO A O 1
ATOM 1974 N N . LEU A 1 248 ? -0.376 -4.848 -11.190 1.00 89.56 248 LEU A N 1
ATOM 1975 C CA . LEU A 1 248 ? 0.858 -5.439 -10.653 1.00 89.56 248 LEU A CA 1
ATOM 1976 C C . LEU A 1 248 ? 0.981 -6.952 -10.895 1.00 89.56 248 LEU A C 1
ATOM 1978 O O . LEU A 1 248 ? 2.009 -7.412 -11.386 1.00 89.56 248 LEU A O 1
ATOM 1982 N N . GLN A 1 249 ? -0.045 -7.751 -10.578 1.00 90.88 249 GLN A N 1
ATOM 1983 C CA . GLN A 1 249 ? 0.046 -9.205 -10.779 1.00 90.88 249 GLN A CA 1
ATOM 1984 C C . GLN A 1 249 ? -0.023 -9.629 -12.253 1.00 90.88 249 GLN A C 1
ATOM 1986 O O . GLN A 1 249 ? 0.797 -10.459 -12.650 1.00 90.88 249 GLN A O 1
ATOM 1991 N N . PRO A 1 250 ? -0.965 -9.130 -13.081 1.00 91.81 250 PRO A N 1
ATOM 1992 C CA . PRO A 1 250 ? -1.006 -9.489 -14.496 1.00 91.81 250 PRO A CA 1
ATOM 1993 C C . PRO A 1 250 ? 0.287 -9.128 -15.224 1.00 91.81 250 PRO A C 1
ATOM 1995 O O . PRO A 1 250 ? 0.788 -9.935 -16.005 1.00 91.81 250 PRO A O 1
ATOM 1998 N N . ILE A 1 251 ? 0.869 -7.963 -14.928 1.00 92.50 251 ILE A N 1
ATOM 1999 C CA . ILE A 1 251 ? 2.081 -7.510 -15.611 1.00 92.50 251 ILE A CA 1
ATOM 2000 C C . ILE A 1 251 ? 3.302 -8.298 -15.146 1.00 92.50 251 ILE A C 1
ATOM 2002 O O . ILE A 1 251 ? 4.080 -8.720 -15.995 1.00 92.50 251 ILE A O 1
ATOM 2006 N N . ALA A 1 252 ? 3.435 -8.612 -13.853 1.00 93.88 252 ALA A N 1
ATOM 2007 C CA . ALA A 1 252 ? 4.479 -9.531 -13.393 1.00 93.88 252 ALA A CA 1
ATOM 2008 C C . ALA A 1 252 ? 4.413 -10.886 -14.131 1.00 93.88 252 ALA A C 1
ATOM 2010 O O . ALA A 1 252 ? 5.436 -11.373 -14.613 1.00 93.88 252 ALA A O 1
ATOM 2011 N N . ARG A 1 253 ? 3.207 -11.446 -14.335 1.00 93.75 253 ARG A N 1
ATOM 2012 C CA . ARG A 1 253 ? 3.016 -12.687 -15.114 1.00 93.75 253 ARG A CA 1
ATOM 2013 C C . ARG A 1 253 ? 3.383 -12.529 -16.592 1.00 93.75 253 ARG A C 1
ATOM 2015 O O . ARG A 1 253 ? 4.050 -13.407 -17.135 1.00 93.75 253 ARG A O 1
ATOM 2022 N N . ILE A 1 254 ? 2.976 -11.431 -17.239 1.00 95.50 254 ILE A N 1
ATOM 2023 C CA . ILE A 1 254 ? 3.351 -11.131 -18.633 1.00 95.50 254 ILE A CA 1
ATOM 2024 C C . ILE A 1 254 ? 4.875 -11.028 -18.758 1.00 95.50 254 ILE A C 1
ATOM 2026 O O . ILE A 1 254 ? 5.461 -11.655 -19.638 1.00 95.50 254 ILE A O 1
ATOM 2030 N N . LEU A 1 255 ? 5.524 -10.299 -17.846 1.00 95.44 255 LEU A N 1
ATOM 2031 C CA . LEU A 1 255 ? 6.979 -10.167 -17.799 1.00 95.44 255 LEU A CA 1
ATOM 2032 C C . LEU A 1 255 ? 7.667 -11.510 -17.543 1.00 95.44 255 LEU A C 1
ATOM 2034 O O . LEU A 1 255 ? 8.736 -11.730 -18.099 1.00 95.44 255 LEU A O 1
ATOM 2038 N N . GLY A 1 256 ? 7.062 -12.426 -16.782 1.00 94.62 256 GLY A N 1
ATOM 2039 C CA . GLY A 1 256 ? 7.556 -13.793 -16.587 1.00 94.62 256 GLY A CA 1
ATOM 2040 C C . GLY A 1 256 ? 7.494 -14.673 -17.838 1.00 94.62 256 GLY A C 1
ATOM 2041 O O . GLY A 1 256 ? 8.407 -15.466 -18.076 1.00 94.62 256 GLY A O 1
ATOM 2042 N N . GLY A 1 257 ? 6.466 -14.513 -18.674 1.00 93.62 257 GLY A N 1
ATOM 2043 C CA . GLY A 1 257 ? 6.299 -15.273 -19.912 1.00 93.62 257 GLY A CA 1
ATOM 2044 C C . GLY A 1 257 ? 7.031 -14.637 -21.090 1.00 93.62 257 GLY A C 1
ATOM 2045 O O . GLY A 1 257 ? 6.435 -13.852 -21.810 1.00 93.62 257 GLY A O 1
ATOM 2046 N N . SER A 1 258 ? 8.291 -15.005 -21.348 1.00 83.69 258 SER A N 1
ATOM 2047 C CA . SER A 1 258 ? 9.135 -14.386 -22.398 1.00 83.69 258 SER A CA 1
ATOM 2048 C C . SER A 1 258 ? 8.556 -14.401 -23.822 1.00 83.69 258 SER A C 1
ATOM 2050 O O . SER A 1 258 ? 8.989 -13.607 -24.652 1.00 83.69 258 SER A O 1
ATOM 2052 N N . GLN A 1 259 ? 7.580 -15.273 -24.091 1.00 86.88 259 GLN A N 1
ATOM 2053 C CA . GLN A 1 259 ? 6.853 -15.402 -25.362 1.00 86.88 259 GLN A CA 1
ATOM 2054 C C . GLN A 1 259 ? 5.414 -14.857 -25.284 1.00 86.88 259 GLN A C 1
ATOM 2056 O O . GLN A 1 259 ? 4.546 -15.271 -26.049 1.00 86.88 259 GLN A O 1
ATOM 2061 N N . SER A 1 260 ? 5.121 -13.982 -24.317 1.00 92.12 260 SER A N 1
ATOM 2062 C CA . SER A 1 260 ? 3.808 -13.348 -24.191 1.00 92.12 260 SER A CA 1
ATOM 2063 C C . SER A 1 260 ? 3.451 -12.578 -25.462 1.00 92.12 260 SER A C 1
ATOM 2065 O O . SER A 1 260 ? 4.274 -11.830 -25.989 1.00 92.12 260 SER A O 1
ATOM 2067 N N . ALA A 1 261 ? 2.198 -12.703 -25.902 1.00 91.50 261 ALA A N 1
ATOM 2068 C CA . ALA A 1 261 ? 1.670 -11.985 -27.064 1.00 91.50 261 ALA A CA 1
ATOM 2069 C C . ALA A 1 261 ? 1.698 -10.453 -26.902 1.00 91.50 261 ALA A C 1
ATOM 2071 O O . ALA A 1 261 ? 1.660 -9.739 -27.895 1.00 91.50 261 ALA A O 1
ATOM 2072 N N . TRP A 1 262 ? 1.811 -9.958 -25.666 1.00 93.44 262 TRP A N 1
ATOM 2073 C CA . TRP A 1 262 ? 1.957 -8.532 -25.359 1.00 93.44 262 TRP A CA 1
ATOM 2074 C C . TRP A 1 262 ? 3.318 -7.954 -25.773 1.00 93.44 262 TRP A C 1
ATOM 2076 O O . TRP A 1 262 ? 3.499 -6.741 -25.795 1.00 93.44 262 TRP A O 1
ATOM 2086 N N . PHE A 1 263 ? 4.310 -8.795 -26.083 1.00 93.69 263 PHE A N 1
ATOM 2087 C CA . PHE A 1 263 ? 5.588 -8.310 -26.590 1.00 93.69 263 PHE A CA 1
ATOM 2088 C C . PHE A 1 263 ? 5.530 -8.142 -28.104 1.00 93.69 263 PHE A C 1
ATOM 2090 O O . PHE A 1 263 ? 5.772 -9.084 -28.859 1.00 93.69 263 PHE A O 1
ATOM 2097 N N . ALA A 1 264 ? 5.273 -6.912 -28.545 1.00 85.69 264 ALA A N 1
ATOM 2098 C CA . ALA A 1 264 ? 5.470 -6.537 -29.938 1.00 85.69 264 ALA A CA 1
ATOM 2099 C C . ALA A 1 264 ? 6.935 -6.786 -30.373 1.00 85.69 264 ALA A C 1
ATOM 2101 O O . ALA A 1 264 ? 7.855 -6.685 -29.547 1.00 85.69 264 ALA A O 1
ATOM 2102 N N . PRO A 1 265 ? 7.196 -7.087 -31.662 1.00 87.94 265 PRO A N 1
ATOM 2103 C CA . PRO A 1 265 ? 8.556 -7.117 -32.190 1.00 87.94 265 PRO A CA 1
ATOM 2104 C C . PRO A 1 265 ? 9.320 -5.823 -31.839 1.00 87.94 265 PRO A C 1
ATOM 2106 O O . PRO A 1 265 ? 8.741 -4.742 -31.947 1.00 87.94 265 PRO A O 1
ATOM 2109 N N . PRO A 1 266 ? 10.602 -5.897 -31.426 1.00 92.06 266 PRO A N 1
ATOM 2110 C CA . PRO A 1 266 ? 11.488 -7.063 -31.486 1.00 92.06 266 PRO A CA 1
ATOM 2111 C C . PRO A 1 266 ? 11.498 -7.955 -30.224 1.00 92.06 266 PRO A C 1
ATOM 2113 O O . PRO A 1 266 ? 12.395 -8.781 -30.064 1.00 92.06 266 PRO A O 1
ATOM 2116 N N . GLY A 1 267 ? 10.499 -7.836 -29.344 1.00 94.50 267 GLY A N 1
ATOM 2117 C CA . GLY A 1 267 ? 10.287 -8.733 -28.204 1.00 94.50 267 GLY A CA 1
ATOM 2118 C C . GLY A 1 267 ? 10.720 -8.165 -26.846 1.00 94.50 267 GLY A C 1
ATOM 2119 O O . GLY A 1 267 ? 11.216 -7.041 -26.737 1.00 94.50 267 GLY A O 1
ATOM 2120 N N . ARG A 1 268 ? 10.542 -8.969 -25.784 1.00 96.38 268 ARG A N 1
ATOM 2121 C CA . ARG A 1 268 ? 10.699 -8.549 -24.375 1.00 96.38 268 ARG A CA 1
ATOM 2122 C C . ARG A 1 268 ? 12.041 -7.884 -24.078 1.00 96.38 268 ARG A C 1
ATOM 2124 O O . ARG A 1 268 ? 12.072 -6.838 -23.442 1.00 96.38 268 ARG A O 1
ATOM 2131 N N . ARG A 1 269 ? 13.148 -8.470 -24.540 1.00 96.56 269 ARG A N 1
ATOM 2132 C CA . ARG A 1 269 ? 14.494 -7.954 -24.254 1.00 96.56 269 ARG A CA 1
ATOM 2133 C C . ARG A 1 269 ? 14.675 -6.521 -24.758 1.00 96.56 269 ARG A C 1
ATOM 2135 O O . ARG A 1 269 ? 15.160 -5.676 -24.015 1.00 96.56 269 ARG A O 1
ATOM 2142 N N . ALA A 1 270 ? 14.274 -6.250 -25.997 1.00 96.94 270 ALA A N 1
ATOM 2143 C CA . ALA A 1 270 ? 14.414 -4.924 -26.586 1.00 96.94 270 ALA A CA 1
ATOM 2144 C C . ALA A 1 270 ? 13.510 -3.891 -25.902 1.00 96.94 270 ALA A C 1
ATOM 2146 O O . ALA A 1 270 ? 13.922 -2.749 -25.710 1.00 96.94 270 ALA A O 1
ATOM 2147 N N . LEU A 1 271 ? 12.311 -4.304 -25.473 1.00 97.56 271 LEU A N 1
ATOM 2148 C CA . LEU A 1 271 ? 11.446 -3.481 -24.629 1.00 97.56 271 LEU A CA 1
ATOM 2149 C C . LEU A 1 271 ? 12.143 -3.130 -23.303 1.00 97.56 271 LEU A C 1
ATOM 2151 O O . LEU A 1 271 ? 12.206 -1.959 -22.947 1.00 97.56 271 LEU A O 1
ATOM 2155 N N . VAL A 1 272 ? 12.718 -4.114 -22.603 1.00 98.44 272 VAL A N 1
ATOM 2156 C CA . VAL A 1 272 ? 13.444 -3.889 -21.338 1.00 98.44 272 VAL A CA 1
ATOM 2157 C C . VAL A 1 272 ? 14.634 -2.951 -21.532 1.00 98.44 272 VAL A C 1
ATOM 2159 O O . VAL A 1 272 ? 14.825 -2.046 -20.726 1.00 98.44 272 VAL A O 1
ATOM 2162 N N . GLU A 1 273 ? 15.410 -3.127 -22.601 1.00 98.62 273 GLU A N 1
ATOM 2163 C CA . GLU A 1 273 ? 16.555 -2.267 -22.918 1.00 98.62 273 GLU A CA 1
ATOM 2164 C C . GLU A 1 273 ? 16.131 -0.819 -23.185 1.00 98.62 273 GLU A C 1
ATOM 2166 O O . GLU A 1 273 ? 16.678 0.110 -22.584 1.00 98.62 273 GLU A O 1
ATOM 2171 N N . LYS A 1 274 ? 15.111 -0.630 -24.035 1.00 98.19 274 LYS A N 1
ATOM 2172 C CA . LYS A 1 274 ? 14.514 0.681 -24.315 1.00 98.19 274 LYS A CA 1
ATOM 2173 C C . LYS A 1 274 ? 14.055 1.343 -23.015 1.00 98.19 274 LYS A C 1
ATOM 2175 O O . LYS A 1 274 ? 14.442 2.475 -22.731 1.00 98.19 274 LYS A O 1
ATOM 2180 N N . CYS A 1 275 ? 13.286 0.619 -22.204 1.00 98.56 275 CYS A N 1
ATOM 2181 C CA . CYS A 1 275 ? 12.724 1.151 -20.971 1.00 98.56 275 CYS A CA 1
ATOM 2182 C C . CYS A 1 275 ? 13.786 1.464 -19.912 1.00 98.56 275 CYS A C 1
ATOM 2184 O O . CYS A 1 275 ? 13.653 2.441 -19.179 1.00 98.56 275 CYS A O 1
ATOM 2186 N N . LEU A 1 276 ? 14.861 0.677 -19.838 1.00 98.81 276 LEU A N 1
ATOM 2187 C CA . LEU A 1 276 ? 15.970 0.957 -18.932 1.00 98.81 276 LEU A CA 1
ATOM 2188 C C . LEU A 1 276 ? 16.730 2.220 -19.349 1.00 98.81 276 LEU A C 1
ATOM 2190 O O . LEU A 1 276 ? 17.114 3.011 -18.486 1.00 98.81 276 LEU A O 1
ATOM 2194 N N . ARG A 1 277 ? 16.913 2.443 -20.656 1.00 98.75 277 ARG A N 1
ATOM 2195 C CA . ARG A 1 277 ? 17.531 3.667 -21.179 1.00 98.75 277 ARG A CA 1
ATOM 2196 C C . ARG A 1 277 ? 16.686 4.902 -20.872 1.00 98.75 277 ARG A C 1
ATOM 2198 O O . ARG A 1 277 ? 17.228 5.886 -20.377 1.00 98.75 277 ARG A O 1
ATOM 2205 N N . GLU A 1 278 ? 15.376 4.829 -21.103 1.00 98.69 278 GLU A N 1
ATOM 2206 C CA . GLU A 1 278 ? 14.432 5.904 -20.763 1.00 98.69 278 GLU A CA 1
ATOM 2207 C C . GLU A 1 278 ? 14.414 6.186 -19.255 1.00 98.69 278 GLU A C 1
ATOM 2209 O O . GLU A 1 278 ? 14.496 7.341 -18.845 1.00 98.69 278 GLU A O 1
ATOM 2214 N N . ALA A 1 279 ? 14.407 5.142 -18.422 1.00 98.69 279 ALA A N 1
ATOM 2215 C CA . ALA A 1 279 ? 14.486 5.281 -16.972 1.00 98.69 279 ALA A CA 1
ATOM 2216 C C . ALA A 1 279 ? 15.780 5.979 -16.521 1.00 98.69 279 ALA A C 1
ATOM 2218 O O . ALA A 1 279 ? 15.738 6.884 -15.691 1.00 98.69 279 ALA A O 1
ATOM 2219 N N . CYS A 1 280 ? 16.933 5.599 -17.078 1.00 98.75 280 CYS A N 1
ATOM 2220 C CA . CYS A 1 280 ? 18.212 6.237 -16.756 1.00 98.75 280 CYS A CA 1
ATOM 2221 C C . CYS A 1 280 ? 18.260 7.702 -17.211 1.00 98.75 280 CYS A C 1
ATOM 2223 O O . CYS A 1 280 ? 18.799 8.540 -16.490 1.00 98.75 280 CYS A O 1
ATOM 2225 N N . ALA A 1 281 ? 17.683 8.021 -18.374 1.00 98.69 281 ALA A N 1
ATOM 2226 C CA . ALA A 1 281 ? 17.565 9.397 -18.848 1.00 98.69 281 ALA A CA 1
ATOM 2227 C C . ALA A 1 281 ? 16.682 10.237 -17.910 1.00 98.69 281 ALA A C 1
ATOM 2229 O O . ALA A 1 281 ? 17.116 11.295 -17.458 1.00 98.69 281 ALA A O 1
ATOM 2230 N N . GLU A 1 282 ? 15.504 9.727 -17.525 1.00 98.44 282 GLU A N 1
ATOM 2231 C CA . GLU A 1 282 ? 14.593 10.399 -16.586 1.00 98.44 282 GLU A CA 1
ATOM 2232 C C . GLU A 1 282 ? 15.278 10.686 -15.238 1.00 98.44 282 GLU A C 1
ATOM 2234 O O . GLU A 1 282 ? 15.179 11.789 -14.691 1.00 98.44 282 GLU A O 1
ATOM 2239 N N . LEU A 1 283 ? 16.003 9.703 -14.694 1.00 98.69 283 LEU A N 1
ATOM 2240 C CA . LEU A 1 283 ? 16.737 9.862 -13.439 1.00 98.69 283 LEU A CA 1
ATOM 2241 C C . LEU A 1 283 ? 17.905 10.844 -13.578 1.00 98.69 283 LEU A C 1
ATOM 2243 O O . LEU A 1 283 ? 18.112 11.668 -12.686 1.00 98.69 283 LEU A O 1
ATOM 2247 N N . GLY A 1 284 ? 18.624 10.806 -14.702 1.00 98.50 284 GLY A N 1
ATOM 2248 C CA . GLY A 1 284 ? 19.689 11.751 -15.028 1.00 98.50 284 GLY A CA 1
ATOM 2249 C C . GLY A 1 284 ? 19.199 13.199 -15.072 1.00 98.50 284 GLY A C 1
ATOM 2250 O O . GLY A 1 284 ? 19.824 14.078 -14.478 1.00 98.50 284 GLY A O 1
ATOM 2251 N N . GLU A 1 285 ? 18.049 13.440 -15.703 1.00 98.31 285 GLU A N 1
ATOM 2252 C CA . GLU A 1 285 ? 17.412 14.760 -15.771 1.00 98.31 285 GLU A CA 1
ATOM 2253 C C . GLU A 1 285 ? 16.948 15.255 -14.396 1.00 98.31 285 GLU A C 1
ATOM 2255 O O . GLU A 1 285 ? 17.172 16.412 -14.040 1.00 98.31 285 GLU A O 1
ATOM 2260 N N . LYS A 1 286 ? 16.315 14.387 -13.597 1.00 97.69 286 LYS A N 1
ATOM 2261 C CA . LYS A 1 286 ? 15.751 14.770 -12.291 1.00 97.69 286 LYS A CA 1
ATOM 2262 C C . LYS A 1 286 ? 16.804 14.919 -11.194 1.00 97.69 286 LYS A C 1
ATOM 2264 O O . LYS A 1 286 ? 16.640 15.746 -10.298 1.00 97.69 286 LYS A O 1
ATOM 2269 N N . LEU A 1 287 ? 17.840 14.081 -11.202 1.00 98.12 287 LEU A N 1
ATOM 2270 C CA . LEU A 1 287 ? 18.734 13.889 -10.053 1.00 98.12 287 LEU A CA 1
ATOM 2271 C C . LEU A 1 287 ? 20.209 14.163 -10.359 1.00 98.12 287 LEU A C 1
ATOM 2273 O O . LEU A 1 287 ? 20.998 14.216 -9.408 1.00 98.12 287 LEU A O 1
ATOM 2277 N N . GLY A 1 288 ? 20.554 14.393 -11.630 1.00 98.00 288 GLY A N 1
ATOM 2278 C CA . GLY A 1 288 ? 21.910 14.625 -12.125 1.00 98.00 288 GLY A CA 1
ATOM 2279 C C . GLY A 1 288 ? 22.552 13.372 -12.730 1.00 98.00 288 GLY A C 1
ATOM 2280 O O . GLY A 1 288 ? 22.064 12.259 -12.562 1.00 98.00 288 GLY A O 1
ATOM 2281 N N . ALA A 1 289 ? 23.682 13.548 -13.421 1.00 96.75 289 ALA A N 1
ATOM 2282 C CA . ALA A 1 289 ? 24.362 12.472 -14.153 1.00 96.75 289 ALA A CA 1
ATOM 2283 C C . ALA A 1 289 ? 25.040 11.409 -13.262 1.00 96.75 289 ALA A C 1
ATOM 2285 O O . ALA A 1 289 ? 25.316 10.303 -13.723 1.00 96.75 289 ALA A O 1
ATOM 2286 N N . ASP A 1 290 ? 25.328 11.727 -11.996 1.00 97.75 290 ASP A N 1
ATOM 2287 C CA . ASP A 1 290 ? 25.922 10.773 -11.058 1.00 97.75 290 ASP A CA 1
ATOM 2288 C C . ASP A 1 290 ? 24.859 9.799 -10.531 1.00 97.75 290 ASP A C 1
ATOM 2290 O O . ASP A 1 290 ? 23.977 10.171 -9.756 1.00 97.75 290 ASP A O 1
ATOM 2294 N N . ILE A 1 291 ? 24.992 8.524 -10.903 1.00 97.94 291 ILE A N 1
ATOM 2295 C CA . ILE A 1 291 ? 24.100 7.438 -10.480 1.00 97.94 291 ILE A CA 1
ATOM 2296 C C . ILE A 1 291 ? 24.013 7.292 -8.951 1.00 97.94 291 ILE A C 1
ATOM 2298 O O . ILE A 1 291 ? 22.981 6.866 -8.435 1.00 97.94 291 ILE A O 1
ATOM 2302 N N . GLN A 1 292 ? 25.053 7.667 -8.193 1.00 97.75 292 GLN A N 1
ATOM 2303 C CA . GLN A 1 292 ? 25.000 7.633 -6.723 1.00 97.75 292 GLN A CA 1
ATOM 2304 C C . GLN A 1 292 ? 24.016 8.662 -6.155 1.00 97.75 292 GLN A C 1
ATOM 2306 O O . GLN A 1 292 ? 23.527 8.512 -5.035 1.00 97.75 292 GLN A O 1
ATOM 2311 N N . GLN A 1 293 ? 23.680 9.692 -6.933 1.00 98.00 293 GLN A N 1
ATOM 2312 C CA . GLN A 1 293 ? 22.698 10.698 -6.555 1.00 98.00 293 GLN A CA 1
ATOM 2313 C C . GLN A 1 293 ? 21.259 10.253 -6.811 1.00 98.00 293 GLN A C 1
ATOM 2315 O O . GLN A 1 293 ? 20.337 10.948 -6.373 1.00 98.00 293 GLN A O 1
ATOM 2320 N N . TRP A 1 294 ? 21.035 9.100 -7.450 1.00 98.62 294 TRP A N 1
ATOM 2321 C CA . TRP A 1 294 ? 19.702 8.584 -7.773 1.00 98.62 294 TRP A CA 1
ATOM 2322 C C . TRP A 1 294 ? 19.003 7.921 -6.581 1.00 98.62 294 TRP A C 1
ATOM 2324 O O . TRP A 1 294 ? 18.358 6.886 -6.709 1.00 98.62 294 TRP A O 1
ATOM 2334 N N . ARG A 1 295 ? 19.145 8.497 -5.389 1.00 98.69 295 ARG A N 1
ATOM 2335 C CA . ARG A 1 295 ? 18.601 7.957 -4.139 1.00 98.69 295 ARG A CA 1
ATOM 2336 C C . ARG A 1 295 ? 17.082 8.088 -4.093 1.00 98.69 295 ARG A C 1
ATOM 2338 O O . ARG A 1 295 ? 16.562 9.180 -4.327 1.00 98.69 295 ARG A O 1
ATOM 2345 N N . TRP A 1 296 ? 16.393 7.006 -3.730 1.00 98.75 296 TRP A N 1
ATOM 2346 C CA . TRP A 1 296 ? 14.927 6.926 -3.709 1.00 98.75 296 TRP A CA 1
ATOM 2347 C C . TRP A 1 296 ? 14.258 8.092 -2.990 1.00 98.75 296 TRP A C 1
ATOM 2349 O O . TRP A 1 296 ? 13.364 8.719 -3.540 1.00 98.75 296 TRP A O 1
ATOM 2359 N N . GLY A 1 297 ? 14.756 8.473 -1.817 1.00 98.19 297 GLY A N 1
ATOM 2360 C CA . GLY A 1 297 ? 14.208 9.550 -0.997 1.00 98.19 297 GLY A CA 1
ATOM 2361 C C . GLY A 1 297 ? 14.335 10.958 -1.595 1.00 98.19 297 GLY A C 1
ATOM 2362 O O . GLY A 1 297 ? 13.763 11.893 -1.042 1.00 98.19 297 GLY A O 1
ATOM 2363 N N . ARG A 1 298 ? 15.066 11.134 -2.709 1.00 98.19 298 ARG A N 1
ATOM 2364 C CA . ARG A 1 298 ? 15.071 12.387 -3.488 1.00 98.19 298 ARG A CA 1
ATOM 2365 C C . ARG A 1 298 ? 13.913 12.472 -4.486 1.00 98.19 298 ARG A C 1
ATOM 2367 O O . ARG A 1 298 ? 13.595 13.570 -4.927 1.00 98.19 298 ARG A O 1
ATOM 2374 N N . LEU A 1 299 ? 13.310 11.338 -4.843 1.00 97.69 299 LEU A N 1
ATOM 2375 C CA . LEU A 1 299 ? 12.110 11.251 -5.683 1.00 97.69 299 LEU A CA 1
ATOM 2376 C C . LEU A 1 299 ? 10.873 11.010 -4.823 1.00 97.69 299 LEU A C 1
ATOM 2378 O O . LEU A 1 299 ? 9.876 11.718 -4.925 1.00 97.69 299 LEU A O 1
ATOM 2382 N N . HIS A 1 300 ? 10.964 10.004 -3.959 1.00 98.44 300 HIS A N 1
ATOM 2383 C CA . HIS A 1 300 ? 9.887 9.542 -3.118 1.00 98.44 300 HIS A CA 1
ATOM 2384 C C . HIS A 1 300 ? 9.836 10.331 -1.829 1.00 98.44 300 HIS A C 1
ATOM 2386 O O . HIS A 1 300 ? 10.599 10.095 -0.891 1.00 98.44 300 HIS A O 1
ATOM 2392 N N . THR A 1 301 ? 8.937 11.309 -1.805 1.00 97.44 301 THR A N 1
ATOM 2393 C CA . THR A 1 301 ? 8.773 12.213 -0.672 1.00 97.44 301 THR A CA 1
ATOM 2394 C C . THR A 1 301 ? 7.326 12.276 -0.224 1.00 97.44 301 THR A C 1
ATOM 2396 O O . THR A 1 301 ? 6.405 12.230 -1.039 1.00 97.44 301 THR A O 1
ATOM 2399 N N . LEU A 1 302 ? 7.142 12.382 1.089 1.00 95.75 302 LEU A N 1
ATOM 2400 C CA . LEU A 1 302 ? 5.856 12.606 1.730 1.00 95.75 302 LEU A CA 1
ATOM 2401 C C . LEU A 1 302 ? 5.717 14.086 2.071 1.00 95.75 302 LEU A C 1
ATOM 2403 O O . LEU A 1 302 ? 6.558 14.644 2.776 1.00 95.75 302 LEU A O 1
ATOM 2407 N N . THR A 1 303 ? 4.625 14.697 1.623 1.00 94.06 303 THR A N 1
ATOM 2408 C CA . THR A 1 303 ? 4.215 16.033 2.065 1.00 94.06 303 THR A CA 1
ATOM 2409 C C . THR A 1 303 ? 2.828 15.949 2.678 1.00 94.06 303 THR A C 1
ATOM 2411 O O . THR A 1 303 ? 1.869 15.555 2.018 1.00 94.06 303 THR A O 1
ATOM 2414 N N . LEU A 1 304 ? 2.709 16.330 3.947 1.00 92.44 304 LEU A N 1
ATOM 2415 C CA . LEU A 1 304 ? 1.429 16.403 4.642 1.00 92.44 304 LEU A CA 1
ATOM 2416 C C . LEU A 1 304 ? 0.808 17.771 4.363 1.00 92.44 304 LEU A C 1
ATOM 2418 O O . LEU A 1 304 ? 1.146 18.759 5.015 1.00 92.44 304 LEU A O 1
ATOM 2422 N N . SER A 1 305 ? -0.070 17.839 3.365 1.00 88.62 305 SER A N 1
ATOM 2423 C CA . SER A 1 305 ? -0.707 19.089 2.941 1.00 88.62 305 SER A CA 1
ATOM 2424 C C . SER A 1 305 ? -2.105 19.256 3.531 1.00 88.62 305 SER A C 1
ATOM 2426 O O . SER A 1 305 ? -2.983 18.413 3.347 1.00 88.62 305 SER A O 1
ATOM 2428 N N . HIS A 1 306 ? -2.350 20.400 4.170 1.00 89.12 306 HIS A N 1
ATOM 2429 C CA . HIS A 1 306 ? -3.701 20.823 4.536 1.00 89.12 306 HIS A CA 1
ATOM 2430 C C . HIS A 1 306 ? -4.554 21.091 3.276 1.00 89.12 306 HIS A C 1
ATOM 2432 O O . HIS A 1 306 ? -4.012 21.554 2.267 1.00 89.12 306 HIS A O 1
ATOM 2438 N N . PRO A 1 307 ? -5.893 20.935 3.313 1.00 87.62 307 PRO A N 1
ATOM 2439 C CA . PRO A 1 307 ? -6.764 21.301 2.191 1.00 87.62 307 PRO A CA 1
ATOM 2440 C C . PRO A 1 307 ? -6.571 22.741 1.679 1.00 87.62 307 PRO A C 1
ATOM 2442 O O . PRO A 1 307 ? -6.536 22.958 0.470 1.00 87.62 307 PRO A O 1
ATOM 2445 N N . LEU A 1 308 ? -6.363 23.714 2.578 1.00 84.69 308 LEU A N 1
ATOM 2446 C CA . LEU A 1 308 ? -6.035 25.107 2.204 1.00 84.69 308 LEU A CA 1
ATOM 2447 C C . LEU A 1 308 ? -4.645 25.248 1.559 1.00 84.69 308 LEU A C 1
ATOM 2449 O O . LEU A 1 308 ? -4.421 26.166 0.775 1.00 84.69 308 LEU A O 1
ATOM 2453 N N . GLY A 1 309 ? -3.730 24.316 1.839 1.00 80.88 309 GLY A N 1
ATOM 2454 C CA . GLY A 1 309 ? -2.401 24.248 1.232 1.00 80.88 309 GLY A CA 1
ATOM 2455 C C . GLY A 1 309 ? -2.410 23.812 -0.237 1.00 80.88 309 GLY A C 1
ATOM 2456 O O . GLY A 1 309 ? -1.384 23.913 -0.900 1.00 80.88 309 GLY A O 1
ATOM 2457 N N . ARG A 1 310 ? -3.561 23.385 -0.787 1.00 80.38 310 ARG A N 1
ATOM 2458 C CA . ARG A 1 310 ? -3.713 23.140 -2.235 1.00 80.38 310 ARG A CA 1
ATOM 2459 C C . ARG A 1 310 ? -3.554 24.415 -3.064 1.00 80.38 310 ARG A C 1
ATOM 2461 O O . ARG A 1 310 ? -3.230 24.349 -4.247 1.00 80.38 310 ARG A O 1
ATOM 2468 N N . ASN A 1 311 ? -3.783 25.580 -2.457 1.00 84.88 311 ASN A N 1
ATOM 2469 C CA . ASN A 1 311 ? -3.462 26.855 -3.076 1.00 84.88 311 ASN A CA 1
ATOM 2470 C C . ASN A 1 311 ? -1.938 27.072 -3.046 1.00 84.88 311 ASN A C 1
ATOM 2472 O O . ASN A 1 311 ? -1.337 27.050 -1.975 1.00 84.88 311 ASN A O 1
ATOM 2476 N N . LYS A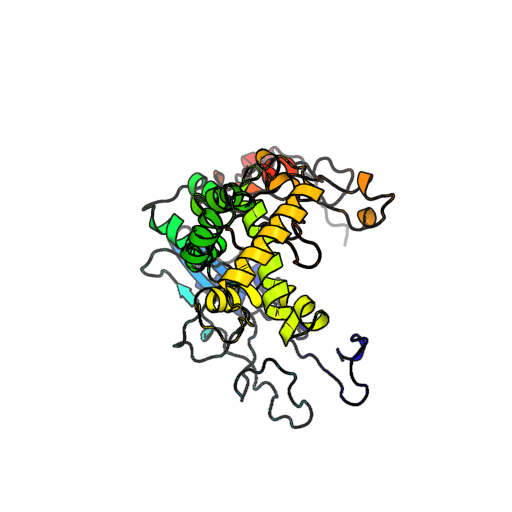 1 312 ? -1.317 27.341 -4.203 1.00 82.31 312 LYS A N 1
ATOM 2477 C CA . LYS A 1 312 ? 0.148 27.483 -4.334 1.00 82.31 312 LYS A CA 1
ATOM 2478 C C . LYS A 1 312 ? 0.765 28.563 -3.433 1.00 82.31 312 LYS A C 1
ATOM 2480 O O . LYS A 1 312 ? 1.917 28.420 -3.043 1.00 82.31 312 LYS A O 1
ATOM 2485 N N . PHE A 1 313 ? 0.017 29.610 -3.082 1.00 84.81 313 PHE A N 1
ATOM 2486 C CA . PHE A 1 313 ? 0.490 30.683 -2.200 1.00 84.81 313 PHE A CA 1
ATOM 2487 C C . PHE A 1 313 ? 0.407 30.307 -0.716 1.00 84.81 313 PHE A C 1
ATOM 2489 O O . PHE A 1 313 ? 1.204 30.780 0.087 1.00 84.81 313 PHE A O 1
ATOM 2496 N N . LEU A 1 314 ? -0.542 29.440 -0.351 1.00 85.38 314 LEU A N 1
ATOM 2497 C CA . LEU A 1 314 ? -0.748 28.974 1.024 1.00 85.38 314 LEU A CA 1
ATOM 2498 C C . LEU A 1 314 ? -0.011 27.658 1.316 1.00 85.38 314 LEU A C 1
ATOM 2500 O O . LEU A 1 314 ? 0.267 27.348 2.473 1.00 85.38 314 LEU A O 1
ATOM 2504 N N . GLY A 1 315 ? 0.339 26.897 0.279 1.00 83.94 315 GLY A N 1
ATOM 2505 C CA . GLY A 1 315 ? 1.026 25.609 0.362 1.00 83.94 315 GLY A CA 1
ATOM 2506 C C . GLY A 1 315 ? 2.230 25.592 1.305 1.00 83.94 315 GLY A C 1
ATOM 2507 O O . GLY A 1 315 ? 2.244 24.733 2.187 1.00 83.94 315 GLY A O 1
ATOM 2508 N N . PRO A 1 316 ? 3.184 26.541 1.204 1.00 83.88 316 PRO A N 1
ATOM 2509 C CA . PRO A 1 316 ? 4.360 26.572 2.077 1.00 83.88 316 PRO A CA 1
ATOM 2510 C C . PRO A 1 316 ? 4.043 26.767 3.565 1.00 83.88 316 PRO A C 1
ATOM 2512 O O . PRO A 1 316 ? 4.805 26.322 4.415 1.00 83.88 316 PRO A O 1
ATOM 2515 N N . ILE A 1 317 ? 2.928 27.427 3.892 1.00 85.38 317 ILE A N 1
ATOM 2516 C CA . ILE A 1 317 ? 2.520 27.689 5.279 1.00 85.38 317 ILE A CA 1
ATOM 2517 C C . ILE A 1 317 ? 1.808 26.464 5.856 1.00 85.38 317 ILE A C 1
ATOM 2519 O O . ILE A 1 317 ? 2.027 26.093 7.005 1.00 85.38 317 ILE A O 1
ATOM 2523 N N . PHE A 1 318 ? 0.949 25.835 5.054 1.00 87.19 318 PHE A N 1
ATOM 2524 C CA . PHE A 1 318 ? 0.028 24.799 5.514 1.00 87.19 318 PHE A CA 1
ATOM 2525 C C . PHE A 1 318 ? 0.453 23.363 5.171 1.00 87.19 318 PHE A C 1
ATOM 2527 O O . PHE A 1 318 ? -0.340 22.433 5.338 1.00 87.19 318 PHE A O 1
ATOM 2534 N N . SER A 1 319 ? 1.679 23.169 4.689 1.00 90.62 319 SER A N 1
ATOM 2535 C CA . SER A 1 319 ? 2.239 21.844 4.418 1.00 90.62 319 SER A CA 1
ATOM 2536 C C . SER A 1 319 ? 3.390 21.534 5.367 1.00 90.62 319 SER A C 1
ATOM 2538 O O . SER A 1 319 ? 4.134 22.424 5.772 1.00 90.62 319 SER A O 1
ATOM 2540 N N . ILE A 1 320 ? 3.536 20.260 5.720 1.00 91.81 320 ILE A N 1
ATOM 2541 C CA . ILE A 1 320 ? 4.637 19.761 6.545 1.00 91.81 320 ILE A CA 1
ATOM 2542 C C . ILE A 1 320 ? 5.427 18.756 5.700 1.00 91.81 320 ILE A C 1
ATOM 2544 O O . ILE A 1 320 ? 4.855 17.793 5.185 1.00 91.81 320 ILE A O 1
ATOM 2548 N N . GLY A 1 321 ? 6.725 19.007 5.532 1.00 92.12 321 GLY A N 1
ATOM 2549 C CA . GLY A 1 321 ? 7.594 18.300 4.587 1.00 92.12 321 GLY A CA 1
ATOM 2550 C C . GLY A 1 321 ? 8.098 19.224 3.466 1.00 92.12 321 GLY A C 1
ATOM 2551 O O . GLY A 1 321 ? 8.032 20.446 3.621 1.00 92.12 321 GLY A O 1
ATOM 2552 N N . PRO A 1 322 ? 8.596 18.674 2.344 1.00 94.31 322 PRO A N 1
ATOM 2553 C CA . PRO A 1 322 ? 8.646 17.250 1.997 1.00 94.31 322 PRO A CA 1
ATOM 2554 C C . PRO A 1 322 ? 9.661 16.460 2.833 1.00 94.31 322 PRO A C 1
ATOM 2556 O O . PRO A 1 322 ? 10.766 16.931 3.094 1.00 94.31 322 PRO A O 1
ATOM 2559 N N . PHE A 1 323 ? 9.314 15.226 3.198 1.00 96.12 323 PHE A N 1
ATOM 2560 C CA . PHE A 1 323 ? 10.220 14.292 3.864 1.00 96.12 323 PHE A CA 1
ATOM 2561 C C . PHE A 1 323 ? 10.593 13.131 2.937 1.00 96.12 323 PHE A C 1
ATOM 2563 O O . PHE A 1 323 ? 9.686 12.508 2.383 1.00 96.12 323 PHE A O 1
ATOM 2570 N N . PRO A 1 324 ? 11.880 12.756 2.814 1.00 97.56 324 PRO A N 1
ATOM 2571 C CA . PRO A 1 324 ? 12.286 11.541 2.109 1.00 97.56 324 PRO A CA 1
ATOM 2572 C C . PRO A 1 324 ? 11.586 10.307 2.684 1.00 97.56 324 PRO A C 1
ATOM 2574 O O . PRO A 1 324 ? 11.707 10.033 3.879 1.00 97.56 324 PRO A O 1
ATOM 2577 N N . ALA A 1 325 ? 10.862 9.556 1.863 1.00 97.00 325 ALA A N 1
ATOM 2578 C CA . ALA A 1 325 ? 10.100 8.387 2.280 1.00 97.00 325 ALA A CA 1
ATOM 2579 C C . ALA A 1 325 ? 10.799 7.085 1.861 1.00 97.00 325 ALA A C 1
ATOM 2581 O O . ALA A 1 325 ? 11.506 7.029 0.858 1.00 97.00 325 ALA A O 1
ATOM 2582 N N . ALA A 1 326 ? 10.621 6.045 2.673 1.00 97.81 326 ALA A N 1
ATOM 2583 C CA . ALA A 1 326 ? 11.016 4.679 2.346 1.00 97.81 326 ALA A CA 1
ATOM 2584 C C . ALA A 1 326 ? 9.768 3.853 2.005 1.00 97.81 326 ALA A C 1
ATOM 2586 O O . ALA A 1 326 ? 8.650 4.286 2.284 1.00 97.81 326 ALA A O 1
ATOM 2587 N N . GLY A 1 327 ? 9.981 2.652 1.475 1.00 98.00 327 GLY A N 1
ATOM 2588 C CA . GLY A 1 327 ? 8.907 1.769 1.037 1.00 98.00 327 GLY A CA 1
ATOM 2589 C C . GLY A 1 327 ? 8.413 2.092 -0.371 1.00 98.00 327 GLY A C 1
ATOM 2590 O O . GLY A 1 327 ? 8.910 3.007 -1.030 1.00 98.00 327 GLY A O 1
ATOM 2591 N N . ASP A 1 328 ? 7.456 1.293 -0.824 1.00 96.50 328 ASP A N 1
ATOM 2592 C CA . ASP A 1 328 ? 6.694 1.481 -2.052 1.00 96.50 328 ASP A CA 1
ATOM 2593 C C . ASP A 1 328 ? 5.211 1.115 -1.827 1.00 96.50 328 ASP A C 1
ATOM 2595 O O . ASP A 1 328 ? 4.761 0.916 -0.695 1.00 96.50 328 ASP A O 1
ATOM 2599 N N . GLY A 1 329 ? 4.419 1.031 -2.900 1.00 94.56 329 GLY A N 1
ATOM 2600 C CA . GLY A 1 329 ? 2.991 0.706 -2.810 1.00 94.56 329 GLY A CA 1
ATOM 2601 C C . GLY A 1 329 ? 2.657 -0.699 -2.288 1.00 94.56 329 GLY A C 1
ATOM 2602 O O . GLY A 1 329 ? 1.493 -0.975 -2.015 1.00 94.56 329 GLY A O 1
ATOM 2603 N N . VAL A 1 330 ? 3.635 -1.597 -2.141 1.00 95.12 330 VAL A N 1
ATOM 2604 C CA . VAL A 1 330 ? 3.430 -3.002 -1.754 1.00 95.12 330 VAL A CA 1
ATOM 2605 C C . VAL A 1 330 ? 4.387 -3.503 -0.663 1.00 95.12 330 VAL A C 1
ATOM 2607 O O . VAL A 1 330 ? 4.358 -4.692 -0.331 1.00 95.12 330 VAL A O 1
ATOM 2610 N N . THR A 1 331 ? 5.192 -2.628 -0.057 1.00 98.06 331 THR A N 1
ATOM 2611 C CA . THR A 1 331 ? 5.926 -2.897 1.192 1.00 98.06 331 THR A CA 1
ATOM 2612 C C . THR A 1 331 ? 5.011 -2.827 2.418 1.00 98.06 331 THR A C 1
ATOM 2614 O O . THR A 1 331 ? 3.923 -2.253 2.364 1.00 98.06 331 THR A O 1
ATOM 2617 N N . ILE A 1 332 ? 5.431 -3.405 3.554 1.00 98.25 332 ILE A N 1
ATOM 2618 C CA . ILE A 1 332 ? 4.651 -3.323 4.806 1.00 98.25 332 ILE A CA 1
ATOM 2619 C C . ILE A 1 332 ? 4.561 -1.868 5.276 1.00 98.25 332 ILE A C 1
ATOM 2621 O O . ILE A 1 332 ? 3.462 -1.373 5.539 1.00 98.25 332 ILE A O 1
ATOM 2625 N N . ASN A 1 333 ? 5.696 -1.165 5.327 1.00 98.06 333 ASN A N 1
ATOM 2626 C CA . ASN A 1 333 ? 5.714 0.284 5.471 1.00 98.06 333 ASN A CA 1
ATOM 2627 C C . ASN A 1 333 ? 5.354 0.907 4.121 1.00 98.06 333 ASN A C 1
ATOM 2629 O O . ASN A 1 333 ? 6.226 1.166 3.295 1.00 98.06 333 ASN A O 1
ATOM 2633 N N . MET A 1 334 ? 4.055 1.018 3.864 1.00 96.19 334 MET A N 1
ATOM 2634 C CA . MET A 1 334 ? 3.521 1.441 2.574 1.00 96.19 334 MET A CA 1
ATOM 2635 C C . MET A 1 334 ? 3.868 2.904 2.275 1.00 96.19 334 MET A C 1
ATOM 2637 O O . MET A 1 334 ? 3.628 3.786 3.100 1.00 96.19 334 MET A O 1
ATOM 2641 N N . GLY A 1 335 ? 4.379 3.130 1.067 1.00 95.81 335 GLY A N 1
ATOM 2642 C CA . GLY A 1 335 ? 4.619 4.435 0.459 1.00 95.81 335 GLY A CA 1
ATOM 2643 C C . GLY A 1 335 ? 4.076 4.451 -0.965 1.00 95.81 335 GLY A C 1
ATOM 2644 O O . GLY A 1 335 ? 4.825 4.397 -1.939 1.00 95.81 335 GLY A O 1
ATOM 2645 N N . PHE A 1 336 ? 2.753 4.444 -1.111 1.00 95.06 336 PHE A N 1
ATOM 2646 C CA . PHE A 1 336 ? 2.121 4.367 -2.428 1.00 95.06 336 PHE A CA 1
ATOM 2647 C C . PHE A 1 336 ? 2.163 5.716 -3.159 1.00 95.06 336 PHE A C 1
ATOM 2649 O O . PHE A 1 336 ? 1.967 6.780 -2.561 1.00 95.06 336 PHE A O 1
ATOM 2656 N N . TYR A 1 337 ? 2.365 5.640 -4.475 1.00 94.88 337 TYR A N 1
ATOM 2657 C CA . TYR A 1 337 ? 2.311 6.749 -5.422 1.00 94.88 337 TYR A CA 1
ATOM 2658 C C . TYR A 1 337 ? 1.481 6.350 -6.653 1.00 94.88 337 TYR A C 1
ATOM 2660 O O . TYR A 1 337 ? 1.387 5.168 -6.986 1.00 94.88 337 TYR A O 1
ATOM 2668 N N . ARG A 1 338 ? 0.899 7.332 -7.350 1.00 92.62 338 ARG A N 1
ATOM 2669 C CA . ARG A 1 338 ? 0.167 7.112 -8.613 1.00 92.62 338 ARG A CA 1
ATOM 2670 C C . ARG A 1 338 ? 1.113 7.107 -9.802 1.00 92.62 338 ARG A C 1
ATOM 2672 O O . ARG A 1 338 ? 2.074 7.867 -9.820 1.00 92.62 338 ARG A O 1
ATOM 2679 N N . TYR A 1 339 ? 0.823 6.333 -10.843 1.00 90.56 339 TYR A N 1
ATOM 2680 C CA . TYR A 1 339 ? 1.649 6.377 -12.055 1.00 90.56 339 TYR A CA 1
ATOM 2681 C C . TYR A 1 339 ? 1.510 7.706 -12.813 1.00 90.56 339 TYR A C 1
ATOM 2683 O O . TYR A 1 339 ? 2.471 8.116 -13.473 1.00 90.56 339 TYR A O 1
ATOM 2691 N N . SER A 1 340 ? 0.366 8.395 -12.677 1.00 88.50 340 SER A N 1
ATOM 2692 C CA . SER A 1 340 ? 0.141 9.743 -13.216 1.00 88.50 340 SER A CA 1
ATOM 2693 C C . SER A 1 340 ? 0.960 10.843 -12.528 1.00 88.50 340 SER A C 1
ATOM 2695 O O . SER A 1 340 ? 1.227 11.872 -13.140 1.00 88.50 340 SER A O 1
ATOM 2697 N N . ASP A 1 341 ? 1.325 10.648 -11.259 1.00 90.75 341 ASP A N 1
ATOM 2698 C CA . ASP A 1 341 ? 2.154 11.562 -10.461 1.00 90.75 341 ASP A CA 1
ATOM 2699 C C . ASP A 1 341 ? 3.262 10.744 -9.779 1.00 90.75 341 ASP A C 1
ATOM 2701 O O . ASP A 1 341 ? 3.163 10.396 -8.595 1.00 90.75 341 ASP A O 1
ATOM 2705 N N . PRO A 1 342 ? 4.257 10.293 -10.569 1.00 92.69 342 PRO A N 1
ATOM 2706 C CA . PRO A 1 342 ? 5.157 9.241 -10.145 1.00 92.69 342 PRO A CA 1
ATOM 2707 C C . PRO A 1 342 ? 6.019 9.681 -8.966 1.00 92.69 342 PRO A C 1
ATOM 2709 O O . PRO A 1 342 ? 6.462 10.824 -8.866 1.00 92.69 342 PRO A O 1
ATOM 2712 N N . TYR A 1 343 ? 6.295 8.711 -8.099 1.00 96.19 343 TYR A N 1
ATOM 2713 C CA . TYR A 1 343 ? 7.138 8.821 -6.913 1.00 96.19 343 TYR A CA 1
ATOM 2714 C C . TYR A 1 343 ? 6.573 9.679 -5.774 1.00 96.19 343 TYR A C 1
ATOM 2716 O O . TYR A 1 343 ? 7.021 9.494 -4.653 1.00 96.19 343 TYR A O 1
ATOM 2724 N N . ALA A 1 344 ? 5.574 10.543 -5.953 1.00 96.19 344 ALA A N 1
ATOM 2725 C CA . ALA A 1 344 ? 5.000 11.284 -4.823 1.00 96.19 344 ALA A CA 1
ATOM 2726 C C . ALA A 1 344 ? 4.302 10.333 -3.825 1.00 96.19 344 ALA A C 1
ATOM 2728 O O . ALA A 1 344 ? 3.332 9.662 -4.176 1.00 96.19 344 ALA A O 1
ATOM 2729 N N . HIS A 1 345 ? 4.772 10.261 -2.572 1.00 95.62 345 HIS A N 1
ATOM 2730 C CA . HIS A 1 345 ? 4.131 9.443 -1.536 1.00 95.62 345 HIS A CA 1
ATOM 2731 C C . HIS A 1 345 ? 2.812 10.103 -1.131 1.00 95.62 345 HIS A C 1
ATOM 2733 O O . HIS A 1 345 ? 2.804 11.104 -0.413 1.00 95.62 345 HIS A O 1
ATOM 2739 N N . ILE A 1 346 ? 1.693 9.514 -1.556 1.00 93.00 346 ILE A N 1
ATOM 2740 C CA . ILE A 1 346 ? 0.350 10.052 -1.299 1.00 93.00 346 ILE A CA 1
ATOM 2741 C C . ILE A 1 346 ? -0.515 9.175 -0.386 1.00 93.00 346 ILE A C 1
ATOM 2743 O O . ILE A 1 346 ? -1.520 9.658 0.133 1.00 93.00 346 ILE A O 1
ATOM 2747 N N . VAL A 1 347 ? -0.156 7.902 -0.185 1.00 93.44 347 VAL A N 1
ATOM 2748 C CA . VAL A 1 347 ? -0.860 6.990 0.730 1.00 93.44 347 VAL A CA 1
ATOM 2749 C C . VAL A 1 347 ? 0.146 6.196 1.561 1.00 93.44 347 VAL A C 1
ATOM 2751 O O . VAL A 1 347 ? 1.045 5.560 1.013 1.00 93.44 347 VAL A O 1
ATOM 2754 N N . GLY A 1 348 ? -0.067 6.200 2.878 1.00 94.94 348 GLY A N 1
ATOM 2755 C CA . GLY A 1 348 ? 0.725 5.476 3.868 1.00 94.94 348 GLY A CA 1
ATOM 2756 C C . GLY A 1 348 ? -0.029 5.321 5.200 1.00 94.94 348 GLY A C 1
ATOM 2757 O O . GLY A 1 348 ? -1.210 5.670 5.284 1.00 94.94 348 GLY A O 1
ATOM 2758 N N . PRO A 1 349 ? 0.618 4.791 6.255 1.00 95.88 349 PRO A N 1
ATOM 2759 C CA . PRO A 1 349 ? -0.043 4.488 7.528 1.00 95.88 349 PRO A CA 1
ATOM 2760 C C . PRO A 1 349 ? -0.603 5.725 8.252 1.00 95.88 349 PRO A C 1
ATOM 2762 O O . PRO A 1 349 ? 0.155 6.550 8.765 1.00 95.88 349 PRO A O 1
ATOM 2765 N N . SER A 1 350 ? -1.931 5.818 8.373 1.00 95.75 350 SER A N 1
ATOM 2766 C CA . SER A 1 350 ? -2.616 6.874 9.141 1.00 95.75 350 SER A CA 1
ATOM 2767 C C . SER A 1 350 ? -2.566 6.665 10.660 1.00 95.75 350 SER A C 1
ATOM 2769 O O . SER A 1 350 ? -2.784 7.602 11.423 1.00 95.75 350 SER A O 1
ATOM 2771 N N . LEU A 1 351 ? -2.259 5.443 11.091 1.00 97.31 351 LEU A N 1
ATOM 2772 C CA . LEU A 1 351 ? -2.012 5.036 12.467 1.00 97.31 351 LEU A CA 1
ATOM 2773 C C . LEU A 1 351 ? -1.070 3.835 12.425 1.00 97.31 351 LEU A C 1
ATOM 2775 O O . LEU A 1 351 ? -1.255 2.922 11.618 1.00 97.31 351 LEU A O 1
ATOM 2779 N N . ARG A 1 352 ? -0.093 3.803 13.326 1.00 98.25 352 ARG A N 1
ATOM 2780 C CA . ARG A 1 352 ? 0.588 2.558 13.691 1.00 98.25 352 ARG A CA 1
ATOM 2781 C C . ARG A 1 352 ? 0.331 2.294 15.163 1.00 98.25 352 ARG A C 1
ATOM 2783 O O . ARG A 1 352 ? 0.408 3.225 15.958 1.00 98.25 352 ARG A O 1
ATOM 2790 N N . MET A 1 353 ? 0.006 1.054 15.514 1.00 97.56 353 MET A N 1
ATOM 2791 C CA . MET A 1 353 ? -0.350 0.675 16.879 1.00 97.56 353 MET A CA 1
ATOM 2792 C C . MET A 1 353 ? 0.138 -0.738 17.196 1.00 97.56 353 MET A C 1
ATOM 2794 O O . MET A 1 353 ? 0.149 -1.606 16.322 1.00 97.56 353 MET A O 1
ATOM 2798 N N . ILE A 1 354 ? 0.564 -0.951 18.440 1.00 97.38 354 ILE A N 1
ATOM 2799 C CA . ILE A 1 354 ? 1.052 -2.229 18.963 1.00 97.38 354 ILE A CA 1
ATOM 2800 C C . ILE A 1 354 ? 0.502 -2.380 20.376 1.00 97.38 354 ILE A C 1
ATOM 2802 O O . ILE A 1 354 ? 0.825 -1.573 21.246 1.00 97.38 354 ILE A O 1
ATOM 2806 N N . ILE A 1 355 ? -0.310 -3.411 20.599 1.00 95.81 355 ILE A N 1
ATOM 2807 C CA . ILE A 1 355 ? -0.997 -3.652 21.869 1.00 95.81 355 ILE A CA 1
ATOM 2808 C C . ILE A 1 355 ? -0.586 -5.032 22.406 1.00 95.81 355 ILE A C 1
ATOM 2810 O O . ILE A 1 355 ? -1.107 -6.046 21.941 1.00 95.81 355 ILE A O 1
ATOM 2814 N N . PRO A 1 356 ? 0.364 -5.106 23.352 1.00 93.81 356 PRO A N 1
ATOM 2815 C CA . PRO A 1 356 ? 0.689 -6.350 24.037 1.00 93.81 356 PRO A CA 1
ATOM 2816 C C . PRO A 1 356 ? -0.379 -6.647 25.101 1.00 93.81 356 PRO A C 1
ATOM 2818 O O . PRO A 1 356 ? -0.410 -6.029 26.167 1.00 93.81 356 PRO A O 1
ATOM 2821 N N . LEU A 1 357 ? -1.284 -7.581 24.799 1.00 91.75 357 LEU A N 1
ATOM 2822 C CA . LEU A 1 357 ? -2.370 -7.961 25.707 1.00 91.75 357 LEU A CA 1
ATOM 2823 C C . LEU A 1 357 ? -1.823 -8.525 27.022 1.00 91.75 357 LEU A C 1
ATOM 2825 O O . LEU A 1 357 ? -0.893 -9.324 27.027 1.00 91.75 357 LEU A O 1
ATOM 2829 N N . GLY A 1 358 ? -2.393 -8.075 28.143 1.00 87.56 358 GLY A N 1
ATOM 2830 C CA . GLY A 1 358 ? -1.892 -8.384 29.489 1.00 87.56 358 GLY A CA 1
ATOM 2831 C C . GLY A 1 358 ? -0.746 -7.478 29.962 1.00 87.56 358 GLY A C 1
ATOM 2832 O O . GLY A 1 358 ? -0.509 -7.379 31.162 1.00 87.56 358 GLY A O 1
ATOM 2833 N N . GLU A 1 359 ? -0.100 -6.731 29.062 1.00 89.19 359 GLU A N 1
ATOM 2834 C CA . GLU A 1 359 ? 0.941 -5.745 29.376 1.00 89.19 359 GLU A CA 1
ATOM 2835 C C . GLU A 1 359 ? 0.579 -4.355 28.833 1.00 89.19 359 GLU A C 1
ATOM 2837 O O . GLU A 1 359 ? 1.397 -3.672 28.222 1.00 89.19 359 GLU A O 1
ATOM 2842 N N . TRP A 1 360 ? -0.651 -3.900 29.074 1.00 89.25 360 TRP A N 1
ATOM 2843 C CA . TRP A 1 360 ? -1.219 -2.682 28.477 1.00 89.25 360 TRP A CA 1
ATOM 2844 C C . TRP A 1 360 ? -0.339 -1.429 28.591 1.00 89.25 360 TRP A C 1
ATOM 2846 O O . TRP A 1 360 ? -0.314 -0.623 27.664 1.00 89.25 360 TRP A O 1
ATOM 2856 N N . LYS A 1 361 ? 0.451 -1.299 29.666 1.00 87.88 361 LYS A N 1
ATOM 2857 C CA . LYS A 1 361 ? 1.436 -0.216 29.857 1.00 87.88 361 LYS A CA 1
ATOM 2858 C C . LYS A 1 361 ? 2.503 -0.135 28.757 1.00 87.88 361 LYS A C 1
ATOM 2860 O O . LYS A 1 361 ? 3.090 0.922 28.557 1.00 87.88 361 LYS A O 1
ATOM 2865 N N . ASN A 1 362 ? 2.756 -1.239 28.055 1.00 89.62 362 ASN A N 1
ATOM 2866 C CA . ASN A 1 362 ? 3.716 -1.356 26.961 1.00 89.62 362 ASN A CA 1
ATOM 2867 C C . ASN A 1 362 ? 3.076 -1.106 25.585 1.00 89.62 362 ASN A C 1
ATOM 2869 O O . ASN A 1 362 ? 3.750 -1.278 24.566 1.00 89.62 362 ASN A O 1
ATOM 2873 N N . SER A 1 363 ? 1.804 -0.696 25.544 1.00 94.31 363 SER A N 1
ATOM 2874 C CA . SER A 1 363 ? 1.099 -0.335 24.315 1.00 94.31 363 SER A CA 1
ATOM 2875 C C . SER A 1 363 ? 1.713 0.899 23.662 1.00 94.31 363 SER A C 1
ATOM 2877 O O . SER A 1 363 ? 2.118 1.849 24.337 1.00 94.31 363 SER A O 1
ATOM 2879 N N . ARG A 1 364 ? 1.793 0.888 22.333 1.00 96.00 364 ARG A N 1
ATOM 2880 C CA . ARG A 1 364 ? 2.469 1.919 21.541 1.00 96.00 364 ARG A CA 1
ATOM 2881 C C . ARG A 1 364 ? 1.601 2.379 20.390 1.00 96.00 364 ARG A C 1
ATOM 2883 O O . ARG A 1 364 ? 0.905 1.563 19.788 1.00 96.00 364 ARG A O 1
ATOM 2890 N N . PHE A 1 365 ? 1.695 3.657 20.048 1.00 97.38 365 PHE A N 1
ATOM 2891 C CA . PHE A 1 365 ? 1.037 4.218 18.875 1.00 97.38 365 PHE A CA 1
ATOM 2892 C C . PHE A 1 365 ? 1.800 5.414 18.304 1.00 97.38 365 PHE A C 1
ATOM 2894 O O . PHE A 1 365 ? 2.633 6.006 18.986 1.00 97.38 365 PHE A O 1
ATOM 2901 N N . VAL A 1 366 ? 1.518 5.769 17.053 1.00 98.25 366 VAL A N 1
ATOM 2902 C CA . VAL A 1 366 ? 1.976 7.028 16.454 1.00 98.25 366 VAL A CA 1
ATOM 2903 C C . VAL A 1 366 ? 1.071 7.440 15.294 1.00 98.25 366 VAL A C 1
ATOM 2905 O O . VAL A 1 366 ? 0.589 6.590 14.535 1.00 98.25 366 VAL A O 1
ATOM 2908 N N . LEU A 1 367 ? 0.860 8.746 15.149 1.00 97.81 367 LEU A N 1
ATOM 2909 C CA . LEU A 1 367 ? 0.120 9.383 14.061 1.00 97.81 367 LEU A CA 1
ATOM 2910 C C . LEU A 1 367 ? 1.084 10.104 13.103 1.00 97.81 367 LEU A C 1
ATOM 2912 O O . LEU A 1 367 ? 2.094 10.636 13.557 1.00 97.81 367 LEU A O 1
ATOM 2916 N N . PRO A 1 368 ? 0.779 10.185 11.794 1.00 95.31 368 PRO A N 1
ATOM 2917 C CA . PRO A 1 368 ? 1.616 10.905 10.831 1.00 95.31 368 PRO A CA 1
ATOM 2918 C C . PRO A 1 368 ? 1.682 12.415 11.077 1.00 95.31 368 PRO A C 1
ATOM 2920 O O . PRO A 1 368 ? 2.595 13.053 10.572 1.00 95.31 368 PRO A O 1
ATOM 2923 N N . GLY A 1 369 ? 0.730 12.985 11.823 1.00 94.81 369 GLY A N 1
ATOM 2924 C CA . GLY A 1 369 ? 0.677 14.401 12.193 1.00 94.81 369 GLY A CA 1
ATOM 2925 C C . GLY A 1 369 ? 0.784 14.594 13.704 1.00 94.81 369 GLY A C 1
ATOM 2926 O O . GLY A 1 369 ? 1.862 14.505 14.283 1.00 94.81 369 GLY A O 1
ATOM 2927 N N . GLY A 1 370 ? -0.349 14.865 14.337 1.00 95.56 370 GLY A N 1
ATOM 2928 C CA . GLY A 1 370 ? -0.508 14.936 15.783 1.00 95.56 370 GLY A CA 1
ATOM 2929 C C . GLY A 1 370 ? -1.971 14.709 16.158 1.00 95.56 370 GLY A C 1
ATOM 2930 O O . GLY A 1 370 ? -2.811 14.454 15.292 1.00 95.56 370 GLY A O 1
ATOM 2931 N N . GLN A 1 371 ? -2.283 14.768 17.450 1.00 95.69 371 GLN A N 1
ATOM 2932 C CA . GLN A 1 371 ? -3.639 14.500 17.943 1.00 95.69 371 GLN A CA 1
ATOM 2933 C C . GLN A 1 371 ? -4.646 15.606 17.570 1.00 95.69 371 GLN A C 1
ATOM 2935 O O . GLN A 1 371 ? -5.848 15.348 17.500 1.00 95.69 371 GLN A O 1
ATOM 2940 N N . SER A 1 372 ? -4.188 16.844 17.365 1.00 96.06 372 SER A N 1
ATOM 2941 C CA . SER A 1 372 ? -5.063 17.992 17.115 1.00 96.06 372 SER A CA 1
ATOM 2942 C C . SER A 1 372 ? -5.207 18.298 15.627 1.00 96.06 372 SER A C 1
ATOM 2944 O O . SER A 1 372 ? -4.221 18.386 14.904 1.00 96.06 372 SER A O 1
ATOM 2946 N N . GLY A 1 373 ? -6.435 18.574 15.180 1.00 92.88 373 GLY A N 1
ATOM 2947 C CA . GLY A 1 373 ? -6.697 19.159 13.859 1.00 92.88 373 GLY A CA 1
ATOM 2948 C C . GLY A 1 373 ? -6.556 20.688 13.815 1.00 92.88 373 GLY A C 1
ATOM 2949 O O . GLY A 1 373 ? -6.660 21.282 12.744 1.00 92.88 373 GLY A O 1
ATOM 2950 N N . HIS A 1 374 ? -6.334 21.350 14.957 1.00 93.06 374 HIS A N 1
ATOM 2951 C CA . HIS A 1 374 ? -6.186 22.804 15.013 1.00 93.06 374 HIS A CA 1
ATOM 2952 C C . HIS A 1 374 ? -4.762 23.212 14.639 1.00 93.06 374 HIS A C 1
ATOM 2954 O O . HIS A 1 374 ? -3.826 22.907 15.370 1.00 93.06 374 HIS A O 1
ATOM 2960 N N . PHE A 1 375 ? -4.610 23.971 13.551 1.00 89.56 375 PHE A N 1
ATOM 2961 C CA . PHE A 1 375 ? -3.309 24.345 12.976 1.00 89.56 375 PHE A CA 1
ATOM 2962 C C . PHE A 1 375 ? -2.318 24.983 13.970 1.00 89.56 375 PHE A C 1
ATOM 2964 O O . PHE A 1 375 ? -1.116 24.744 13.888 1.00 89.56 375 PHE A O 1
ATOM 2971 N N . PHE A 1 376 ? -2.813 25.772 14.928 1.00 91.50 376 PHE A N 1
ATOM 2972 C CA . PHE A 1 376 ? -1.987 26.448 15.938 1.00 91.50 376 PHE A CA 1
ATOM 2973 C C . PHE A 1 376 ? -1.771 25.637 17.222 1.00 91.50 376 PHE A C 1
ATOM 2975 O O . PHE A 1 376 ? -1.112 26.114 18.143 1.00 91.50 376 PHE A O 1
ATOM 2982 N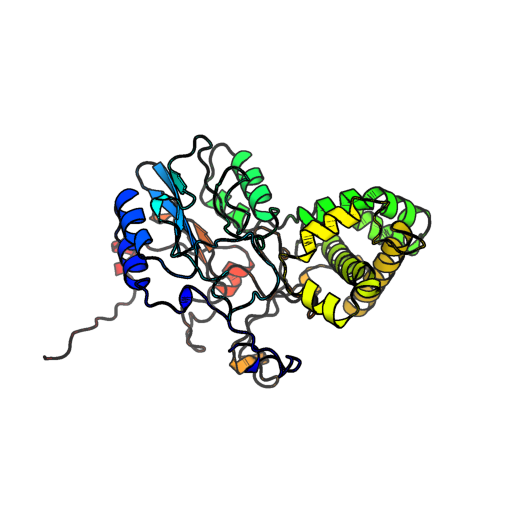 N . SER A 1 377 ? -2.331 24.430 17.321 1.00 95.38 377 SER A N 1
ATOM 2983 C CA . SER A 1 377 ? -2.105 23.571 18.479 1.00 95.38 377 SER A CA 1
ATOM 2984 C C . SER A 1 377 ? -0.651 23.089 18.510 1.00 95.38 377 SER A C 1
ATOM 2986 O O . SER A 1 377 ? -0.128 22.689 17.464 1.00 95.38 377 SER A O 1
ATOM 2988 N N . PRO A 1 378 ? -0.007 23.014 19.692 1.00 95.50 378 PRO A N 1
ATOM 2989 C CA . PRO A 1 378 ? 1.273 22.317 19.816 1.00 95.50 378 PRO A CA 1
ATOM 2990 C C . PRO A 1 378 ? 1.174 20.844 19.380 1.00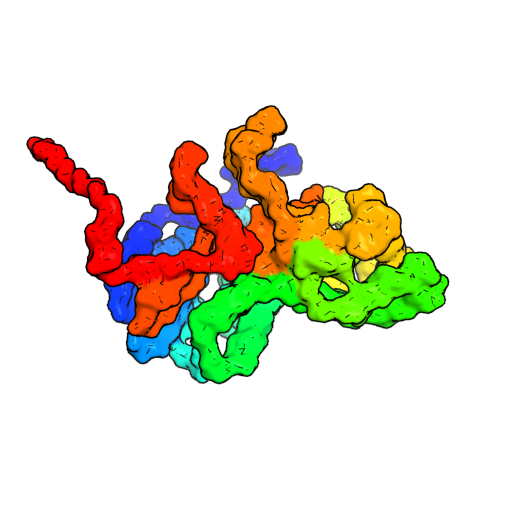 95.50 378 PRO A C 1
ATOM 2992 O O . PRO A 1 378 ? 2.160 20.290 18.910 1.00 95.50 378 PRO A O 1
ATOM 2995 N N . HIS A 1 379 ? -0.023 20.245 19.435 1.00 96.31 379 HIS A N 1
ATOM 2996 C CA . HIS A 1 379 ? -0.294 18.854 19.055 1.00 96.31 379 HIS A CA 1
ATOM 2997 C C . HIS A 1 379 ? -0.791 18.685 17.612 1.00 96.31 379 HIS A C 1
ATOM 2999 O O . HIS A 1 379 ? -1.387 17.662 17.282 1.00 96.31 379 HIS A O 1
ATOM 3005 N N . TYR A 1 380 ? -0.616 19.690 16.746 1.00 95.56 380 TYR A N 1
ATOM 3006 C CA . TYR A 1 380 ? -0.981 19.581 15.327 1.00 95.56 380 TYR A CA 1
ATOM 3007 C C . TYR A 1 380 ? -0.023 18.670 14.543 1.00 95.56 380 TYR A C 1
ATOM 3009 O O . TYR A 1 380 ? -0.411 17.999 13.589 1.00 95.56 380 TYR A O 1
ATOM 3017 N N . ARG A 1 381 ? 1.257 18.664 14.935 1.00 95.56 381 ARG A N 1
ATOM 3018 C CA . ARG A 1 381 ? 2.357 18.044 14.175 1.00 95.56 381 ARG A CA 1
ATOM 3019 C C . ARG A 1 381 ? 3.491 17.497 15.042 1.00 95.56 381 ARG A C 1
ATOM 3021 O O . ARG A 1 381 ? 4.595 17.290 14.550 1.00 95.56 381 ARG A O 1
ATOM 3028 N N . ASP A 1 382 ? 3.246 17.312 16.332 1.00 96.88 382 ASP A N 1
ATOM 3029 C CA . ASP A 1 382 ? 4.246 16.882 17.314 1.00 96.88 382 ASP A CA 1
ATOM 3030 C C . ASP A 1 382 ? 4.694 15.421 17.152 1.00 96.88 382 ASP A C 1
ATOM 3032 O O . ASP A 1 382 ? 5.730 15.043 17.695 1.00 96.88 382 ASP A O 1
ATOM 3036 N N . GLN A 1 383 ? 3.970 14.606 16.377 1.00 97.94 383 GLN A N 1
ATOM 3037 C CA . GLN A 1 383 ? 4.320 13.204 16.123 1.00 97.94 383 GLN A CA 1
ATOM 3038 C C . GLN A 1 383 ? 4.960 12.963 14.749 1.00 97.94 383 GLN A C 1
ATOM 3040 O O . GLN A 1 383 ? 5.481 11.872 14.526 1.00 97.94 383 GLN A O 1
ATOM 3045 N N . VAL A 1 384 ? 4.985 13.959 13.851 1.00 96.88 384 VAL A N 1
ATOM 3046 C CA . VAL A 1 384 ? 5.488 13.827 12.464 1.00 96.88 384 VAL A CA 1
ATOM 3047 C C . VAL A 1 384 ? 6.890 13.214 12.422 1.00 96.88 384 VAL A C 1
ATOM 3049 O O . VAL A 1 384 ? 7.137 12.245 11.706 1.00 96.88 384 VAL A O 1
ATOM 3052 N N . GLU A 1 385 ? 7.801 13.755 13.228 1.00 96.12 385 GLU A N 1
ATOM 3053 C CA . GLU A 1 385 ? 9.198 13.320 13.295 1.00 96.12 385 GLU A CA 1
ATOM 3054 C C . GLU A 1 385 ? 9.344 11.892 13.843 1.00 96.12 385 GLU A C 1
ATOM 3056 O O . GLU A 1 385 ? 10.122 11.098 13.313 1.00 96.12 385 GLU A O 1
ATOM 3061 N N . LEU A 1 386 ? 8.558 11.534 14.866 1.00 97.44 386 LEU A N 1
ATOM 3062 C CA . LEU A 1 386 ? 8.526 10.171 15.406 1.00 97.44 386 LEU A CA 1
ATOM 3063 C C . LEU A 1 386 ? 8.019 9.194 14.341 1.00 97.44 386 LEU A C 1
ATOM 3065 O O . LEU A 1 386 ? 8.667 8.191 14.043 1.00 97.44 386 LEU A O 1
ATOM 3069 N N . TRP A 1 387 ? 6.893 9.523 13.706 1.00 97.50 387 TRP A N 1
ATOM 3070 C CA . TRP A 1 387 ? 6.280 8.701 12.668 1.00 97.50 387 TRP A CA 1
ATOM 3071 C C . TRP A 1 387 ? 7.220 8.476 11.482 1.00 97.50 387 TRP A C 1
ATOM 3073 O O . TRP A 1 387 ? 7.271 7.366 10.945 1.00 97.50 387 TRP A O 1
ATOM 3083 N N . HIS A 1 388 ? 7.970 9.509 11.082 1.00 95.56 388 HIS A N 1
ATOM 3084 C CA . HIS A 1 388 ? 8.907 9.464 9.955 1.00 95.56 388 HIS A CA 1
ATOM 3085 C C . HIS A 1 388 ? 10.153 8.616 10.232 1.00 95.56 388 HIS A C 1
ATOM 3087 O O . HIS A 1 388 ? 10.677 7.969 9.315 1.00 95.56 388 HIS A O 1
ATOM 3093 N N . ARG A 1 389 ? 10.608 8.585 11.490 1.00 95.62 389 ARG A N 1
ATOM 3094 C CA . ARG A 1 389 ? 11.700 7.714 11.953 1.00 95.62 389 ARG A CA 1
ATOM 3095 C C . ARG A 1 389 ? 11.246 6.300 12.320 1.00 95.62 389 ARG A C 1
ATOM 3097 O O . ARG A 1 389 ? 12.087 5.454 12.605 1.00 95.62 389 ARG A O 1
ATOM 3104 N N . GLY A 1 390 ? 9.941 6.023 12.283 1.00 96.06 390 GLY A N 1
ATOM 3105 C CA . GLY A 1 390 ? 9.389 4.735 12.703 1.00 96.06 390 GLY A CA 1
ATOM 3106 C C . GLY A 1 390 ? 9.417 4.533 14.221 1.00 96.06 390 GLY A C 1
ATOM 3107 O O . GLY A 1 390 ? 9.470 3.399 14.693 1.00 96.06 390 GLY A O 1
ATOM 3108 N N . GLU A 1 391 ? 9.408 5.628 14.977 1.00 97.25 391 GLU A N 1
ATOM 3109 C CA . GLU A 1 391 ? 9.332 5.669 16.436 1.00 97.25 391 GLU A CA 1
ATOM 3110 C C . GLU A 1 391 ? 7.871 5.777 16.901 1.00 97.25 391 GLU A C 1
ATOM 3112 O O . GLU A 1 391 ? 6.973 6.126 16.133 1.00 97.25 391 GLU A O 1
ATOM 3117 N N . TYR A 1 392 ? 7.625 5.458 18.175 1.00 97.56 392 TYR A N 1
ATOM 3118 C CA . TYR A 1 392 ? 6.278 5.375 18.741 1.00 97.56 392 TYR A CA 1
ATOM 3119 C C . TYR A 1 392 ? 6.192 6.089 20.084 1.00 97.56 392 TYR A C 1
ATOM 3121 O O . TYR A 1 392 ? 7.136 6.057 20.875 1.00 97.56 392 TYR A O 1
ATOM 3129 N N . LEU A 1 393 ? 5.018 6.642 20.373 1.00 95.88 393 LEU A N 1
ATOM 3130 C CA . LEU A 1 393 ? 4.624 7.055 21.712 1.00 95.88 393 LEU A CA 1
ATOM 3131 C C . LEU A 1 393 ? 4.081 5.859 22.497 1.00 95.88 393 LEU A C 1
ATOM 3133 O O . LEU A 1 393 ? 3.514 4.924 21.928 1.00 95.88 393 LEU A O 1
ATOM 3137 N N . ARG A 1 394 ? 4.225 5.905 23.822 1.00 93.38 394 ARG A N 1
ATOM 3138 C CA . ARG A 1 394 ? 3.573 4.961 24.735 1.00 93.38 394 ARG A CA 1
ATOM 3139 C C . ARG A 1 394 ? 2.142 5.425 25.001 1.00 93.38 394 ARG A C 1
ATOM 3141 O O . ARG A 1 394 ? 1.930 6.589 25.330 1.00 93.38 394 ARG A O 1
ATOM 3148 N N . LEU A 1 395 ? 1.175 4.519 24.885 1.00 90.00 395 LEU A N 1
ATOM 3149 C CA . LEU A 1 395 ? -0.196 4.775 25.326 1.00 90.00 395 LEU A CA 1
ATOM 3150 C C . LEU A 1 395 ? -0.231 4.764 26.859 1.00 90.00 395 LEU A C 1
ATOM 3152 O O . LEU A 1 395 ? 0.177 3.784 27.486 1.00 90.00 395 LEU A O 1
ATOM 3156 N N . CYS A 1 396 ? -0.705 5.857 27.455 1.00 84.94 396 CYS A N 1
ATOM 3157 C CA . CYS A 1 396 ? -0.982 5.906 28.889 1.00 84.94 396 CYS A CA 1
ATOM 3158 C C . CYS A 1 396 ? -2.260 5.105 29.156 1.00 84.94 396 CYS A C 1
ATOM 3160 O O . CYS A 1 396 ? -3.279 5.344 28.513 1.00 84.94 396 CYS A O 1
ATOM 3162 N N . TYR A 1 397 ? -2.187 4.142 30.072 1.00 82.75 397 TYR A N 1
ATOM 3163 C CA . TYR A 1 397 ? -3.311 3.255 30.397 1.00 82.75 397 TYR A CA 1
ATOM 3164 C C . TYR A 1 397 ? -3.654 3.262 31.890 1.00 82.75 397 TYR A C 1
ATOM 3166 O O . TYR A 1 397 ? -4.810 3.079 32.254 1.00 82.75 397 TYR A O 1
ATOM 3174 N N . ALA A 1 398 ? -2.662 3.465 32.760 1.00 82.00 398 ALA A N 1
ATOM 3175 C CA . ALA A 1 398 ? -2.872 3.471 34.203 1.00 82.00 398 ALA A CA 1
ATOM 3176 C C . ALA A 1 398 ? -3.586 4.758 34.646 1.00 82.00 398 ALA A C 1
ATOM 3178 O O . ALA A 1 398 ? -3.241 5.852 34.191 1.00 82.00 398 ALA A O 1
ATOM 3179 N N . GLU A 1 399 ? -4.568 4.629 35.539 1.00 82.12 399 GLU A N 1
ATOM 3180 C CA . GLU A 1 399 ? -5.347 5.763 36.049 1.00 82.12 399 GLU A CA 1
ATOM 3181 C C . GLU A 1 399 ? -4.452 6.771 36.774 1.00 82.12 399 GLU A C 1
ATOM 3183 O O . GLU A 1 399 ? -4.605 7.977 36.592 1.00 82.12 399 GLU A O 1
ATOM 3188 N N . GLU A 1 400 ? -3.437 6.287 37.491 1.00 85.50 400 GLU A N 1
ATOM 3189 C CA . GLU A 1 400 ? -2.450 7.122 38.170 1.00 85.50 400 GLU A CA 1
ATOM 3190 C C . GLU A 1 400 ? -1.673 7.988 37.171 1.00 85.50 400 GLU A C 1
ATOM 3192 O O . GLU A 1 400 ? -1.490 9.184 37.399 1.00 85.50 400 GLU A O 1
ATOM 3197 N N . GLU A 1 401 ? -1.272 7.418 36.029 1.00 85.00 401 GLU A N 1
ATOM 3198 C CA . GLU A 1 401 ? -0.585 8.164 34.971 1.00 85.00 401 GLU A CA 1
ATOM 3199 C C . GLU A 1 401 ? -1.506 9.205 34.341 1.00 85.00 401 GLU A C 1
ATOM 3201 O O . GLU A 1 401 ? -1.076 10.332 34.116 1.00 85.00 401 GLU A O 1
ATOM 3206 N N . MET A 1 402 ? -2.766 8.845 34.074 1.00 85.94 402 MET A N 1
ATOM 3207 C CA . MET A 1 402 ? -3.752 9.755 33.485 1.00 85.94 402 MET A CA 1
ATOM 3208 C C . MET A 1 402 ? -4.119 10.903 34.432 1.00 85.94 402 MET A C 1
ATOM 3210 O O . MET A 1 402 ? -4.289 12.032 33.979 1.00 85.94 402 MET A O 1
ATOM 3214 N N . SER A 1 403 ? -4.179 10.647 35.742 1.00 86.25 403 SER A N 1
ATOM 3215 C CA . SER A 1 403 ? -4.526 11.647 36.763 1.00 86.25 403 SER A CA 1
ATOM 3216 C C . SER A 1 403 ? -3.523 12.803 36.869 1.00 86.25 403 SER A C 1
ATOM 3218 O O . SER A 1 403 ? -3.869 13.877 37.358 1.00 86.25 403 SER A O 1
ATOM 3220 N N . ALA A 1 404 ? -2.294 12.608 36.379 1.00 87.56 404 ALA A N 1
ATOM 3221 C CA . ALA A 1 404 ? -1.256 13.633 36.347 1.00 87.56 404 ALA A CA 1
ATOM 3222 C C . ALA A 1 404 ? -1.405 14.635 35.181 1.00 87.56 404 ALA A C 1
ATOM 3224 O O . ALA A 1 404 ? -0.662 15.617 35.127 1.00 87.56 404 ALA A O 1
ATOM 3225 N N . TRP A 1 405 ? -2.328 14.404 34.238 1.00 87.56 405 TRP A N 1
ATOM 3226 C CA . TRP A 1 405 ? -2.531 15.270 33.071 1.00 87.56 405 TRP A CA 1
ATOM 3227 C C . TRP A 1 405 ? -3.581 16.364 33.323 1.00 87.56 405 TRP A C 1
ATOM 3229 O O . TRP A 1 405 ? -4.465 16.195 34.164 1.00 87.56 405 TRP A O 1
ATOM 3239 N N . PRO A 1 406 ? -3.529 17.493 32.582 1.00 90.06 406 PRO A N 1
ATOM 3240 C CA . PRO A 1 406 ? -4.550 18.532 32.662 1.00 90.06 406 PRO A CA 1
ATOM 3241 C C . PRO A 1 406 ? -5.961 17.976 32.441 1.00 90.06 406 PRO A C 1
ATOM 3243 O O . PRO A 1 406 ? -6.201 17.213 31.505 1.00 90.06 406 PRO A O 1
ATOM 3246 N N . ARG A 1 407 ? -6.902 18.406 33.284 1.00 90.12 407 ARG A N 1
ATOM 3247 C CA . ARG A 1 407 ? -8.295 17.953 33.279 1.00 90.12 407 ARG A CA 1
ATOM 3248 C C . ARG A 1 407 ? -9.233 19.098 32.906 1.00 90.12 407 ARG A C 1
ATOM 3250 O O . ARG A 1 407 ? -9.068 20.220 33.378 1.00 90.12 407 ARG A O 1
ATOM 3257 N N . LEU A 1 408 ? -10.228 18.789 32.079 1.00 92.50 408 LEU A N 1
ATOM 3258 C CA . LEU A 1 408 ? -11.361 19.659 31.777 1.00 92.50 408 LEU A CA 1
ATOM 3259 C C . LEU A 1 408 ? -12.646 18.924 32.166 1.00 92.50 408 LEU A C 1
ATOM 3261 O O . LEU A 1 408 ? -12.913 17.842 31.647 1.00 92.50 408 LEU A O 1
ATOM 3265 N N . ASP A 1 409 ? -13.429 19.510 33.069 1.00 92.88 409 ASP A N 1
ATOM 3266 C CA . ASP A 1 409 ? -14.693 18.942 33.537 1.00 92.88 409 ASP A CA 1
ATOM 3267 C C . ASP A 1 409 ? -15.882 19.550 32.787 1.00 92.88 409 ASP A C 1
ATOM 3269 O O . ASP A 1 409 ? -16.113 20.759 32.832 1.00 92.88 409 ASP A O 1
ATOM 3273 N N . PHE A 1 410 ? -16.663 18.701 32.116 1.00 93.94 410 PHE A N 1
ATOM 3274 C CA . PHE A 1 410 ? -17.923 19.095 31.489 1.00 93.94 410 PHE A CA 1
ATOM 3275 C C . PHE A 1 410 ? -19.076 18.850 32.463 1.00 93.94 410 PHE A C 1
ATOM 3277 O O . PHE A 1 410 ? -19.457 17.706 32.711 1.00 93.94 410 PHE A O 1
ATOM 3284 N N . VAL A 1 411 ? -19.633 19.927 33.017 1.00 94.44 411 VAL A N 1
ATOM 3285 C CA . VAL A 1 411 ? -20.795 19.869 33.913 1.00 94.44 411 VAL A CA 1
ATOM 3286 C C . VAL A 1 411 ? -22.065 20.104 33.089 1.00 94.44 411 VAL A C 1
ATOM 3288 O O . VAL A 1 411 ? -22.125 21.107 32.372 1.00 94.44 411 VAL A O 1
ATOM 3291 N N . PRO A 1 412 ? -23.075 19.213 33.152 1.00 93.56 412 PRO A N 1
ATOM 3292 C CA . PRO A 1 412 ? -24.351 19.442 32.483 1.00 93.56 412 PRO A CA 1
ATOM 3293 C C . PRO A 1 412 ? -24.970 20.775 32.914 1.00 93.56 412 PRO A C 1
ATOM 3295 O O . PRO A 1 412 ? -24.949 21.124 34.096 1.00 93.56 412 PRO A O 1
ATOM 3298 N N . GLY A 1 413 ? -25.533 21.512 31.956 1.00 92.25 413 GLY A N 1
ATOM 3299 C CA . GLY A 1 413 ? -26.335 22.690 32.273 1.00 92.25 413 GLY A CA 1
ATOM 3300 C C . GLY A 1 413 ? -27.584 22.313 33.084 1.00 92.25 413 GLY A C 1
ATOM 3301 O O . GLY A 1 413 ? -27.993 21.148 33.062 1.00 92.25 413 GLY A O 1
ATOM 3302 N N . PRO A 1 414 ? -28.196 23.271 33.802 1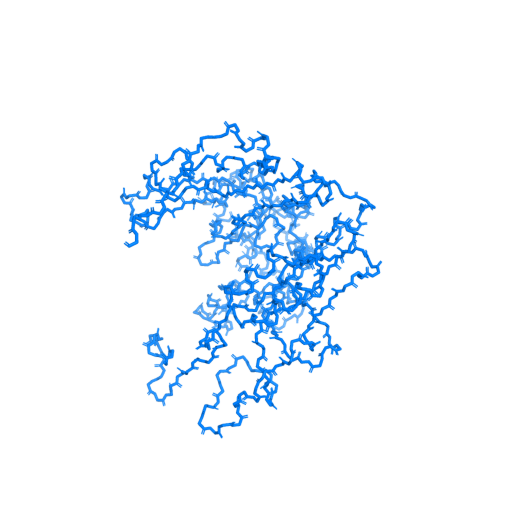.00 85.38 414 PRO A N 1
ATOM 3303 C CA . PRO A 1 414 ? -29.496 23.043 34.424 1.00 85.38 414 PRO A CA 1
ATOM 3304 C C . PRO A 1 414 ? -30.518 22.599 33.364 1.00 85.38 414 PRO A C 1
ATOM 3306 O O . PRO A 1 414 ? -30.495 23.103 32.238 1.00 85.38 414 PRO A O 1
ATOM 3309 N N . ALA A 1 415 ? -31.350 21.623 33.738 1.00 77.88 415 ALA A N 1
ATOM 3310 C CA . ALA A 1 415 ? -32.386 21.023 32.896 1.00 77.88 415 ALA A CA 1
ATOM 3311 C C . ALA A 1 415 ? -33.560 21.969 32.618 1.00 77.88 415 ALA A C 1
ATOM 3313 O O . ALA A 1 415 ? -33.881 22.787 33.514 1.00 77.88 415 ALA A O 1
#

Foldseek 3Di:
DCLVVPPPRDPVDDDDDDDQVVDDFDVVQLVVQCVVDQDDVSNLVSLQRAADDFDWDWDAALVLKIKIWTGHWDFAFPDDDDPDGDDPPPCNGPTPGTDRRVLTDMDICDPLSDDDDDQADRDDPVSPDDDDPQGADCLAVVLLCVQVVVDPDDDLVSLLVQLVFFAGPLLVLLCVLCVVLLVVLLVPPVVCVVLSVLSVPDRRWQDQQRLNNLLSLQLVLQLLCVLCCVPQNDVRSQVQQQSNRRCRVVVSVQSNPQPRPSADPPGDSVSSSVSSVRSLVVLCVQQNNDSSSSGLQSQAFEKAADPVLVPVVCVVVRIDDRGRAGHECRTSQYQYDGSVRPNYRDDGDQKDWDADHPPRQQIWMAGCAFPDPDSPDPRRRVRNVCVRVSHTDGDDDDPVVVVPDDDDDDDDDDD

Sequence (415 aa):
VISDFLPDASKSEILAFKWSAHEPSQEFRVVYGVNRASHWKEFLDSLSFQIAPTLNYVYADIHGNIGYTLAGKIPKRPHPNSFFPLPGWSGDYDWKGYLPFDELPRLFNPREGLIATANNRIADSAYPHYLSELFDPPYRIRRIETLVQQNARLSAADMARIQQDIISNHAKEVLAHLRGDLAAISRDDPALARPVEKLLEWDGSCSKDSVAASIFHALHRCLLLNLLAPDLGEKLTAAYLEIMNQPLQPIARILGGSQSAWFAPPGRRALVEKCLREACAELGEKLGADIQQWRWGRLHTLTLSHPLGRNKFLGPIFSIGPFPAAGDGVTINMGFYRYSDPYAHIVGPSLRMIIPLGEWKNSRFVLPGGQSGHFFSPHYRDQVELWHRGEYLRLCYAEEEMSAWPRLDFVPGPA

pLDDT: mean 93.67, std 5.27, range [70.31, 98.88]